Protein AF-A0A534QTQ5-F1 (afdb_monomer)

Foldseek 3Di:
DDDDDDDDDDDDDDDDDDDDDDDDDDDDDDDDDDDDDDDDDDDPDDDDDADDDDDDDDDDDDPPDPDDPVDDWGWDDDPPDQQWIFIDDPPADDRGDIDNPDDDDDDDDCDAQCQDQDVPALGHNHPCACPQQWQHHSVRAGRDQQRHHDPPQPQFDWGGGNRSRDTDGPFGFQDFDPPQFLQFDRWTRPRPRDTDGHHGDPLDPVQPQWDWDQDRNPGIDTHGDFDFDDPQFLQFPRWTTDPRDTDGHHGDDLDPVQQQWDWDADRNPGIDTHGHDWQDFDDPLFLQAPTWTDDPRHIDGHDGNFADAPFQQWHGFDQDRNPRDGDTHGHPWQRFHDLQFLQADTWTDDPSHTDGDDGNFQCAPFPQWDGFDQDRNPRDTDTDGDDWQCFHDLQFLQAPTWTDDRSDTDGHDGHWFQAPDPQWHGFDADRNPRDTDTHGHDWFCFDAPPDDDDQFDGWTDDPSDTGTGHFDQQCPLSATCVRALDSNDRDVVQDDQVPPSHHPVRDQAHAAFFWFKWKKFWDDDPVDIKIKIKTKGKGFDPPPDDPQALQAWKKKWKDFPPDDTDIDIAHSVQWDDDVQKIWGADPVRQWIKIWGFPPDVRTMIIMITMHIRDPDDDDGDDWMKMWMDDDPRHTHIYIFHDWDDPDRGMIMTGHD

Nearest PDB structures (foldseek):
  6u4w-assembly1_A  TM=3.246E-01  e=2.105E+00  Homo sapiens
  3rwt-assembly1_G  TM=2.167E-01  e=1.707E-01  Entacmaea quadricolor

Sequence (656 aa):
MPGLRLRPGAWPPRSEPAGLLPGQLPQRVLLPAGDCLDERPERPDVPHGPFLTFLAGPTPPSPGTIGNPANGQTVTGSACGTNIFKVEGPGLPAGGVLTDQFTLIGRRAEICGNGFVDLNEQCDFGAANGQPGSCCNADCTFAPTNTLCDDGNPCTTNATCDGQGHCPATGFTTLACNDNNACTTADSCNGGGTCVGGPPPNCDDGNVCTTDTCAPATGCVHTNNTAACDDGSACTTADTCAAGSCVGGPPPNCNDGNTCTADGCDPATGCRHTVLADLTACNDGNLCTQSDRCVNGTCIGSNPIVCTAQDQCHVVGTCNPQSGVCSNPAAPDGSSCNDGNACTKTDTCQAVACSGANPVVCAPPDQCHQAGVCDPATGTCSYAPKTDATSCNDGNACTQSDTCQAGVCTGANPVVCAALDQCHEAGVCNRATGVCSTPAKPDGTVCDDGHPLICSLPDTCQGGVCTAGGGGDTDGDLICDHDDNCPTIANAGQADLDGDGVGDICDPVDASIDVGIVAIRRSYSQAGVNGRISLRGSFFTEPLGDPFSSASGIAVRIQDALQLDSTISWDAGDCVSLPGWIRCRSADGNLKGTFRALGTSPPLYSFDLCFNHLAIAPPLQGPVTVDIMHGEGIDRVGVFGACARTNDSRVSCRAQ

Solvent-accessible surface area (backbone atoms only — not comparable to full-atom values): 38283 Å² total; per-residue (Å²): 140,89,83,90,82,84,90,81,89,80,88,86,83,90,83,87,90,84,89,83,88,88,87,82,88,87,85,78,88,80,83,84,86,79,84,86,86,83,84,88,85,91,79,97,83,78,84,86,74,79,77,84,84,84,80,90,69,101,70,86,79,67,97,88,59,93,80,58,90,90,54,86,67,54,61,53,72,63,96,74,93,52,67,51,34,39,43,40,50,96,94,55,62,95,88,39,48,79,47,59,93,65,87,88,88,77,78,90,76,76,56,76,46,73,48,55,68,40,86,93,42,74,28,32,63,13,86,44,31,52,38,94,28,41,23,21,29,67,82,14,37,46,24,54,54,77,42,60,22,53,77,84,53,81,16,40,39,56,45,35,9,72,47,76,44,41,51,52,68,76,47,49,29,67,47,78,45,74,66,79,39,52,37,32,40,84,16,27,15,70,53,77,46,43,58,40,65,33,63,60,68,87,46,79,82,86,51,80,17,37,47,61,40,66,40,47,88,76,15,67,42,74,42,64,37,70,41,78,48,75,62,80,41,53,37,33,39,82,16,28,18,50,94,50,37,56,38,65,29,62,58,65,86,43,75,85,84,52,74,18,39,48,61,40,63,38,50,87,78,15,66,40,73,42,68,43,60,67,70,40,77,37,73,62,75,42,50,30,29,77,44,26,24,15,51,91,44,38,49,43,64,35,67,64,63,79,49,63,42,86,46,72,25,26,35,67,26,58,54,36,43,86,74,42,47,58,46,71,48,65,40,60,71,67,39,71,38,76,62,70,44,50,31,30,75,48,24,25,14,50,91,64,36,53,43,62,35,67,66,61,78,34,69,44,91,51,80,24,34,37,68,27,54,54,38,44,83,73,39,47,63,45,66,51,56,42,62,66,68,40,73,40,76,64,74,44,49,30,31,77,46,27,24,13,50,94,42,40,54,43,65,37,67,70,63,81,36,68,47,83,50,89,27,30,37,63,25,58,54,36,44,84,74,39,50,58,44,76,49,56,44,64,68,67,40,74,42,80,87,83,75,89,80,78,72,47,50,78,24,24,14,50,92,41,38,70,41,85,37,80,55,53,48,75,49,69,49,84,47,42,42,88,77,37,44,46,53,74,51,69,54,75,78,65,51,45,83,76,67,83,67,51,18,57,94,78,53,97,80,65,49,66,37,58,56,48,39,41,38,41,39,56,44,86,49,101,90,48,66,33,14,34,42,36,40,34,31,35,36,62,44,75,67,95,80,66,78,90,59,49,79,67,15,42,36,38,37,39,34,33,77,82,78,51,72,48,75,50,73,37,54,38,87,36,34,50,82,49,97,58,33,39,41,34,44,45,96,88,64,40,39,37,40,36,39,31,57,71,81,49,88,67,45,32,34,39,36,46,35,39,37,45,68,38,85,72,75,78,82,83,53,60,39,36,38,40,36,50,39,48,63,99,67,52,44,26,46,24,77,32,73,52,47,49,74,81,50,92,47,32,42,40,32,36,52,126

Secondary structure (DSSP, 8-state):
------------------------------------------------PPP-PPPPPSSPPPTTSS--TTS--EEEE-SSS---EEEE-TTS-TT-EEE-------PPP--TTSSS--TT-S---GGGTTSTB-SB-TTSSBPPTTSBB--S-TTEEE-B--SSS---EEEE---B---S-TT-SS-EE-SSS-EE--SPP----S-TTEEEEEETTTEEEEEE---B---S-TT--S-EEETTEEE--SPP----S-TTEEEEEETTTEEEEEEPPTT-EE--S-TTEEEEEEETTEEEEEEE-----SSTTBPPPPBPTTT-PBP-PBPPTT-EE--S-TTEEEEEEETTEEEEEEE-----SSTTBPPPEE-TTT-PEE-PBPPTT-EE--S-TTEEEEEEETTEEEEEEEPP---SSTTBPPP-B-TTT-PBP-PBPPTT-B---SPPPSS-PPPEEETTEEE------SSSSSS-TTT-SSTTS--TT---SSSSSS-TTT-S--EE-EEEEEEEEEEEETTEEEEEEEEEEEEE--STT----STT-EEEEEEESSS-EEEEEE-GGGEEEETTEEEEE-TTS-EEEEEEE---SSPEEEEEEEEEEE--PSPP-S-EEEEEEETTTB-EEEEE-EEEEEETTEEEEE--

pLDDT: mean 75.31, std 17.76, range [25.58, 94.56]

Radius of gyration: 106.15 Å; Cα contacts (8 Å, |Δi|>4): 1379; chains: 1; bounding box: 210×83×248 Å

Structure (mmCIF, N/CA/C/O backbone):
data_AF-A0A534QTQ5-F1
#
_entry.id   AF-A0A534QTQ5-F1
#
loop_
_atom_site.group_PDB
_atom_site.id
_atom_site.type_symbol
_atom_site.label_atom_id
_atom_site.label_alt_id
_atom_site.label_comp_id
_atom_site.label_asym_id
_atom_site.label_entity_id
_atom_site.label_seq_id
_atom_site.pdbx_PDB_ins_code
_atom_site.Cartn_x
_atom_site.Cartn_y
_atom_site.Cartn_z
_atom_site.occupancy
_atom_site.B_iso_or_equiv
_atom_site.auth_seq_id
_atom_site.auth_comp_id
_atom_site.auth_asym_id
_atom_site.auth_atom_id
_atom_site.pdbx_PDB_model_num
ATOM 1 N N . MET A 1 1 ? 49.095 28.582 -14.987 1.00 29.77 1 MET A N 1
ATOM 2 C CA . MET A 1 1 ? 50.477 29.003 -14.660 1.00 29.77 1 MET A CA 1
ATOM 3 C C . MET A 1 1 ? 51.438 27.908 -15.113 1.00 29.77 1 MET A C 1
ATOM 5 O O . MET A 1 1 ? 51.070 26.747 -14.982 1.00 29.77 1 MET A O 1
ATOM 9 N N . PRO A 1 2 ? 52.579 28.262 -15.726 1.00 43.81 2 PRO A N 1
ATOM 10 C CA . PRO A 1 2 ? 53.411 27.358 -16.520 1.00 43.81 2 PRO A CA 1
ATOM 11 C C . PRO A 1 2 ? 54.445 26.617 -15.660 1.00 43.81 2 PRO A C 1
ATOM 13 O O . PRO A 1 2 ? 54.802 27.075 -14.579 1.00 43.81 2 PRO A O 1
ATOM 16 N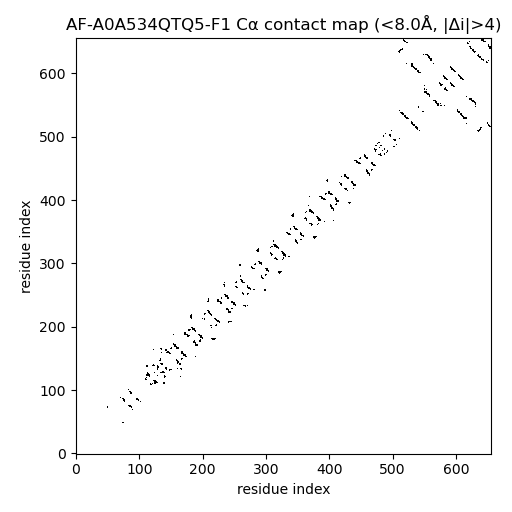 N . GLY A 1 3 ? 54.964 25.496 -16.161 1.00 28.73 3 GLY A N 1
ATOM 17 C CA . GLY A 1 3 ? 55.978 24.713 -15.455 1.00 28.73 3 GLY A CA 1
ATOM 18 C C . GLY A 1 3 ? 56.780 23.810 -16.382 1.00 28.73 3 GLY A C 1
ATOM 19 O O . GLY A 1 3 ? 56.621 22.598 -16.364 1.00 28.73 3 GLY A O 1
ATOM 20 N N . LEU A 1 4 ? 57.646 24.419 -17.190 1.00 31.20 4 LEU A N 1
ATOM 21 C CA . LEU A 1 4 ? 58.706 23.746 -17.936 1.00 31.20 4 LEU A CA 1
ATOM 22 C C . LEU A 1 4 ? 59.789 23.262 -16.950 1.00 31.20 4 LEU A C 1
ATOM 24 O O . LEU A 1 4 ? 60.350 24.095 -16.238 1.00 31.20 4 LEU A O 1
ATOM 28 N N . ARG A 1 5 ? 60.148 21.969 -16.935 1.00 29.14 5 ARG A N 1
ATOM 29 C CA . ARG A 1 5 ? 61.470 21.497 -16.470 1.00 29.14 5 ARG A CA 1
ATOM 30 C C . ARG A 1 5 ? 61.918 20.241 -17.218 1.00 29.14 5 ARG A C 1
ATOM 32 O O . ARG A 1 5 ? 61.151 19.308 -17.416 1.00 29.14 5 ARG A O 1
ATOM 39 N N . LEU A 1 6 ? 63.188 20.260 -17.615 1.00 28.97 6 LEU A N 1
ATOM 40 C CA . LEU A 1 6 ? 63.918 19.201 -18.309 1.00 28.97 6 LEU A CA 1
ATOM 41 C C . LEU A 1 6 ? 64.736 18.324 -17.335 1.00 28.97 6 LEU A C 1
ATOM 43 O O . LEU A 1 6 ? 65.279 18.845 -16.360 1.00 28.97 6 LEU A O 1
ATOM 47 N N . ARG A 1 7 ? 64.976 17.079 -17.798 1.00 28.22 7 ARG A N 1
ATOM 48 C CA . ARG A 1 7 ? 66.068 16.105 -17.502 1.00 28.22 7 ARG A CA 1
ATOM 49 C C . ARG A 1 7 ? 65.885 15.153 -16.294 1.00 28.22 7 ARG A C 1
ATOM 51 O O . ARG A 1 7 ? 65.208 15.523 -15.346 1.00 28.22 7 ARG A O 1
ATOM 58 N N . PRO A 1 8 ? 66.651 14.037 -16.211 1.00 43.16 8 PRO A N 1
ATOM 59 C CA . PRO A 1 8 ? 66.902 12.970 -17.203 1.00 43.16 8 PRO A CA 1
ATOM 60 C C . PRO A 1 8 ? 66.867 11.536 -16.589 1.00 43.16 8 PRO A C 1
ATOM 62 O O . PRO A 1 8 ? 67.053 11.369 -15.393 1.00 43.16 8 PRO A O 1
ATOM 65 N N . GLY A 1 9 ? 66.766 10.505 -17.442 1.00 33.00 9 GLY A N 1
ATOM 66 C CA . GLY A 1 9 ? 67.375 9.172 -17.250 1.00 33.00 9 GLY A CA 1
ATOM 67 C C . GLY A 1 9 ? 66.766 8.190 -16.232 1.00 33.00 9 GLY A C 1
ATOM 68 O O . GLY A 1 9 ? 66.954 8.338 -15.032 1.00 33.00 9 GLY A O 1
ATOM 69 N N . ALA A 1 10 ? 66.196 7.087 -16.731 1.00 28.83 10 ALA A N 1
ATOM 70 C CA . ALA A 1 10 ? 66.160 5.798 -16.031 1.00 28.83 10 ALA A CA 1
ATOM 71 C C . ALA A 1 10 ? 65.984 4.641 -17.038 1.00 28.83 10 ALA A C 1
ATOM 73 O O . ALA A 1 10 ? 65.025 4.617 -17.804 1.00 28.83 10 ALA A O 1
ATOM 74 N N . TRP A 1 11 ? 66.936 3.703 -17.042 1.00 34.94 11 TRP A N 1
ATOM 75 C CA . TRP A 1 11 ? 66.794 2.340 -17.585 1.00 34.94 11 TRP A CA 1
ATOM 76 C C . TRP A 1 11 ? 65.775 1.541 -16.744 1.00 34.94 11 TRP A C 1
ATOM 78 O O . TRP A 1 11 ? 65.608 1.879 -15.569 1.00 34.94 11 TRP A O 1
ATOM 88 N N . PRO A 1 12 ? 65.113 0.487 -17.276 1.00 38.28 12 PRO A N 1
ATOM 89 C CA . PRO A 1 12 ? 65.613 -0.901 -17.135 1.00 38.28 12 PRO A CA 1
ATOM 90 C C . PRO A 1 12 ? 65.149 -1.835 -18.301 1.00 38.28 12 PRO A C 1
ATOM 92 O O . PRO A 1 12 ? 64.719 -1.334 -19.334 1.00 38.28 12 PRO A O 1
ATOM 95 N N . PRO A 1 13 ? 65.221 -3.180 -18.197 1.00 40.28 13 PRO A N 1
ATOM 96 C CA . PRO A 1 13 ? 66.417 -4.009 -18.317 1.00 40.28 13 PRO A CA 1
ATOM 97 C C . PRO A 1 13 ? 66.344 -5.016 -19.492 1.00 40.28 13 PRO A C 1
ATOM 99 O O . PRO A 1 13 ? 65.307 -5.239 -20.112 1.00 40.28 13 PRO A O 1
ATOM 102 N N . ARG A 1 14 ? 67.484 -5.663 -19.763 1.00 35.50 14 ARG A N 1
ATOM 103 C CA . ARG A 1 14 ? 67.624 -6.812 -20.672 1.00 35.50 14 ARG A CA 1
ATOM 104 C C . ARG A 1 14 ? 66.853 -8.037 -20.170 1.00 35.50 14 ARG A C 1
ATOM 106 O O . ARG A 1 14 ? 66.881 -8.329 -18.977 1.00 35.50 14 ARG A O 1
ATOM 113 N N . SER A 1 15 ? 66.318 -8.811 -21.111 1.00 32.62 15 SER A N 1
ATOM 114 C CA . SER A 1 15 ? 66.164 -10.267 -21.006 1.00 32.62 15 SER A CA 1
ATOM 115 C C . SER A 1 15 ? 66.727 -10.930 -22.274 1.00 32.62 15 SER A C 1
ATOM 117 O O . SER A 1 15 ? 66.832 -10.300 -23.324 1.00 32.62 15 SER A O 1
ATOM 119 N N . GLU A 1 16 ? 67.227 -12.145 -22.084 1.00 34.12 16 GLU A N 1
ATOM 120 C CA . GLU A 1 16 ? 68.229 -12.880 -22.869 1.00 34.12 16 GLU A CA 1
ATOM 121 C C . GLU A 1 16 ? 67.659 -13.722 -24.052 1.00 34.12 16 GLU A C 1
ATOM 123 O O . GLU A 1 16 ? 66.456 -13.668 -24.299 1.00 34.12 16 GLU A O 1
ATOM 128 N N . PRO A 1 17 ? 68.501 -14.436 -24.843 1.00 47.69 17 PRO A N 1
ATOM 129 C CA . PRO A 1 17 ? 68.334 -14.619 -26.289 1.00 47.69 17 PRO A CA 1
ATOM 130 C C . PRO A 1 17 ? 67.789 -15.993 -26.725 1.00 47.69 17 PRO A C 1
ATOM 132 O O . PRO A 1 17 ? 67.863 -16.980 -25.998 1.00 47.69 17 PRO A O 1
ATOM 135 N N . ALA A 1 18 ? 67.364 -16.083 -27.991 1.00 30.69 18 ALA A N 1
ATOM 136 C CA . ALA A 1 18 ? 67.275 -17.338 -28.740 1.00 30.69 18 ALA A CA 1
ATOM 137 C C . ALA A 1 18 ? 68.037 -17.180 -30.066 1.00 30.69 18 ALA A C 1
ATOM 139 O O . ALA A 1 18 ? 67.914 -16.167 -30.751 1.00 30.69 18 ALA A O 1
ATOM 140 N N . GLY A 1 19 ? 68.916 -18.141 -30.346 1.00 32.31 19 GLY A N 1
ATOM 141 C CA . GLY A 1 19 ? 70.048 -17.993 -31.255 1.00 32.31 19 GLY A CA 1
ATOM 142 C C . GLY A 1 19 ? 69.803 -18.339 -32.719 1.00 32.31 19 GLY A C 1
ATOM 143 O O . GLY A 1 19 ? 68.836 -19.008 -33.057 1.00 32.31 19 GLY A O 1
ATOM 144 N N . LEU A 1 20 ? 70.775 -17.944 -33.546 1.00 32.25 20 LEU A N 1
ATOM 145 C CA . LEU A 1 20 ? 71.101 -18.516 -34.854 1.00 32.25 20 LEU A CA 1
ATOM 146 C C . LEU A 1 20 ? 72.618 -18.330 -35.107 1.00 32.25 20 LEU A C 1
ATOM 148 O O . LEU A 1 20 ? 73.160 -17.240 -34.928 1.00 32.25 20 LEU A O 1
ATOM 152 N N . LEU A 1 21 ? 73.302 -19.424 -35.464 1.00 32.19 21 LEU A N 1
ATOM 153 C CA . LEU A 1 21 ? 74.699 -19.497 -35.942 1.00 32.19 21 LEU A CA 1
ATOM 154 C C . LEU A 1 21 ? 74.737 -19.320 -37.495 1.00 32.19 21 LEU A C 1
ATOM 156 O O . LEU A 1 21 ? 73.674 -19.237 -38.102 1.00 32.19 21 LEU A O 1
ATOM 160 N N . PRO A 1 22 ? 75.897 -19.370 -38.190 1.00 40.88 22 PRO A N 1
ATOM 161 C CA . PRO A 1 22 ? 76.850 -18.273 -38.404 1.00 40.88 22 PRO A CA 1
ATOM 162 C C . PRO A 1 22 ? 77.167 -18.035 -39.909 1.00 40.88 22 PRO A C 1
ATOM 164 O O . PRO A 1 22 ? 77.046 -18.942 -40.727 1.00 40.88 22 PRO A O 1
ATOM 167 N N . GLY A 1 23 ? 77.686 -16.859 -40.294 1.00 30.30 23 GLY A N 1
ATOM 168 C CA . GLY A 1 23 ? 78.262 -16.709 -41.642 1.00 30.30 23 GLY A CA 1
ATOM 169 C C . GLY A 1 23 ? 78.622 -15.294 -42.102 1.00 30.30 23 GLY A C 1
ATOM 170 O O . GLY A 1 23 ? 77.790 -14.607 -42.668 1.00 30.30 23 GLY A O 1
ATOM 171 N N . GLN A 1 24 ? 79.908 -14.955 -41.949 1.00 32.38 24 GLN A N 1
ATOM 172 C CA . GLN A 1 24 ? 80.709 -14.036 -42.787 1.00 32.38 24 GLN A CA 1
ATOM 173 C C . GLN A 1 24 ? 80.596 -12.501 -42.620 1.00 32.38 24 GLN A C 1
ATOM 175 O O . GLN A 1 24 ? 79.860 -11.817 -43.312 1.00 32.38 24 GLN A O 1
ATOM 180 N N . LEU A 1 25 ? 81.470 -12.014 -41.723 1.00 31.95 25 LEU A N 1
ATOM 181 C CA . LEU A 1 25 ? 82.573 -11.032 -41.874 1.00 31.95 25 LEU A CA 1
ATOM 182 C C . LEU A 1 25 ? 82.373 -9.636 -42.528 1.00 31.95 25 LEU A C 1
ATOM 184 O O . LEU A 1 25 ? 81.590 -9.456 -43.450 1.00 31.95 25 LEU A O 1
ATOM 188 N N . PRO A 1 26 ? 83.136 -8.624 -42.048 1.00 37.09 26 PRO A N 1
ATOM 189 C CA . PRO A 1 26 ? 82.756 -7.216 -42.091 1.00 37.09 26 PRO A CA 1
ATOM 190 C C . PRO A 1 26 ? 83.401 -6.468 -43.262 1.00 37.09 26 PRO A C 1
ATOM 192 O O . PRO A 1 26 ? 84.546 -6.747 -43.620 1.00 37.09 26 PRO A O 1
ATOM 195 N N . GLN A 1 27 ? 82.744 -5.422 -43.769 1.00 32.56 27 GLN A N 1
ATOM 196 C CA . GLN A 1 27 ? 83.453 -4.383 -44.512 1.00 32.56 27 GLN A CA 1
ATOM 197 C C . GLN A 1 27 ? 83.503 -3.065 -43.746 1.00 32.56 27 GLN A C 1
ATOM 199 O O . GLN A 1 27 ? 82.508 -2.490 -43.311 1.00 32.56 27 GLN A O 1
ATOM 204 N N . ARG A 1 28 ? 84.762 -2.675 -43.549 1.00 28.50 28 ARG A N 1
ATOM 205 C CA . ARG A 1 28 ? 85.278 -1.458 -42.950 1.00 28.50 28 ARG A CA 1
ATOM 206 C C . ARG A 1 28 ? 84.916 -0.230 -43.780 1.00 28.50 28 ARG A C 1
ATOM 208 O O . ARG A 1 28 ? 84.987 -0.238 -45.001 1.00 28.50 28 ARG A O 1
ATOM 215 N N . VAL A 1 29 ? 84.689 0.838 -43.030 1.00 33.25 29 VAL A N 1
ATOM 216 C CA . VAL A 1 29 ? 84.909 2.251 -43.350 1.00 33.25 29 VAL A CA 1
ATOM 217 C C . VAL A 1 29 ? 86.131 2.480 -44.254 1.00 33.25 29 VAL A C 1
ATOM 219 O O . VAL A 1 29 ? 87.228 2.054 -43.894 1.00 33.25 29 VAL A O 1
ATOM 222 N N . LEU A 1 30 ? 85.960 3.263 -45.325 1.00 31.11 30 LEU A N 1
ATOM 223 C CA . LEU A 1 30 ? 86.999 4.126 -45.900 1.00 31.11 30 LEU A CA 1
ATOM 224 C C . LEU A 1 30 ? 86.381 5.470 -46.341 1.00 31.11 30 LEU A C 1
ATOM 226 O O . LEU A 1 30 ? 85.321 5.520 -46.956 1.00 31.11 30 LEU A O 1
ATOM 230 N N . LEU A 1 31 ? 87.058 6.538 -45.915 1.00 28.00 31 LEU A N 1
ATOM 231 C CA . LEU A 1 31 ? 86.822 7.975 -46.122 1.00 28.00 31 LEU A CA 1
ATOM 232 C C . LEU A 1 31 ? 87.293 8.427 -47.542 1.00 28.00 31 LEU A C 1
ATOM 234 O O . LEU A 1 31 ? 87.770 7.580 -48.295 1.00 28.00 31 LEU A O 1
ATOM 238 N N . PRO A 1 32 ? 87.126 9.708 -47.951 1.00 36.34 32 PRO A N 1
ATOM 239 C CA . PRO A 1 32 ? 86.806 10.114 -49.323 1.00 36.34 32 PRO A CA 1
ATOM 240 C C . PRO A 1 32 ? 88.019 10.205 -50.261 1.00 36.34 32 PRO A C 1
ATOM 242 O O . PRO A 1 32 ? 89.127 10.526 -49.834 1.00 36.34 32 PRO A O 1
ATOM 245 N N . ALA A 1 33 ? 87.779 10.000 -51.559 1.00 31.80 33 ALA A N 1
ATOM 246 C CA . ALA A 1 33 ? 88.722 10.355 -52.614 1.00 31.80 33 ALA A CA 1
ATOM 247 C C . ALA A 1 33 ? 88.577 11.847 -52.949 1.00 31.80 33 ALA A C 1
ATOM 249 O O . ALA A 1 33 ? 87.521 12.288 -53.402 1.00 31.80 33 ALA A O 1
ATOM 250 N N . GLY A 1 34 ? 89.639 12.606 -52.684 1.00 28.59 34 GLY A N 1
ATOM 251 C CA . GLY A 1 34 ? 89.857 13.922 -53.266 1.00 28.59 34 GLY A CA 1
ATOM 252 C C . GLY A 1 34 ? 90.438 13.814 -54.677 1.00 28.59 34 GLY A C 1
ATOM 253 O O . GLY A 1 34 ? 91.198 12.894 -54.975 1.00 28.59 34 GLY A O 1
ATOM 254 N N . ASP A 1 35 ? 90.053 14.799 -55.482 1.00 28.03 35 ASP A N 1
ATOM 255 C CA . ASP A 1 35 ? 90.748 15.407 -56.616 1.00 28.03 35 ASP A CA 1
ATOM 256 C C . ASP A 1 35 ? 91.163 14.529 -57.811 1.00 28.03 35 ASP A C 1
ATOM 258 O O . ASP A 1 35 ? 92.262 13.987 -57.893 1.00 28.03 35 ASP A O 1
ATOM 262 N N . CYS A 1 36 ? 90.318 14.561 -58.846 1.00 26.66 36 CYS A N 1
ATOM 263 C CA . CYS A 1 36 ? 90.775 14.740 -60.225 1.00 26.66 36 CYS A CA 1
ATOM 264 C C . CYS A 1 36 ? 90.040 15.959 -60.803 1.00 26.66 36 CYS A C 1
ATOM 266 O O . CYS A 1 36 ? 88.850 15.896 -61.105 1.00 26.66 36 CYS A O 1
ATOM 268 N N . LEU A 1 37 ? 90.753 17.084 -60.876 1.00 28.59 37 LEU A N 1
ATOM 269 C CA . LEU A 1 37 ? 90.371 18.277 -61.630 1.00 28.59 37 LEU A CA 1
ATOM 270 C C . LEU A 1 37 ? 90.614 17.996 -63.122 1.00 28.59 37 LEU A C 1
ATOM 272 O O . LEU A 1 37 ? 91.712 17.558 -63.456 1.00 28.59 37 LEU A O 1
ATOM 276 N N . ASP A 1 38 ? 89.634 18.225 -63.998 1.00 25.58 38 ASP A N 1
ATOM 277 C CA . ASP A 1 38 ? 89.637 19.415 -64.866 1.00 25.58 38 ASP A CA 1
ATOM 278 C C . ASP A 1 38 ? 88.305 19.582 -65.637 1.00 25.58 38 ASP A C 1
ATOM 280 O O . ASP A 1 38 ? 87.461 18.689 -65.684 1.00 25.58 38 ASP A O 1
ATOM 284 N N . GLU A 1 39 ? 88.103 20.789 -66.148 1.00 28.33 39 GLU A N 1
ATOM 285 C CA . GLU A 1 39 ? 86.857 21.527 -66.365 1.00 28.33 39 GLU A CA 1
ATOM 286 C C . GLU A 1 39 ? 85.961 21.151 -67.585 1.00 28.33 39 GLU A C 1
ATOM 288 O O . GLU A 1 39 ? 86.448 20.908 -68.679 1.00 28.33 39 GLU A O 1
ATOM 293 N N . ARG A 1 40 ? 84.628 21.169 -67.338 1.00 28.72 40 ARG A N 1
ATOM 294 C CA . ARG A 1 40 ? 83.400 21.524 -68.134 1.00 28.72 40 ARG A CA 1
ATOM 295 C C . ARG A 1 40 ? 83.386 21.543 -69.698 1.00 28.72 40 ARG A C 1
ATOM 297 O O . ARG A 1 40 ? 84.381 21.906 -70.304 1.00 28.72 40 ARG A O 1
ATOM 304 N N . PRO A 1 41 ? 82.187 21.592 -70.345 1.00 41.78 41 PRO A N 1
ATOM 305 C CA . PRO A 1 41 ? 80.924 20.845 -70.174 1.00 41.78 41 PRO A CA 1
ATOM 306 C C . PRO A 1 41 ? 80.366 20.291 -71.529 1.00 41.78 41 PRO A C 1
ATOM 308 O O . PRO A 1 41 ? 80.886 20.603 -72.588 1.00 41.78 41 PRO A O 1
ATOM 311 N N . GLU A 1 42 ? 79.245 19.552 -71.475 1.00 29.73 42 GLU A N 1
ATOM 312 C CA . GLU A 1 42 ? 78.353 19.122 -72.591 1.00 29.73 42 GLU A CA 1
ATOM 313 C C . GLU A 1 42 ? 78.548 17.718 -73.213 1.00 29.73 42 GLU A C 1
ATOM 315 O O . GLU A 1 42 ? 79.204 17.544 -74.233 1.00 29.73 42 GLU A O 1
ATOM 320 N N . ARG A 1 43 ? 77.861 16.731 -72.607 1.00 31.38 43 ARG A N 1
ATOM 321 C CA . ARG A 1 43 ? 76.958 15.703 -73.198 1.00 31.38 43 ARG A CA 1
ATOM 322 C C . ARG A 1 43 ? 77.007 14.410 -72.364 1.00 31.38 43 ARG A C 1
ATOM 324 O O . ARG A 1 43 ? 77.973 13.658 -72.470 1.00 31.38 43 ARG A O 1
ATOM 331 N N . PRO A 1 44 ? 75.985 14.111 -71.544 1.00 35.41 44 PRO A N 1
ATOM 332 C CA . PRO A 1 44 ? 75.802 12.782 -70.989 1.00 35.41 44 PRO A CA 1
ATOM 333 C C . PRO A 1 44 ? 74.995 11.979 -72.010 1.00 35.41 44 PRO A C 1
ATOM 335 O O . PRO A 1 44 ? 73.804 12.213 -72.106 1.00 35.41 44 PRO A O 1
ATOM 338 N N . ASP A 1 45 ? 75.663 11.176 -72.841 1.00 38.09 45 ASP A N 1
ATOM 339 C CA . ASP A 1 45 ? 75.128 9.963 -73.495 1.00 38.09 45 ASP A CA 1
ATOM 340 C C . ASP A 1 45 ? 76.132 9.476 -74.556 1.00 38.09 45 ASP A C 1
ATOM 342 O O . ASP A 1 45 ? 75.940 9.646 -75.758 1.00 38.09 45 ASP A O 1
ATOM 346 N N . VAL A 1 46 ? 77.242 8.873 -74.116 1.00 32.50 46 VAL A N 1
ATOM 347 C CA . VAL A 1 46 ? 78.054 7.995 -74.976 1.00 32.50 46 VAL A CA 1
ATOM 348 C C . VAL A 1 46 ? 78.438 6.757 -74.161 1.00 32.50 46 VAL A C 1
ATOM 350 O O . VAL A 1 46 ? 79.202 6.873 -73.199 1.00 32.50 46 VAL A O 1
ATOM 353 N N . PRO A 1 47 ? 77.923 5.562 -74.494 1.00 34.16 47 PRO A N 1
ATOM 354 C CA . PRO A 1 47 ? 78.388 4.318 -73.900 1.00 34.16 47 PRO A CA 1
ATOM 355 C C . PRO A 1 47 ? 79.794 3.997 -74.425 1.00 34.16 47 PRO A C 1
ATOM 357 O O . PRO A 1 47 ? 80.012 3.930 -75.632 1.00 34.16 47 PRO A O 1
ATOM 360 N N . HIS A 1 48 ? 80.756 3.754 -73.535 1.00 37.50 48 HIS A N 1
ATOM 361 C CA . HIS A 1 48 ? 82.040 3.175 -73.931 1.00 37.50 48 HIS A CA 1
ATOM 362 C C . HIS A 1 48 ? 81.824 1.717 -74.374 1.00 37.50 48 HIS A C 1
ATOM 364 O O . HIS A 1 48 ? 81.418 0.875 -73.571 1.00 37.50 48 HIS A O 1
ATOM 370 N N . GLY A 1 49 ? 82.057 1.437 -75.659 1.00 39.28 49 GLY A N 1
ATOM 371 C CA . GLY A 1 49 ? 81.911 0.108 -76.259 1.00 39.28 49 GLY A CA 1
ATOM 372 C C . GLY A 1 49 ? 83.035 -0.875 -75.885 1.00 39.28 49 GLY A C 1
ATOM 373 O O . GLY A 1 49 ? 84.083 -0.468 -75.375 1.00 39.28 49 GLY A O 1
ATOM 374 N N . PRO A 1 50 ? 82.828 -2.186 -76.119 1.00 36.19 50 PRO A N 1
ATOM 375 C CA . PRO A 1 50 ? 83.742 -3.236 -75.691 1.00 36.19 50 PRO A CA 1
ATOM 376 C C . PRO A 1 50 ? 84.994 -3.260 -76.571 1.00 36.19 50 PRO A C 1
ATOM 378 O O . PRO A 1 50 ? 84.938 -3.541 -77.767 1.00 36.19 50 PRO A O 1
ATOM 381 N N . PHE A 1 51 ? 86.150 -3.015 -75.963 1.00 36.91 51 PHE A N 1
ATOM 382 C CA . PHE A 1 51 ? 87.425 -3.328 -76.590 1.00 36.91 51 PHE A CA 1
ATOM 383 C C . PHE A 1 51 ? 87.622 -4.856 -76.598 1.00 36.91 51 PHE A C 1
ATOM 385 O O . PHE A 1 51 ? 87.381 -5.513 -75.586 1.00 36.91 51 PHE A O 1
ATOM 392 N N . LEU A 1 52 ? 88.207 -5.358 -77.695 1.00 37.56 52 LEU A N 1
ATOM 393 C CA . LEU A 1 52 ? 88.971 -6.613 -77.853 1.00 37.56 52 LEU A CA 1
ATOM 394 C C . LEU A 1 52 ? 88.274 -7.795 -78.556 1.00 37.56 52 LEU A C 1
ATOM 396 O O . LEU A 1 52 ? 87.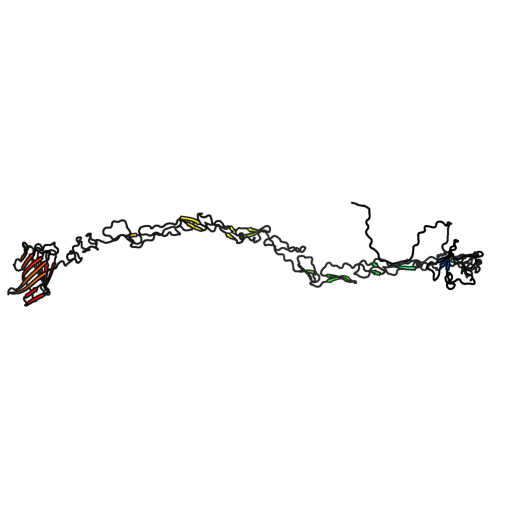361 -8.431 -78.041 1.00 37.56 52 LEU A O 1
ATOM 400 N N . THR A 1 53 ? 88.840 -8.178 -79.704 1.00 31.11 53 THR A N 1
ATOM 401 C CA . THR A 1 53 ? 88.748 -9.521 -80.299 1.00 31.11 53 THR A CA 1
ATOM 402 C C . THR A 1 53 ? 89.997 -10.326 -79.918 1.00 31.11 53 THR A C 1
ATOM 404 O O . THR A 1 53 ? 91.117 -9.825 -80.023 1.00 31.11 53 THR A O 1
ATOM 407 N N . PHE A 1 54 ? 89.835 -11.581 -79.488 1.00 32.31 54 PHE A N 1
ATOM 408 C CA . PHE A 1 54 ? 90.957 -12.477 -79.174 1.00 32.31 54 PHE A CA 1
ATOM 409 C C . PHE A 1 54 ? 91.390 -13.277 -80.411 1.00 32.31 54 PHE A C 1
ATOM 411 O O . PHE A 1 54 ? 90.566 -13.927 -81.052 1.00 32.31 54 PHE A O 1
ATOM 418 N N . LEU A 1 55 ? 92.693 -13.303 -80.710 1.00 34.59 55 LEU A N 1
ATOM 419 C CA . LEU A 1 55 ? 93.284 -14.306 -81.602 1.00 34.59 55 LEU A CA 1
ATOM 420 C C . LEU A 1 55 ? 93.614 -15.567 -80.792 1.00 34.59 55 LEU A C 1
ATOM 422 O O . LEU A 1 55 ? 94.317 -15.500 -79.784 1.00 34.59 55 LEU A O 1
ATOM 426 N N . ALA A 1 56 ? 93.100 -16.717 -81.232 1.00 37.94 56 ALA A N 1
ATOM 427 C CA . ALA A 1 56 ? 93.313 -18.006 -80.582 1.00 37.94 56 ALA A CA 1
ATOM 428 C C . ALA A 1 56 ? 94.801 -18.414 -80.602 1.00 37.94 56 ALA A C 1
ATOM 430 O O . ALA A 1 56 ? 95.388 -18.611 -81.666 1.00 37.94 56 ALA A O 1
ATOM 431 N N . GLY A 1 57 ? 95.407 -18.565 -79.420 1.00 46.75 57 GLY A N 1
ATOM 432 C CA . GLY A 1 57 ? 96.709 -19.215 -79.248 1.00 46.75 57 GLY A CA 1
ATOM 433 C C . GLY A 1 57 ? 96.586 -20.752 -79.202 1.00 46.75 57 GLY A C 1
ATOM 434 O O . GLY A 1 57 ? 95.529 -21.266 -78.841 1.00 46.75 57 GLY A O 1
ATOM 435 N N . PRO A 1 58 ? 97.649 -21.511 -79.537 1.00 42.28 58 PRO A N 1
ATOM 436 C CA . PRO A 1 58 ? 97.577 -22.948 -79.845 1.00 42.28 58 PRO A CA 1
ATOM 437 C C . PRO A 1 58 ? 97.362 -23.918 -78.659 1.00 42.28 58 PRO A C 1
ATOM 439 O O . PRO A 1 58 ? 97.407 -25.128 -78.871 1.00 42.28 58 PRO A O 1
ATOM 442 N N . THR A 1 59 ? 97.093 -23.455 -77.431 1.00 47.75 59 THR A N 1
ATOM 443 C CA . THR A 1 59 ? 96.811 -24.342 -76.277 1.00 47.75 59 THR A CA 1
ATOM 444 C C . THR A 1 59 ? 95.794 -23.730 -75.301 1.00 47.75 59 THR A C 1
ATOM 446 O O . THR A 1 59 ? 96.061 -22.638 -74.795 1.00 47.75 59 THR A O 1
ATOM 449 N N . PRO A 1 60 ? 94.669 -24.409 -74.979 1.00 42.12 60 PRO A N 1
ATOM 450 C CA . PRO A 1 60 ? 93.700 -23.927 -73.988 1.00 42.12 60 PRO A CA 1
ATOM 451 C C . PRO A 1 60 ? 94.251 -24.025 -72.550 1.00 42.12 60 PRO A C 1
ATOM 453 O O . PRO A 1 60 ? 94.902 -25.025 -72.233 1.00 42.12 60 PRO A O 1
ATOM 456 N N . PRO A 1 61 ? 93.980 -23.052 -71.658 1.00 42.19 61 PRO A N 1
ATOM 457 C CA . PRO A 1 61 ? 94.323 -23.163 -70.242 1.00 42.19 61 PRO A CA 1
ATOM 458 C C . PRO A 1 61 ? 93.357 -24.092 -69.477 1.00 42.19 61 PRO A C 1
ATOM 460 O O . PRO A 1 61 ? 92.244 -24.381 -69.919 1.00 42.19 61 PRO A O 1
ATOM 463 N N . SER A 1 62 ? 93.812 -24.601 -68.329 1.00 43.59 62 SER A N 1
ATOM 464 C CA . SER A 1 62 ? 93.136 -25.623 -67.516 1.00 43.59 62 SER A CA 1
ATOM 465 C C . SER A 1 62 ? 91.741 -25.192 -67.015 1.00 43.59 62 SER A C 1
ATOM 467 O O . SER A 1 62 ? 91.556 -24.014 -66.694 1.00 43.59 62 SER A O 1
ATOM 469 N N . PRO A 1 63 ? 90.778 -26.126 -66.842 1.00 34.25 63 PRO A N 1
ATOM 470 C CA . PRO A 1 63 ? 89.440 -25.811 -66.330 1.00 34.25 63 PRO A CA 1
ATOM 471 C C . PRO A 1 63 ? 89.497 -25.059 -64.990 1.00 34.25 63 PRO A C 1
ATOM 473 O O . PRO A 1 63 ? 90.034 -25.577 -64.013 1.00 34.25 63 PRO A O 1
ATOM 476 N N . GLY A 1 64 ? 88.960 -23.832 -64.961 1.00 45.53 64 GLY A N 1
ATOM 477 C CA . GLY A 1 64 ? 88.974 -22.936 -63.794 1.00 45.53 64 GLY A CA 1
ATOM 478 C C . GLY A 1 64 ? 89.638 -21.568 -64.012 1.00 45.53 64 GLY A C 1
ATOM 479 O O . GLY A 1 64 ? 89.625 -20.747 -63.101 1.00 45.53 64 GLY A O 1
ATOM 480 N N . THR A 1 65 ? 90.182 -21.287 -65.200 1.00 44.38 65 THR A N 1
ATOM 481 C CA . THR A 1 65 ? 90.598 -19.930 -65.604 1.00 44.38 65 THR A CA 1
ATOM 482 C C . THR A 1 65 ? 89.476 -19.223 -66.372 1.00 44.38 65 THR A C 1
ATOM 484 O O . THR A 1 65 ? 88.733 -19.855 -67.122 1.00 44.38 65 THR A O 1
ATOM 487 N N . ILE A 1 66 ? 89.316 -17.917 -66.137 1.00 44.62 66 ILE A N 1
ATOM 488 C CA . ILE A 1 66 ? 88.325 -17.050 -66.795 1.00 44.62 66 ILE A CA 1
ATOM 489 C C . ILE A 1 66 ? 88.500 -17.126 -68.325 1.00 44.62 66 ILE A C 1
ATOM 491 O O . ILE A 1 66 ? 89.625 -17.038 -68.811 1.00 44.62 66 ILE A O 1
ATOM 495 N N . GLY A 1 67 ? 87.391 -17.285 -69.064 1.00 50.50 67 GLY A N 1
ATOM 496 C CA . GLY A 1 67 ? 87.371 -17.433 -70.528 1.00 50.50 67 GLY A CA 1
ATOM 497 C C . GLY A 1 67 ? 86.980 -18.832 -71.031 1.00 50.50 67 GLY A C 1
ATOM 498 O O . GLY A 1 67 ? 87.762 -19.481 -71.720 1.00 50.50 67 GLY A O 1
ATOM 499 N N . ASN A 1 68 ? 85.761 -19.302 -70.730 1.00 46.50 68 ASN A N 1
ATOM 500 C CA . ASN A 1 68 ? 85.179 -20.445 -71.448 1.00 46.50 68 ASN A CA 1
ATOM 501 C C . ASN A 1 68 ? 84.618 -19.956 -72.801 1.00 46.50 68 ASN A C 1
ATOM 503 O O . ASN A 1 68 ? 83.640 -19.212 -72.791 1.00 46.50 68 ASN A O 1
ATOM 507 N N . PRO A 1 69 ? 85.158 -20.380 -73.958 1.00 44.81 69 PRO A N 1
ATOM 508 C CA . PRO A 1 69 ? 84.710 -19.901 -75.267 1.00 44.81 69 PRO A CA 1
ATOM 509 C C . PRO A 1 69 ? 83.311 -20.395 -75.679 1.00 44.81 69 PRO A C 1
ATOM 511 O O . PRO A 1 69 ? 82.799 -19.953 -76.703 1.00 44.81 69 PRO A O 1
ATOM 514 N N . ALA A 1 70 ? 82.676 -21.293 -74.915 1.00 47.25 70 ALA A N 1
ATOM 515 C CA . ALA A 1 70 ? 81.329 -21.777 -75.218 1.00 47.25 70 ALA A CA 1
ATOM 516 C C . ALA A 1 70 ? 80.209 -20.796 -74.821 1.00 47.25 70 ALA A C 1
ATOM 518 O O . ALA A 1 70 ? 79.105 -20.922 -75.338 1.00 47.25 70 ALA A O 1
ATOM 519 N N . ASN A 1 71 ? 80.477 -19.824 -73.941 1.00 47.62 71 ASN A N 1
ATOM 520 C CA . ASN A 1 71 ? 79.516 -18.795 -73.535 1.00 47.62 71 ASN A CA 1
ATOM 521 C C . ASN A 1 71 ? 80.220 -17.434 -73.491 1.00 47.62 71 ASN A C 1
ATOM 523 O O . ASN A 1 71 ? 81.206 -17.280 -72.772 1.00 47.62 71 ASN A O 1
ATOM 527 N N . GLY A 1 72 ? 79.714 -16.452 -74.242 1.00 47.06 72 GLY A N 1
ATOM 528 C CA . GLY A 1 72 ? 80.276 -15.100 -74.268 1.00 47.06 72 GLY A CA 1
ATOM 529 C C . GLY A 1 72 ? 80.329 -14.465 -72.874 1.00 47.06 72 GLY A C 1
ATOM 530 O O . GLY A 1 72 ? 79.405 -14.626 -72.076 1.00 47.06 72 GLY A O 1
ATOM 531 N N . GLN A 1 73 ? 81.418 -13.755 -72.582 1.00 50.69 73 GLN A N 1
ATOM 532 C CA . GLN A 1 73 ? 81.607 -12.986 -71.349 1.00 50.69 73 GLN A CA 1
ATOM 533 C C . GLN A 1 73 ? 81.965 -11.548 -71.718 1.00 50.69 73 GLN A C 1
ATOM 535 O O . GLN A 1 73 ? 82.743 -11.327 -72.648 1.00 50.69 73 GLN A O 1
ATOM 540 N N . THR A 1 74 ? 81.408 -10.581 -70.992 1.00 45.78 74 THR A N 1
ATOM 541 C CA . THR A 1 74 ? 81.677 -9.155 -71.218 1.00 45.78 74 THR A CA 1
ATOM 542 C C . THR A 1 74 ? 82.802 -8.704 -70.294 1.00 45.78 74 THR A C 1
ATOM 544 O O . THR A 1 74 ? 82.770 -8.985 -69.092 1.00 45.78 74 THR A O 1
ATOM 547 N N . VAL A 1 75 ? 83.795 -8.012 -70.856 1.00 48.41 75 VAL A N 1
ATOM 548 C CA . VAL A 1 75 ? 84.919 -7.430 -70.113 1.00 48.41 75 VAL A CA 1
ATOM 549 C C . VAL A 1 75 ? 84.867 -5.914 -70.255 1.00 48.41 75 VAL A C 1
ATOM 551 O O . VAL A 1 75 ? 84.884 -5.400 -71.372 1.00 48.41 75 VAL A O 1
ATOM 554 N N . THR A 1 76 ? 84.847 -5.204 -69.128 1.00 49.78 76 THR A N 1
ATOM 555 C CA . THR A 1 76 ? 84.804 -3.733 -69.097 1.00 49.78 76 THR A CA 1
ATOM 556 C C . THR A 1 76 ? 85.983 -3.205 -68.276 1.00 49.78 76 THR A C 1
ATOM 558 O O . THR A 1 76 ? 86.218 -3.665 -67.154 1.00 49.78 76 THR A O 1
ATOM 561 N N . GLY A 1 77 ? 86.754 -2.269 -68.840 1.00 47.41 77 GLY A N 1
ATOM 562 C CA . GLY A 1 77 ? 87.938 -1.662 -68.213 1.00 47.41 77 GLY A CA 1
ATOM 563 C C . GLY A 1 77 ? 87.760 -0.169 -67.908 1.00 47.41 77 GLY A C 1
ATOM 564 O O . GLY A 1 77 ? 86.929 0.499 -68.518 1.00 47.41 77 GLY A O 1
ATOM 565 N N . SER A 1 78 ? 88.546 0.351 -66.961 1.00 43.03 78 SER A N 1
ATOM 566 C CA . SER A 1 78 ? 88.597 1.780 -66.608 1.00 43.03 78 SER A CA 1
ATOM 567 C C . SER A 1 78 ? 89.514 2.562 -67.559 1.00 43.03 78 SER A C 1
ATOM 569 O O . SER A 1 78 ? 90.592 2.084 -67.908 1.00 43.03 78 SER A O 1
ATOM 571 N N . ALA A 1 79 ? 89.131 3.792 -67.925 1.00 43.75 79 ALA A N 1
ATOM 572 C CA . ALA A 1 79 ? 89.931 4.693 -68.767 1.00 43.75 79 ALA A CA 1
ATOM 573 C C . ALA A 1 79 ? 91.232 5.190 -68.094 1.00 43.75 79 ALA A C 1
ATOM 575 O O . ALA A 1 79 ? 92.086 5.786 -68.749 1.00 43.75 79 ALA A O 1
ATOM 576 N N . CYS A 1 80 ? 91.419 4.921 -66.799 1.00 37.66 80 CYS A N 1
ATOM 577 C CA . CYS A 1 80 ? 92.529 5.452 -66.011 1.00 37.66 80 CYS A CA 1
ATOM 578 C C . CYS A 1 80 ? 93.530 4.357 -65.610 1.00 37.66 80 CYS A C 1
ATOM 580 O O . CYS A 1 80 ? 93.602 3.996 -64.437 1.00 37.66 80 CYS A O 1
ATOM 582 N N . GLY A 1 81 ? 94.287 3.828 -66.581 1.00 45.59 81 GLY A N 1
ATOM 583 C CA . GLY A 1 81 ? 95.655 3.281 -66.431 1.00 45.59 81 GLY A CA 1
ATOM 584 C C . GLY A 1 81 ? 95.957 2.221 -65.356 1.00 45.59 81 GLY A C 1
ATOM 585 O O . GLY A 1 81 ? 97.117 1.866 -65.165 1.00 45.59 81 GLY A O 1
ATOM 586 N N . THR A 1 82 ? 94.961 1.702 -64.649 1.00 48.31 82 THR A N 1
ATOM 587 C CA . THR A 1 82 ? 95.089 0.636 -63.657 1.00 48.31 82 THR A CA 1
ATOM 588 C C . THR A 1 82 ? 94.539 -0.623 -64.307 1.00 48.31 82 THR A C 1
ATOM 590 O O . THR A 1 82 ? 93.373 -0.668 -64.687 1.00 48.31 82 THR A O 1
ATOM 593 N N . ASN A 1 83 ? 95.398 -1.622 -64.525 1.00 51.25 83 ASN A N 1
ATOM 594 C CA . ASN A 1 83 ? 95.059 -2.876 -65.207 1.00 51.25 83 ASN A CA 1
ATOM 595 C C . ASN A 1 83 ? 94.137 -3.749 -64.335 1.00 51.25 83 ASN A C 1
ATOM 597 O O . ASN A 1 83 ? 94.540 -4.826 -63.923 1.00 51.25 83 ASN A O 1
ATOM 601 N N . ILE A 1 84 ? 92.938 -3.279 -63.994 1.00 51.88 84 ILE A N 1
ATOM 602 C CA . ILE A 1 84 ? 91.930 -4.028 -63.241 1.00 51.88 84 ILE A CA 1
ATOM 603 C C . ILE A 1 84 ? 90.658 -4.070 -64.092 1.00 51.88 84 ILE A C 1
ATOM 605 O O . ILE A 1 84 ? 90.062 -3.033 -64.387 1.00 51.88 84 ILE A O 1
ATOM 609 N N . PHE A 1 85 ? 90.251 -5.271 -64.501 1.00 54.75 85 PHE A N 1
ATOM 610 C CA . PHE A 1 85 ? 89.109 -5.504 -65.388 1.00 54.75 85 PHE A CA 1
ATOM 611 C C . PHE A 1 85 ? 87.959 -6.157 -64.635 1.00 54.75 85 PHE A C 1
ATOM 613 O O . PHE A 1 85 ? 88.187 -7.041 -63.806 1.00 54.75 85 PHE A O 1
ATOM 620 N N . LYS A 1 86 ? 86.724 -5.760 -64.955 1.00 55.53 86 LYS A N 1
ATOM 621 C CA . LYS A 1 86 ? 85.508 -6.413 -64.464 1.00 55.53 86 LYS A CA 1
ATOM 622 C C . LYS A 1 86 ? 85.041 -7.443 -65.489 1.00 55.53 86 LYS A C 1
ATOM 624 O O . LYS A 1 86 ? 84.841 -7.091 -66.650 1.00 55.53 86 LYS A O 1
ATOM 629 N N . VAL A 1 87 ? 84.862 -8.690 -65.054 1.00 57.06 87 VAL A N 1
ATOM 630 C CA . VAL A 1 87 ? 84.355 -9.783 -65.899 1.00 57.06 87 VAL A CA 1
ATOM 631 C C . VAL A 1 87 ? 82.997 -10.250 -65.389 1.00 57.06 87 VAL A C 1
ATOM 633 O O . VAL A 1 87 ? 82.849 -10.563 -64.203 1.00 57.06 87 VAL A O 1
ATOM 636 N N . GLU A 1 88 ? 82.009 -10.297 -66.283 1.00 51.34 88 GLU A N 1
ATOM 637 C CA . GLU A 1 88 ? 80.621 -10.659 -65.975 1.00 51.34 88 GLU A CA 1
ATOM 638 C C . GLU A 1 88 ? 80.117 -11.788 -66.886 1.00 51.34 88 GLU A C 1
ATOM 640 O O . GLU A 1 88 ? 80.373 -11.797 -68.093 1.00 51.34 88 GLU A O 1
ATOM 645 N N . GLY A 1 89 ? 79.404 -12.763 -66.303 1.00 55.53 89 GLY A N 1
ATOM 646 C CA . GLY A 1 89 ? 78.820 -13.880 -67.048 1.00 55.53 89 GLY A CA 1
ATOM 647 C C . GLY A 1 89 ? 78.278 -15.031 -66.181 1.00 55.53 89 GLY A C 1
ATOM 648 O O . GLY A 1 89 ? 78.444 -15.027 -64.957 1.00 55.53 89 GLY A O 1
ATOM 649 N N . PRO A 1 90 ? 77.627 -16.033 -66.804 1.00 46.16 90 PRO A N 1
ATOM 650 C CA . PRO A 1 90 ? 77.035 -17.178 -66.110 1.00 46.16 90 PRO A CA 1
ATOM 651 C C . PRO A 1 90 ? 78.079 -17.963 -65.303 1.00 46.16 90 PRO A C 1
ATOM 653 O O . PRO A 1 90 ? 79.104 -18.376 -65.844 1.00 46.16 90 PRO A O 1
ATOM 656 N N . GLY A 1 91 ? 77.802 -18.186 -64.014 1.00 54.47 91 GLY A N 1
ATOM 657 C CA . GLY A 1 91 ? 78.716 -18.863 -63.083 1.00 54.47 91 GLY A CA 1
ATOM 658 C C . GLY A 1 91 ? 79.572 -17.931 -62.215 1.00 54.47 91 GLY A C 1
ATOM 659 O O . GLY A 1 91 ? 80.333 -18.427 -61.387 1.00 54.47 91 GLY A O 1
ATOM 660 N N . LEU A 1 92 ? 79.432 -16.607 -62.357 1.00 53.84 92 LEU A N 1
ATOM 661 C CA . LEU A 1 92 ? 80.037 -15.600 -61.474 1.00 53.84 92 LEU A CA 1
ATOM 662 C C . LEU A 1 92 ? 78.978 -14.931 -60.568 1.00 53.84 92 LEU A C 1
ATOM 664 O O . LEU A 1 92 ? 77.789 -14.965 -60.897 1.00 53.84 92 LEU A O 1
ATOM 668 N N . PRO A 1 93 ? 79.373 -14.324 -59.428 1.00 53.41 93 PRO A N 1
ATOM 669 C CA . PRO A 1 93 ? 78.455 -13.584 -58.559 1.00 53.41 93 PRO A CA 1
ATOM 670 C C . PRO A 1 93 ? 77.801 -12.396 -59.278 1.00 53.41 93 PRO A C 1
ATOM 672 O O . PRO A 1 93 ? 78.392 -11.804 -60.185 1.00 53.41 93 PRO A O 1
ATOM 675 N N . ALA A 1 94 ? 76.599 -12.011 -58.840 1.00 48.12 94 ALA A N 1
ATOM 676 C CA . ALA A 1 94 ? 75.924 -10.816 -59.344 1.00 48.12 94 ALA A CA 1
ATOM 677 C C . ALA A 1 94 ? 76.804 -9.573 -59.105 1.00 48.12 94 ALA A C 1
ATOM 679 O O . ALA A 1 94 ? 77.157 -9.275 -57.965 1.00 48.12 94 ALA A O 1
ATOM 680 N N . GLY A 1 95 ? 77.177 -8.880 -60.187 1.00 52.66 95 GLY A N 1
ATOM 681 C CA . GLY A 1 95 ? 78.115 -7.752 -60.163 1.00 52.66 95 GLY A CA 1
ATOM 682 C C . GLY A 1 95 ? 79.550 -8.077 -60.601 1.00 52.66 95 GLY A C 1
ATOM 683 O O . GLY A 1 95 ? 80.385 -7.177 -60.573 1.00 52.66 95 GLY A O 1
ATOM 684 N N . GLY A 1 96 ? 79.847 -9.308 -61.032 1.00 59.59 96 GLY A N 1
ATOM 685 C CA . GLY A 1 96 ? 81.134 -9.680 -61.636 1.00 59.59 96 GLY A CA 1
ATOM 686 C C . GLY A 1 96 ? 82.307 -9.788 -60.659 1.00 59.59 96 GLY A C 1
ATOM 687 O O . GLY A 1 96 ? 82.151 -9.669 -59.446 1.00 59.59 96 GLY A O 1
ATOM 688 N N . VAL A 1 97 ? 83.505 -10.036 -61.196 1.00 56.12 97 VAL A N 1
ATOM 689 C CA . VAL A 1 97 ? 84.762 -10.113 -60.424 1.00 56.12 97 VAL A CA 1
ATOM 690 C C . VAL A 1 97 ? 85.808 -9.182 -61.040 1.00 56.12 97 VAL A C 1
ATOM 692 O O . VAL A 1 97 ? 85.923 -9.111 -62.263 1.00 56.12 97 VAL A O 1
ATOM 695 N N . LEU A 1 98 ? 86.566 -8.477 -60.192 1.00 53.34 98 LEU A N 1
ATOM 696 C CA . LEU A 1 98 ? 87.693 -7.629 -60.592 1.00 53.34 98 LEU A CA 1
ATOM 697 C C . LEU A 1 98 ? 89.003 -8.436 -60.599 1.00 53.34 98 LEU A C 1
ATOM 699 O O . LEU A 1 98 ? 89.297 -9.126 -59.623 1.00 53.34 98 LEU A O 1
ATOM 703 N N . THR A 1 99 ? 89.795 -8.351 -61.671 1.00 54.06 99 THR A N 1
ATOM 704 C CA . THR A 1 99 ? 91.090 -9.053 -61.795 1.00 54.06 99 THR A CA 1
ATOM 705 C C . THR A 1 99 ? 92.148 -8.223 -62.528 1.00 54.06 99 THR A C 1
ATOM 707 O O . THR A 1 99 ? 91.814 -7.458 -63.432 1.00 54.06 99 THR A O 1
ATOM 710 N N . ASP A 1 100 ? 93.420 -8.391 -62.151 1.00 52.56 100 ASP A N 1
ATOM 711 C CA . ASP A 1 100 ? 94.604 -7.735 -62.728 1.00 52.56 100 ASP A CA 1
ATOM 712 C C . ASP A 1 100 ? 95.574 -8.702 -63.434 1.00 52.56 100 ASP A C 1
ATOM 714 O O . ASP A 1 100 ? 96.679 -8.329 -63.829 1.00 52.56 100 ASP A O 1
ATOM 718 N N . GLN A 1 101 ? 95.168 -9.960 -63.626 1.00 51.28 101 GLN A N 1
ATOM 719 C CA . GLN A 1 101 ? 96.067 -11.040 -64.048 1.00 51.28 101 GLN A CA 1
ATOM 720 C C . GLN A 1 101 ? 96.459 -11.042 -65.541 1.00 51.28 101 GLN A C 1
ATOM 722 O O . GLN A 1 101 ? 97.141 -11.968 -65.982 1.00 51.28 101 GLN A O 1
ATOM 727 N N . PHE A 1 102 ? 96.082 -10.028 -66.330 1.00 49.56 102 PHE A N 1
ATOM 728 C CA . PHE A 1 102 ? 96.411 -9.946 -67.760 1.00 49.56 102 PHE A CA 1
ATOM 729 C C . PHE A 1 102 ? 96.980 -8.572 -68.140 1.00 49.56 102 PHE A C 1
ATOM 731 O O . PHE A 1 102 ? 96.475 -7.533 -67.721 1.00 49.56 102 PHE A O 1
ATOM 738 N N . THR A 1 103 ? 98.026 -8.563 -68.973 1.00 42.62 103 THR A N 1
ATOM 739 C CA . THR A 1 103 ? 98.620 -7.346 -69.554 1.00 42.62 103 THR A CA 1
ATOM 740 C C . THR A 1 103 ? 98.200 -7.215 -71.016 1.00 42.62 103 THR A C 1
ATOM 742 O O . THR A 1 103 ? 98.417 -8.132 -71.807 1.00 42.62 103 THR A O 1
ATOM 745 N N . LEU A 1 104 ? 97.618 -6.075 -71.389 1.00 42.97 104 LEU A N 1
ATOM 746 C CA . LEU A 1 104 ? 97.176 -5.792 -72.755 1.00 42.97 104 LEU A CA 1
ATOM 747 C C . LEU A 1 104 ? 98.268 -5.077 -73.557 1.00 42.97 104 LEU A C 1
ATOM 749 O O . LEU A 1 104 ? 98.665 -3.965 -73.224 1.00 42.97 104 LEU A O 1
ATOM 753 N N . ILE A 1 105 ? 98.723 -5.701 -74.646 1.00 40.94 105 ILE A N 1
ATOM 754 C CA . ILE A 1 105 ? 99.537 -5.051 -75.681 1.00 40.94 105 ILE A CA 1
ATOM 755 C C . ILE A 1 105 ? 98.670 -4.982 -76.945 1.00 40.94 105 ILE A C 1
ATOM 757 O O . ILE A 1 105 ? 98.572 -5.963 -77.677 1.00 40.94 105 ILE A O 1
ATOM 761 N N . GLY A 1 106 ? 98.003 -3.851 -77.189 1.00 42.12 106 GLY A N 1
ATOM 762 C CA . GLY A 1 106 ? 97.140 -3.649 -78.361 1.00 42.12 106 GLY A CA 1
ATOM 763 C C . GLY A 1 106 ? 97.566 -2.440 -79.196 1.00 42.12 106 GLY A C 1
ATOM 764 O O . GLY A 1 106 ? 97.797 -1.363 -78.651 1.00 42.12 106 GLY A O 1
ATOM 765 N N . ARG A 1 107 ? 97.669 -2.608 -80.523 1.00 41.31 107 ARG A N 1
ATOM 766 C CA . ARG A 1 107 ? 97.691 -1.495 -81.493 1.00 41.31 107 ARG A CA 1
ATOM 767 C C . ARG A 1 107 ? 96.250 -1.022 -81.732 1.00 41.31 107 ARG A C 1
ATOM 769 O O . ARG A 1 107 ? 95.354 -1.859 -81.750 1.00 41.31 107 ARG A O 1
ATOM 776 N N . ARG A 1 108 ? 96.040 0.288 -81.929 1.00 51.50 108 ARG A N 1
ATOM 777 C CA . ARG A 1 108 ? 94.741 0.850 -82.352 1.00 51.50 108 ARG A CA 1
ATOM 778 C C . ARG A 1 108 ? 94.339 0.214 -83.690 1.00 51.50 108 ARG A C 1
ATOM 780 O O . ARG A 1 108 ? 95.177 0.157 -84.589 1.00 51.50 108 ARG A O 1
ATOM 787 N N . ALA A 1 109 ? 93.118 -0.303 -83.786 1.00 54.81 109 ALA A N 1
ATOM 788 C CA . ALA A 1 109 ? 92.521 -0.734 -85.045 1.00 54.81 109 ALA A CA 1
ATOM 789 C C . ALA A 1 109 ? 91.563 0.376 -85.486 1.00 54.81 109 ALA A C 1
ATOM 791 O O . ALA A 1 109 ? 90.692 0.734 -84.706 1.00 54.81 109 ALA A O 1
ATOM 792 N N . GLU A 1 110 ? 91.778 0.932 -86.675 1.00 67.69 110 GLU A N 1
ATOM 793 C CA . GLU A 1 110 ? 90.877 1.893 -87.327 1.00 67.69 110 GLU A CA 1
ATOM 794 C C . GLU A 1 110 ? 89.718 1.065 -87.917 1.00 67.69 110 GLU A C 1
ATOM 796 O O . GLU A 1 110 ? 89.960 0.258 -88.823 1.00 67.69 110 GLU A O 1
ATOM 801 N N . ILE A 1 111 ? 88.511 1.130 -87.332 1.00 80.06 111 ILE A N 1
ATOM 802 C CA . ILE A 1 111 ? 87.378 0.262 -87.711 1.00 80.06 111 ILE A CA 1
ATOM 803 C C . ILE A 1 111 ? 86.163 1.105 -88.078 1.00 80.06 111 ILE A C 1
ATOM 805 O O . ILE A 1 111 ? 85.361 1.441 -87.212 1.00 80.06 111 ILE A O 1
ATOM 809 N N . CYS A 1 112 ? 85.949 1.257 -89.380 1.00 83.94 112 CYS A N 1
ATOM 810 C CA . CYS A 1 112 ? 84.767 1.923 -89.894 1.00 83.94 112 CYS A CA 1
ATOM 811 C C . CYS A 1 112 ? 83.465 1.182 -89.550 1.00 83.94 112 CYS A C 1
ATOM 813 O O . CYS A 1 112 ? 83.338 -0.023 -89.803 1.00 83.94 112 CYS A O 1
ATOM 815 N N . GLY A 1 113 ? 82.470 1.917 -89.046 1.00 83.44 113 GLY A N 1
ATOM 816 C CA . GLY A 1 113 ? 81.131 1.408 -88.731 1.00 83.44 113 GLY A CA 1
ATOM 817 C C . GLY A 1 113 ? 80.934 1.060 -87.261 1.00 83.44 113 GLY A C 1
ATOM 818 O O . GLY A 1 113 ? 79.962 0.379 -86.919 1.00 83.44 113 GLY A O 1
ATOM 819 N N . ASN A 1 114 ? 81.833 1.505 -86.386 1.00 81.56 114 ASN A N 1
ATOM 820 C CA . ASN A 1 114 ? 81.760 1.287 -84.947 1.00 81.56 114 ASN A CA 1
ATOM 821 C C . ASN A 1 114 ? 81.051 2.442 -84.201 1.00 81.56 114 ASN A C 1
ATOM 823 O O . ASN A 1 114 ? 80.732 2.292 -83.019 1.00 81.56 114 ASN A O 1
ATOM 827 N N . GLY A 1 115 ? 80.750 3.548 -84.895 1.00 83.94 115 GLY A N 1
ATOM 828 C CA . GLY A 1 115 ? 80.089 4.738 -84.348 1.00 83.94 115 GLY A CA 1
ATOM 829 C C . GLY A 1 115 ? 81.036 5.776 -83.736 1.00 83.94 115 GLY A C 1
ATOM 830 O O . GLY A 1 115 ? 80.567 6.703 -83.073 1.00 83.94 115 GLY A O 1
ATOM 831 N N . PHE A 1 116 ? 82.348 5.632 -83.932 1.00 79.56 116 PHE A N 1
ATOM 832 C CA . PHE A 1 116 ? 83.388 6.540 -83.459 1.00 79.56 116 PHE A CA 1
ATOM 833 C C . PHE A 1 116 ? 84.324 6.891 -84.608 1.00 79.56 116 PHE A C 1
ATOM 835 O O . PHE A 1 116 ? 84.879 6.009 -85.241 1.00 79.56 116 PHE A O 1
ATOM 842 N N . VAL A 1 117 ? 84.547 8.186 -84.834 1.00 81.31 117 VAL A N 1
ATOM 843 C CA . VAL A 1 117 ? 85.465 8.642 -85.886 1.00 81.31 117 VAL A CA 1
ATOM 844 C C . VAL A 1 117 ? 86.910 8.347 -85.471 1.00 81.31 117 VAL A C 1
ATOM 846 O O . VAL A 1 117 ? 87.466 9.036 -84.606 1.00 81.31 117 VAL A O 1
ATOM 849 N N . ASP A 1 118 ? 87.514 7.329 -86.079 1.00 81.06 118 ASP A N 1
ATOM 850 C CA . ASP A 1 118 ? 88.905 6.933 -85.861 1.00 81.06 118 ASP A CA 1
ATOM 851 C C . ASP A 1 118 ? 89.902 7.777 -86.688 1.00 81.06 118 ASP A C 1
ATOM 853 O O . ASP A 1 118 ? 89.554 8.599 -87.542 1.00 81.06 118 ASP A O 1
ATOM 857 N N . LEU A 1 119 ? 91.203 7.593 -86.426 1.00 73.12 119 LEU A N 1
ATOM 858 C CA . LEU A 1 119 ? 92.260 8.214 -87.227 1.00 73.12 119 LEU A CA 1
ATOM 859 C C . LEU A 1 119 ? 92.129 7.725 -88.685 1.00 73.12 119 LEU A C 1
ATOM 861 O O . LEU A 1 119 ? 92.150 6.526 -88.917 1.00 73.12 119 LEU A O 1
ATOM 865 N N . ASN A 1 120 ? 92.032 8.653 -89.645 1.00 79.19 120 ASN A N 1
ATOM 866 C CA . ASN A 1 120 ? 91.768 8.432 -91.085 1.00 79.19 120 ASN A CA 1
ATOM 867 C C . ASN A 1 120 ? 90.295 8.283 -91.504 1.00 79.19 120 ASN A C 1
ATOM 869 O O . ASN A 1 120 ? 90.030 8.152 -92.700 1.00 79.19 120 ASN A O 1
ATOM 873 N N . GLU A 1 121 ? 89.348 8.405 -90.580 1.00 88.50 121 GLU A N 1
ATOM 874 C CA . GLU A 1 121 ? 87.923 8.496 -90.900 1.00 88.50 121 GLU A CA 1
ATOM 875 C C . GLU A 1 121 ? 87.469 9.957 -90.947 1.00 88.50 121 GLU A C 1
ATOM 877 O O . GLU A 1 121 ? 88.011 10.829 -90.264 1.00 88.50 121 GLU A O 1
ATOM 882 N N . GLN A 1 122 ? 86.481 10.245 -91.791 1.00 87.81 122 GLN A N 1
ATOM 883 C CA . GLN A 1 122 ? 85.841 11.563 -91.842 1.00 87.81 122 GLN A CA 1
ATOM 884 C C . GLN A 1 122 ? 84.531 11.558 -91.046 1.00 87.81 122 GLN A C 1
ATOM 886 O O . GLN A 1 122 ? 84.180 12.558 -90.427 1.00 87.81 122 GLN A O 1
ATOM 891 N N . CYS A 1 123 ? 83.836 10.421 -91.017 1.00 86.38 123 CYS A N 1
ATOM 892 C CA . CYS A 1 123 ? 82.605 10.189 -90.272 1.00 86.38 123 CYS A CA 1
ATOM 893 C C . CYS A 1 123 ? 82.520 8.724 -89.843 1.00 86.38 123 CYS A C 1
ATOM 895 O O . CYS A 1 123 ? 83.092 7.866 -90.504 1.00 86.38 123 CYS A O 1
ATOM 897 N N . ASP A 1 124 ? 81.744 8.438 -88.800 1.00 85.44 124 ASP A N 1
ATOM 898 C CA . ASP A 1 124 ? 81.325 7.079 -88.471 1.00 85.44 124 ASP A CA 1
ATOM 899 C C . ASP A 1 124 ? 79.981 7.127 -87.723 1.00 85.44 124 ASP A C 1
ATOM 901 O O . ASP A 1 124 ? 79.909 7.462 -86.542 1.00 85.44 124 ASP A O 1
ATOM 905 N N . PHE A 1 125 ? 78.893 6.824 -88.430 1.00 86.69 125 PHE A N 1
ATOM 906 C CA . PHE A 1 125 ? 77.529 6.718 -87.898 1.00 86.69 125 PHE A CA 1
ATOM 907 C C . PHE A 1 125 ? 77.144 5.267 -87.567 1.00 86.69 125 PHE A C 1
ATOM 909 O O . PHE A 1 125 ? 75.963 4.910 -87.500 1.00 86.69 125 PHE A O 1
ATOM 916 N N . GLY A 1 126 ? 78.137 4.403 -87.356 1.00 86.44 126 GLY A N 1
ATOM 917 C CA . GLY A 1 126 ? 77.941 3.007 -87.011 1.00 86.44 126 GLY A CA 1
ATOM 918 C C . GLY A 1 126 ? 77.311 2.222 -88.160 1.00 86.44 126 GLY A C 1
ATOM 919 O O . GLY A 1 126 ? 77.688 2.346 -89.325 1.00 86.44 126 GLY A O 1
ATOM 920 N N . ALA A 1 127 ? 76.277 1.440 -87.847 1.00 84.25 127 ALA A N 1
ATOM 921 C CA . ALA A 1 127 ? 75.535 0.660 -88.840 1.00 84.25 127 ALA A CA 1
ATOM 922 C C . ALA A 1 127 ? 74.838 1.515 -89.923 1.00 84.25 127 ALA A C 1
ATOM 924 O O . ALA A 1 127 ? 74.428 0.972 -90.951 1.00 84.25 127 ALA A O 1
ATOM 925 N N . ALA A 1 128 ? 74.697 2.830 -89.710 1.00 83.31 128 ALA A N 1
ATOM 926 C CA . ALA A 1 128 ? 74.115 3.747 -90.686 1.00 83.31 128 ALA A CA 1
ATOM 927 C C . ALA A 1 128 ? 75.086 4.127 -91.822 1.00 83.31 128 ALA A C 1
ATOM 929 O O . ALA A 1 128 ? 74.664 4.743 -92.802 1.00 83.31 128 ALA A O 1
ATOM 930 N N . ASN A 1 129 ? 76.368 3.756 -91.744 1.00 85.44 129 ASN A N 1
ATOM 931 C CA . ASN A 1 129 ? 77.337 4.031 -92.806 1.00 85.44 129 ASN A CA 1
ATOM 932 C C . ASN A 1 129 ? 76.921 3.338 -94.113 1.00 85.44 129 ASN A C 1
ATOM 934 O O . ASN A 1 129 ? 76.658 2.137 -94.155 1.00 85.44 129 ASN A O 1
ATOM 938 N N . GLY A 1 130 ? 76.833 4.110 -95.195 1.00 83.38 130 GLY A N 1
ATOM 939 C CA . GLY A 1 130 ? 76.433 3.649 -96.525 1.00 83.38 130 GLY A CA 1
ATOM 940 C C . GLY A 1 130 ? 74.954 3.288 -96.679 1.00 83.38 130 GLY A C 1
ATOM 941 O O . GLY A 1 130 ? 74.562 2.842 -97.758 1.00 83.38 130 GLY A O 1
ATOM 942 N N . GLN A 1 131 ? 74.128 3.468 -95.643 1.00 86.62 131 GLN A N 1
ATOM 943 C CA . GLN A 1 131 ? 72.683 3.273 -95.756 1.00 86.62 131 GLN A CA 1
ATOM 944 C C . GLN A 1 131 ? 72.038 4.423 -96.553 1.00 86.62 131 GLN A C 1
ATOM 946 O O . GLN A 1 131 ? 72.506 5.563 -96.469 1.00 86.62 131 GLN A O 1
ATOM 951 N N . PRO A 1 132 ? 70.954 4.170 -97.314 1.00 81.62 132 PRO A N 1
ATOM 952 C CA . PRO A 1 132 ? 70.196 5.231 -97.974 1.00 81.62 132 PRO A CA 1
ATOM 953 C C . PRO A 1 132 ? 69.751 6.298 -96.964 1.00 81.62 132 PRO A C 1
ATOM 955 O O . PRO A 1 132 ? 69.167 5.957 -95.940 1.00 81.62 132 PRO A O 1
ATOM 958 N N . GLY A 1 133 ? 70.027 7.573 -97.247 1.00 77.62 133 GLY A N 1
ATOM 959 C CA . GLY A 1 133 ? 69.738 8.683 -96.331 1.00 77.62 133 GLY A CA 1
ATOM 960 C C . GLY A 1 133 ? 70.909 9.090 -95.421 1.00 77.62 133 GLY A C 1
ATOM 961 O O . GLY A 1 133 ? 70.852 10.147 -94.800 1.00 77.62 133 GLY A O 1
ATOM 962 N N . SER A 1 134 ? 71.992 8.311 -95.365 1.00 85.81 134 SER A N 1
ATOM 963 C CA . SER A 1 134 ? 73.164 8.622 -94.539 1.00 85.81 134 SER A CA 1
ATOM 964 C C . SER A 1 134 ? 74.155 9.541 -95.251 1.00 85.81 134 SER A C 1
ATOM 966 O O . SER A 1 134 ? 74.496 9.324 -96.415 1.00 85.81 134 SER A O 1
ATOM 968 N N . CYS A 1 135 ? 74.686 10.529 -94.524 1.00 90.88 135 CYS A N 1
ATOM 969 C CA . CYS A 1 135 ? 75.785 11.374 -95.002 1.00 90.88 135 CYS A CA 1
ATOM 970 C C . 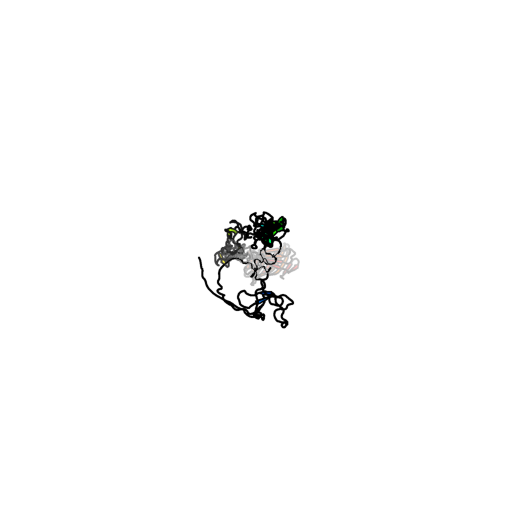CYS A 1 135 ? 77.181 10.811 -94.724 1.00 90.88 135 CYS A C 1
ATOM 972 O O . CYS A 1 135 ? 78.180 11.490 -94.977 1.00 90.88 135 CYS A O 1
ATOM 974 N N . CYS A 1 136 ? 77.250 9.565 -94.257 1.00 91.38 136 CYS A N 1
ATOM 975 C CA . CYS A 1 136 ? 78.487 8.817 -94.131 1.00 91.38 136 CYS A CA 1
ATOM 976 C C . CYS A 1 136 ? 78.471 7.610 -95.066 1.00 91.38 136 CYS A C 1
ATOM 978 O O . CYS A 1 136 ? 77.549 6.793 -95.019 1.00 91.38 136 CYS A O 1
ATOM 980 N N . ASN A 1 137 ? 79.477 7.495 -95.929 1.00 89.69 137 ASN A N 1
ATOM 981 C CA . ASN A 1 137 ? 79.630 6.356 -96.829 1.00 89.69 137 ASN A CA 1
ATOM 982 C C . ASN A 1 137 ? 80.037 5.096 -96.048 1.00 89.69 137 ASN A C 1
ATOM 984 O O . ASN A 1 137 ? 80.532 5.171 -94.927 1.00 89.69 137 ASN A O 1
ATOM 988 N N . ALA A 1 138 ? 79.877 3.920 -96.664 1.00 89.75 138 ALA A N 1
ATOM 989 C CA . ALA A 1 138 ? 80.253 2.637 -96.056 1.00 89.75 138 ALA A CA 1
ATOM 990 C C . ALA A 1 138 ? 81.757 2.513 -95.732 1.00 89.75 138 ALA A C 1
ATOM 992 O O . ALA A 1 138 ? 82.146 1.617 -94.991 1.00 89.75 138 ALA A O 1
ATOM 993 N N . ASP A 1 139 ? 82.594 3.379 -96.305 1.00 90.31 139 ASP A N 1
ATOM 994 C CA . ASP A 1 139 ? 84.036 3.467 -96.072 1.00 90.31 139 ASP A CA 1
ATOM 995 C C . ASP A 1 139 ? 84.428 4.604 -95.106 1.00 90.31 139 ASP A C 1
ATOM 997 O O . ASP A 1 139 ? 85.598 4.976 -95.049 1.00 90.31 139 ASP A O 1
ATOM 1001 N N . CYS A 1 140 ? 83.468 5.160 -94.354 1.00 90.06 140 CYS A N 1
ATOM 1002 C CA . CYS A 1 140 ? 83.682 6.207 -93.344 1.00 90.06 140 CYS A CA 1
ATOM 1003 C C . CYS A 1 140 ? 84.232 7.526 -93.901 1.00 90.06 140 CYS A C 1
ATOM 1005 O O . CYS A 1 140 ? 84.879 8.324 -93.213 1.00 90.06 140 CYS A O 1
ATOM 1007 N N . THR A 1 141 ? 83.933 7.784 -95.173 1.00 91.69 141 THR A N 1
ATOM 1008 C CA . THR A 1 141 ? 84.136 9.078 -95.821 1.00 91.69 141 THR A CA 1
ATOM 1009 C C . THR A 1 141 ? 82.825 9.853 -95.912 1.00 91.69 141 THR A C 1
ATOM 1011 O O . THR A 1 141 ? 81.742 9.265 -95.960 1.00 91.69 141 THR A O 1
ATOM 1014 N N . PHE A 1 142 ? 82.897 11.185 -95.956 1.00 92.19 142 PHE A N 1
ATOM 1015 C CA . PHE A 1 142 ? 81.694 11.990 -96.145 1.00 92.19 142 PHE A CA 1
ATOM 1016 C C . PHE A 1 142 ? 81.037 11.696 -97.495 1.00 92.19 142 PHE A C 1
ATOM 1018 O O . PHE A 1 142 ? 81.692 11.652 -98.541 1.00 92.19 142 PHE A O 1
ATOM 1025 N N . ALA A 1 143 ? 79.716 11.537 -97.479 1.00 88.44 143 ALA A N 1
ATOM 1026 C CA . ALA A 1 143 ? 78.938 11.441 -98.701 1.00 88.44 143 ALA A CA 1
ATOM 1027 C C . ALA A 1 143 ? 78.998 12.772 -99.482 1.00 88.44 143 ALA A C 1
ATOM 1029 O O . ALA A 1 143 ? 79.013 13.850 -98.878 1.00 88.44 143 ALA A O 1
ATOM 1030 N N . PRO A 1 144 ? 79.024 12.737 -100.827 1.00 87.88 144 PRO A N 1
ATOM 1031 C CA . PRO A 1 144 ? 79.090 13.946 -101.643 1.00 87.88 144 PRO A CA 1
ATOM 1032 C C . PRO A 1 144 ? 77.847 14.831 -101.480 1.00 87.88 144 PRO A C 1
ATOM 1034 O O . PRO A 1 144 ? 76.769 14.357 -101.112 1.00 87.88 144 PRO A O 1
ATOM 1037 N N . THR A 1 145 ? 77.990 16.115 -101.831 1.00 84.06 145 THR A N 1
ATOM 1038 C CA . THR A 1 145 ? 77.014 17.196 -101.579 1.00 84.06 145 THR A CA 1
ATOM 1039 C C . THR A 1 145 ? 75.630 17.028 -102.226 1.00 84.06 145 THR A C 1
ATOM 1041 O O . THR A 1 145 ? 74.720 17.818 -101.994 1.00 84.06 145 THR A O 1
ATOM 1044 N N . ASN A 1 146 ? 75.456 16.022 -103.081 1.00 81.88 146 ASN A N 1
ATOM 1045 C CA . ASN A 1 146 ? 74.221 15.712 -103.802 1.00 81.88 146 ASN A CA 1
ATOM 1046 C C . ASN A 1 146 ? 73.574 14.388 -103.359 1.00 81.88 146 ASN A C 1
ATOM 1048 O O . ASN A 1 146 ? 72.596 13.953 -103.966 1.00 81.88 146 ASN A O 1
ATOM 1052 N N . THR A 1 147 ? 74.116 13.741 -102.329 1.00 87.56 147 THR A N 1
ATOM 1053 C CA . THR A 1 147 ? 73.554 12.508 -101.773 1.00 87.56 147 THR A CA 1
ATOM 1054 C C . THR A 1 147 ? 72.294 12.851 -100.999 1.00 87.56 147 THR A C 1
ATOM 1056 O O . THR A 1 147 ? 72.376 13.649 -100.070 1.00 87.56 147 THR A O 1
ATOM 1059 N N . LEU A 1 148 ? 71.143 12.282 -101.379 1.00 86.06 148 LEU A N 1
ATOM 1060 C CA . LEU A 1 148 ? 69.901 12.457 -100.621 1.00 86.06 148 LEU A CA 1
ATOM 1061 C C . LEU A 1 148 ? 70.098 11.941 -99.197 1.00 86.06 148 LEU A C 1
ATOM 1063 O O . LEU A 1 148 ? 70.575 10.817 -99.015 1.00 86.06 148 LEU A O 1
ATOM 1067 N N . CYS A 1 149 ? 69.706 12.748 -98.222 1.00 85.81 149 CYS A N 1
ATOM 1068 C CA . CYS A 1 149 ? 69.904 12.434 -96.821 1.00 85.81 149 CYS A CA 1
ATOM 1069 C C . CYS A 1 149 ? 68.621 12.587 -96.009 1.00 85.81 149 CYS A C 1
ATOM 1071 O O . CYS A 1 149 ? 67.694 13.286 -96.418 1.00 85.81 149 CYS A O 1
ATOM 1073 N N . ASP A 1 150 ? 68.584 11.918 -94.863 1.00 83.38 150 ASP A N 1
ATOM 1074 C CA . ASP A 1 150 ? 67.525 12.028 -93.873 1.00 83.38 150 ASP A CA 1
ATOM 1075 C C . ASP A 1 150 ? 68.161 12.127 -92.478 1.00 83.38 150 ASP A C 1
ATOM 1077 O O . ASP A 1 150 ? 68.945 11.265 -92.084 1.00 83.38 150 ASP A O 1
ATOM 1081 N N . ASP A 1 151 ? 67.863 13.201 -91.748 1.00 80.19 151 ASP A N 1
ATOM 1082 C CA . ASP A 1 151 ? 68.339 13.444 -90.382 1.00 80.19 151 ASP A CA 1
ATOM 1083 C C . ASP A 1 151 ? 67.554 12.639 -89.325 1.00 80.19 151 ASP A C 1
ATOM 1085 O O . ASP A 1 151 ? 67.889 12.682 -88.140 1.00 80.19 151 ASP A O 1
ATOM 1089 N N . GLY A 1 152 ? 66.522 11.895 -89.745 1.00 80.81 152 GLY A N 1
ATOM 1090 C CA . GLY A 1 152 ? 65.685 11.076 -88.873 1.00 80.81 152 GLY A CA 1
ATOM 1091 C C . GLY A 1 152 ? 64.649 11.869 -88.071 1.00 80.81 152 GLY A C 1
ATOM 1092 O O . GLY A 1 152 ? 63.953 11.277 -87.243 1.00 80.81 152 GLY A O 1
ATOM 1093 N N . ASN A 1 153 ? 64.512 13.180 -88.301 1.00 84.44 153 ASN A N 1
ATOM 1094 C CA . ASN A 1 153 ? 63.483 14.012 -87.690 1.00 84.44 153 ASN A CA 1
ATOM 1095 C C . ASN A 1 153 ? 62.279 14.167 -88.647 1.00 84.44 153 ASN A C 1
ATOM 1097 O O . ASN A 1 153 ? 62.371 14.842 -89.668 1.00 84.44 153 ASN A O 1
ATOM 1101 N N . PRO A 1 154 ? 61.090 13.629 -88.311 1.00 84.06 154 PRO A N 1
ATOM 1102 C CA . PRO A 1 154 ? 59.907 13.732 -89.174 1.00 84.06 154 PRO A CA 1
ATOM 1103 C C . PRO A 1 154 ? 59.374 15.171 -89.342 1.00 84.06 154 PRO A C 1
ATOM 1105 O O . PRO A 1 154 ? 58.539 15.432 -90.215 1.00 84.06 154 PRO A O 1
ATOM 1108 N N . CYS A 1 155 ? 59.827 16.113 -88.508 1.00 88.88 155 CYS A N 1
ATOM 1109 C CA . CYS A 1 155 ? 59.414 17.514 -88.547 1.00 88.88 155 CYS A CA 1
ATOM 1110 C C . CYS A 1 155 ? 60.283 18.410 -89.428 1.00 88.88 155 CYS A C 1
ATOM 1112 O O . CYS A 1 155 ? 59.933 19.579 -89.631 1.00 88.88 155 CYS A O 1
ATOM 1114 N N . THR A 1 156 ? 61.375 17.888 -89.976 1.00 86.94 156 THR A N 1
ATOM 1115 C CA . THR A 1 156 ? 62.220 18.572 -90.953 1.00 86.94 156 THR A CA 1
ATOM 1116 C C . THR A 1 156 ? 62.007 17.971 -92.340 1.00 86.94 156 THR A C 1
ATOM 1118 O O . THR A 1 156 ? 61.604 16.822 -92.509 1.00 86.94 156 THR A O 1
ATOM 1121 N N . THR A 1 157 ? 62.211 18.785 -93.374 1.00 84.62 157 THR A N 1
ATOM 1122 C CA . THR A 1 157 ? 62.404 18.275 -94.732 1.00 84.62 157 THR A CA 1
ATOM 1123 C C . THR A 1 157 ? 63.877 18.334 -95.066 1.00 84.62 157 THR A C 1
ATOM 1125 O O . THR A 1 157 ? 64.485 19.410 -95.062 1.00 84.62 157 THR A O 1
ATOM 1128 N N . ASN A 1 158 ? 64.433 17.181 -95.389 1.00 80.50 158 ASN A N 1
ATOM 1129 C CA . ASN A 1 158 ? 65.856 17.016 -95.618 1.00 80.50 158 ASN A CA 1
ATOM 1130 C C . ASN A 1 158 ? 66.170 17.124 -97.108 1.00 80.50 158 ASN A C 1
ATOM 1132 O O . ASN A 1 158 ? 65.318 16.852 -97.957 1.00 80.50 158 ASN A O 1
ATOM 1136 N N . ALA A 1 159 ? 67.371 17.598 -97.429 1.00 80.50 159 ALA A N 1
ATOM 1137 C CA . ALA A 1 159 ? 67.823 17.702 -98.809 1.00 80.50 159 ALA A CA 1
ATOM 1138 C C . ALA A 1 159 ? 68.978 16.740 -99.065 1.00 80.50 159 ALA A C 1
ATOM 1140 O O . ALA A 1 159 ? 68.818 15.523 -98.993 1.00 80.50 159 ALA A O 1
ATOM 1141 N N . THR A 1 160 ? 70.132 17.284 -99.421 1.00 88.00 160 THR A N 1
ATOM 1142 C CA . THR A 1 160 ? 71.328 16.518 -99.713 1.00 88.00 160 THR A CA 1
ATOM 1143 C C . THR A 1 160 ? 72.410 16.841 -98.699 1.00 88.00 160 THR A C 1
ATOM 1145 O O . THR A 1 160 ? 72.403 17.919 -98.105 1.00 88.00 160 THR A O 1
ATOM 1148 N N . CYS A 1 161 ? 73.340 15.910 -98.506 1.00 88.62 161 CYS A N 1
ATOM 1149 C CA . CYS A 1 161 ? 74.481 16.102 -97.618 1.00 88.62 161 CYS A CA 1
ATOM 1150 C C . CYS A 1 161 ? 75.254 17.383 -97.953 1.00 88.62 161 CYS A C 1
ATOM 1152 O O . CYS A 1 161 ? 75.289 17.814 -99.101 1.00 88.62 161 CYS A O 1
ATOM 1154 N N . ASP A 1 162 ? 75.927 17.984 -96.976 1.00 86.81 162 ASP A N 1
ATOM 1155 C CA . ASP A 1 162 ? 76.740 19.193 -97.178 1.00 86.81 162 ASP A CA 1
ATOM 1156 C C . ASP A 1 162 ? 78.203 18.901 -97.576 1.00 86.81 162 ASP A C 1
ATOM 1158 O O . ASP A 1 162 ? 79.008 19.821 -97.737 1.00 86.81 162 ASP A O 1
ATOM 1162 N N . GLY A 1 163 ? 78.551 17.621 -97.762 1.00 83.50 163 GLY A N 1
ATOM 1163 C CA . GLY A 1 163 ? 79.917 17.165 -98.037 1.00 83.50 163 GLY A CA 1
ATOM 1164 C C . GLY A 1 163 ? 80.834 17.140 -96.809 1.00 83.50 163 GLY A C 1
ATOM 1165 O O . GLY A 1 163 ? 82.016 16.843 -96.949 1.00 83.50 163 GLY A O 1
ATOM 1166 N N . GLN A 1 164 ? 80.303 17.444 -95.622 1.00 85.38 164 GLN A N 1
ATOM 1167 C CA . GLN A 1 164 ? 80.992 17.422 -94.328 1.00 85.38 164 GLN A CA 1
ATOM 1168 C C . GLN A 1 164 ? 80.314 1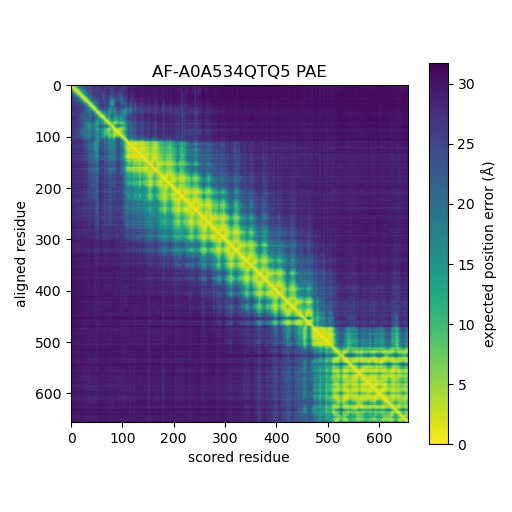6.459 -93.339 1.00 85.38 164 GLN A C 1
ATOM 1170 O O . GLN A 1 164 ? 80.498 16.569 -92.130 1.00 85.38 164 GLN A O 1
ATOM 1175 N N . GLY A 1 165 ? 79.509 15.524 -93.853 1.00 81.38 165 GLY A N 1
ATOM 1176 C CA . GLY A 1 165 ? 78.827 14.506 -93.055 1.00 81.38 165 GLY A CA 1
ATOM 1177 C C . GLY A 1 165 ? 77.516 14.962 -92.423 1.00 81.38 165 GLY A C 1
ATOM 1178 O O . GLY A 1 165 ? 76.876 14.156 -91.754 1.00 81.38 165 GLY A O 1
ATOM 1179 N N . HIS A 1 166 ? 77.066 16.198 -92.653 1.00 83.88 166 HIS A N 1
ATOM 1180 C CA . HIS A 1 166 ? 75.795 16.676 -92.116 1.00 83.88 166 HIS A CA 1
ATOM 1181 C C . HIS A 1 166 ? 74.677 16.560 -93.147 1.00 83.88 166 HIS A C 1
ATOM 1183 O O . HIS A 1 166 ? 74.876 16.809 -94.340 1.00 83.88 166 HIS A O 1
ATOM 1189 N N . CYS A 1 167 ? 73.481 16.243 -92.654 1.00 86.25 167 CYS A N 1
ATOM 1190 C CA . CYS A 1 167 ? 72.244 16.367 -93.407 1.00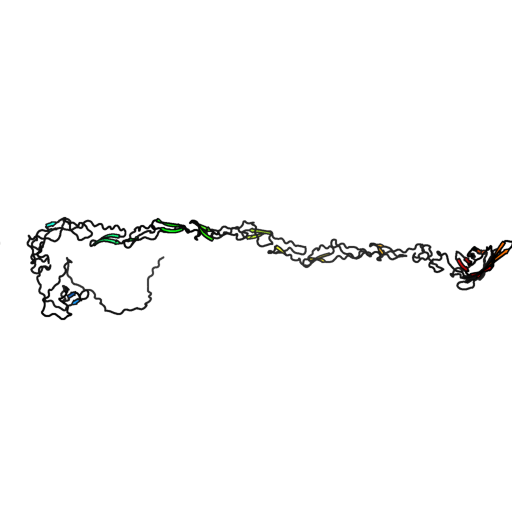 86.25 167 CYS A CA 1
ATOM 1191 C C . CYS A 1 167 ? 71.519 17.657 -92.986 1.00 86.25 167 CYS A C 1
ATOM 1193 O O . CYS A 1 167 ? 70.869 17.671 -91.940 1.00 86.25 167 CYS A O 1
ATOM 1195 N N . PRO A 1 168 ? 71.667 18.774 -93.720 1.00 84.44 168 PRO A N 1
ATOM 1196 C CA . PRO A 1 168 ? 71.009 20.020 -93.358 1.00 84.44 168 PRO A CA 1
ATOM 1197 C C . PRO A 1 168 ? 69.499 19.954 -93.625 1.00 84.44 168 PRO A C 1
ATOM 1199 O O . PRO A 1 168 ? 69.056 19.630 -94.732 1.00 84.44 168 PRO A O 1
ATOM 1202 N N . ALA A 1 169 ? 68.708 20.353 -92.628 1.00 85.06 169 ALA A N 1
ATOM 1203 C CA . ALA A 1 169 ? 67.283 20.600 -92.806 1.00 85.06 169 ALA A CA 1
ATOM 1204 C C . ALA A 1 169 ? 67.068 21.791 -93.758 1.00 85.06 169 ALA A C 1
ATOM 1206 O O . ALA A 1 169 ? 67.668 22.856 -93.602 1.00 85.06 169 ALA A O 1
ATOM 1207 N N . THR A 1 170 ? 66.188 21.623 -94.744 1.00 84.50 170 THR A N 1
ATOM 1208 C CA . THR A 1 170 ? 65.870 22.643 -95.766 1.00 84.50 170 THR A CA 1
ATOM 1209 C C . THR A 1 170 ? 64.480 23.249 -95.627 1.00 84.50 170 THR A C 1
ATOM 1211 O O . THR A 1 170 ? 64.140 24.200 -96.329 1.00 84.50 170 THR A O 1
ATOM 1214 N N . GLY A 1 171 ? 63.688 22.734 -94.690 1.00 85.56 171 GLY A N 1
ATOM 1215 C CA . GLY A 1 171 ? 62.350 23.209 -94.378 1.00 85.56 171 GLY A CA 1
ATOM 1216 C C . GLY A 1 171 ? 61.762 22.460 -93.188 1.00 85.56 171 GLY A C 1
ATOM 1217 O O . GLY A 1 171 ? 62.396 21.565 -92.626 1.00 85.56 171 GLY A O 1
ATOM 1218 N N . PHE A 1 172 ? 60.545 22.839 -92.809 1.00 89.12 172 PHE A N 1
ATOM 1219 C CA . PHE A 1 172 ? 59.822 22.277 -91.670 1.00 89.12 172 PHE A CA 1
ATOM 1220 C C . PHE A 1 172 ? 58.415 21.860 -92.094 1.00 89.12 172 PHE A C 1
ATOM 1222 O O . PHE A 1 172 ? 57.806 22.504 -92.953 1.00 89.12 172 PHE A O 1
ATOM 1229 N N . THR A 1 173 ? 57.891 20.795 -91.492 1.00 85.56 173 THR A N 1
ATOM 1230 C CA . THR A 1 173 ? 56.558 20.264 -91.805 1.00 85.56 173 THR A CA 1
ATOM 1231 C C . THR A 1 173 ? 55.560 20.539 -90.677 1.00 85.56 173 THR A C 1
ATOM 1233 O O . THR A 1 173 ? 55.926 20.968 -89.582 1.00 85.56 173 THR A O 1
ATOM 1236 N N . THR A 1 174 ? 54.279 20.292 -90.954 1.00 86.50 174 THR A N 1
ATOM 1237 C CA . THR A 1 174 ? 53.196 20.205 -89.956 1.00 86.50 174 THR A CA 1
ATOM 1238 C C . THR A 1 174 ? 52.582 18.804 -89.921 1.00 86.50 174 THR A C 1
ATOM 1240 O O . THR A 1 174 ? 51.412 18.629 -89.582 1.00 86.50 174 THR A O 1
ATOM 1243 N N . LEU A 1 175 ? 53.350 17.801 -90.356 1.00 86.69 175 LEU A N 1
ATOM 1244 C CA . LEU A 1 175 ? 52.900 16.416 -90.398 1.00 86.69 175 LEU A CA 1
ATOM 1245 C C . LEU A 1 175 ? 52.734 15.853 -88.983 1.00 86.69 175 LEU A C 1
ATOM 1247 O O . LEU A 1 175 ? 53.231 16.417 -88.005 1.00 86.69 175 LEU A O 1
ATOM 1251 N N . ALA A 1 176 ? 52.012 14.738 -88.892 1.00 87.50 176 ALA A N 1
ATOM 1252 C CA . ALA A 1 176 ? 51.912 13.985 -87.653 1.00 87.50 176 ALA A CA 1
ATOM 1253 C C . ALA A 1 176 ? 53.301 13.487 -87.237 1.00 87.50 176 ALA A C 1
ATOM 1255 O O . ALA A 1 176 ? 54.078 13.006 -88.066 1.00 87.50 176 ALA A O 1
ATOM 1256 N N . CYS A 1 177 ? 53.586 13.592 -85.951 1.00 88.81 177 CYS A N 1
ATOM 1257 C CA . CYS A 1 177 ? 54.804 13.095 -85.331 1.00 88.81 177 CYS A CA 1
ATOM 1258 C C . CYS A 1 177 ? 54.437 12.418 -84.003 1.00 88.81 177 CYS A C 1
ATOM 1260 O O . CYS A 1 177 ? 53.257 12.232 -83.714 1.00 88.81 177 CYS A O 1
ATOM 1262 N N . ASN A 1 178 ? 55.431 11.985 -83.233 1.00 87.38 178 ASN A N 1
ATOM 1263 C CA . ASN A 1 178 ? 55.236 11.459 -81.886 1.00 87.38 178 ASN A CA 1
ATOM 1264 C C . ASN A 1 178 ? 56.314 12.083 -80.997 1.00 87.38 178 ASN A C 1
ATOM 1266 O O . ASN A 1 178 ? 57.499 11.989 -81.325 1.00 87.38 178 ASN A O 1
ATOM 1270 N N . ASP A 1 179 ? 55.914 12.762 -79.927 1.00 86.06 179 ASP A N 1
ATOM 1271 C CA . ASP A 1 179 ? 56.837 13.384 -78.968 1.00 86.06 179 ASP A CA 1
ATOM 1272 C C . ASP A 1 179 ? 57.246 12.420 -77.832 1.00 86.06 179 ASP A C 1
ATOM 1274 O O . ASP A 1 179 ? 57.915 12.809 -76.873 1.00 86.06 179 ASP A O 1
ATOM 1278 N N . ASN A 1 180 ? 56.867 11.145 -77.967 1.00 86.38 180 ASN A N 1
ATOM 1279 C CA . ASN A 1 180 ? 56.998 10.043 -77.019 1.00 86.38 180 ASN A CA 1
ATOM 1280 C C . ASN A 1 180 ? 56.316 10.299 -75.666 1.00 86.38 180 ASN A C 1
ATOM 1282 O O . ASN A 1 180 ? 56.622 9.615 -74.684 1.00 86.38 180 ASN A O 1
ATOM 1286 N N . ASN A 1 181 ? 55.376 11.243 -75.606 1.00 88.81 181 ASN A N 1
ATOM 1287 C CA . ASN A 1 181 ? 54.560 11.511 -74.437 1.00 88.81 181 ASN A CA 1
ATOM 1288 C C . ASN A 1 181 ? 53.187 10.844 -74.596 1.00 88.81 181 ASN A C 1
ATOM 1290 O O . ASN A 1 181 ? 52.332 11.269 -75.362 1.00 88.81 181 ASN A O 1
ATOM 1294 N N . ALA A 1 182 ? 52.925 9.806 -73.804 1.00 87.56 182 ALA A N 1
ATOM 1295 C CA . ALA A 1 182 ? 51.645 9.095 -73.822 1.00 87.56 182 ALA A CA 1
ATOM 1296 C C . ALA A 1 182 ? 50.449 9.953 -73.346 1.00 87.56 182 ALA A C 1
ATOM 1298 O O . ALA A 1 182 ? 49.303 9.506 -73.414 1.00 87.56 182 ALA A O 1
ATOM 1299 N N . CYS A 1 183 ? 50.708 11.165 -72.845 1.00 89.69 183 CYS A N 1
ATOM 1300 C CA . CYS A 1 183 ? 49.703 12.134 -72.413 1.00 89.69 183 CYS A CA 1
ATOM 1301 C C . CYS A 1 183 ? 49.388 13.209 -73.428 1.00 89.69 183 CYS A C 1
ATOM 1303 O O . CYS A 1 183 ? 48.723 14.185 -73.086 1.00 89.69 183 CYS A O 1
ATOM 1305 N N . THR A 1 184 ? 49.833 13.032 -74.657 1.00 89.62 184 THR A N 1
ATOM 1306 C CA . THR A 1 184 ? 49.446 13.864 -75.779 1.00 89.62 184 THR A CA 1
ATOM 1307 C C . THR A 1 184 ? 48.957 12.951 -76.890 1.00 89.62 184 THR A C 1
ATOM 1309 O O . THR A 1 184 ? 49.379 11.805 -77.043 1.00 89.62 184 THR A O 1
ATOM 1312 N N . THR A 1 185 ? 47.917 13.403 -77.579 1.00 86.56 185 THR A N 1
ATOM 1313 C CA . THR A 1 185 ? 47.326 12.669 -78.694 1.00 86.56 185 THR A CA 1
ATOM 1314 C C . THR A 1 185 ? 47.343 13.553 -79.920 1.00 86.56 185 THR A C 1
ATOM 1316 O O . THR A 1 185 ? 47.171 14.763 -79.810 1.00 86.56 185 THR A O 1
ATOM 1319 N N . ALA A 1 186 ? 47.510 12.943 -81.094 1.00 86.69 186 ALA A N 1
ATOM 1320 C CA . ALA A 1 186 ? 47.603 13.669 -82.358 1.00 86.69 186 ALA A CA 1
ATOM 1321 C C . ALA A 1 186 ? 48.725 14.728 -82.360 1.00 86.69 186 ALA A C 1
ATOM 1323 O O . ALA A 1 186 ? 48.506 15.877 -82.755 1.00 86.69 186 ALA A O 1
ATOM 1324 N N . ASP A 1 187 ? 49.924 14.331 -81.922 1.00 91.25 187 ASP A N 1
ATOM 1325 C CA . ASP A 1 187 ? 51.104 15.195 -81.939 1.00 91.25 187 ASP A CA 1
ATOM 1326 C C . ASP A 1 187 ? 51.435 15.606 -83.374 1.00 91.25 187 ASP A C 1
ATOM 1328 O O . ASP A 1 187 ? 51.280 14.848 -84.341 1.00 91.25 187 ASP A O 1
ATOM 1332 N N . SER A 1 188 ? 51.869 16.850 -83.522 1.00 91.88 188 SER A N 1
ATOM 1333 C CA . SER A 1 188 ? 52.110 17.438 -84.833 1.00 91.88 188 SER A CA 1
ATOM 1334 C C . SER A 1 188 ? 53.344 18.314 -84.813 1.00 91.88 188 SER A C 1
ATOM 1336 O O . SER A 1 188 ? 53.727 18.886 -83.794 1.00 91.88 188 SER A O 1
ATOM 1338 N N . CYS A 1 189 ? 53.998 18.410 -85.959 1.00 91.00 189 CYS A N 1
ATOM 1339 C CA . CYS A 1 189 ? 55.141 19.288 -86.106 1.00 91.00 189 CYS A CA 1
ATOM 1340 C C . CYS A 1 189 ? 54.681 20.753 -86.063 1.00 91.00 189 CYS A C 1
ATOM 1342 O O . CYS A 1 189 ? 53.739 21.149 -86.750 1.00 91.00 189 CYS A O 1
ATOM 1344 N N . ASN A 1 190 ? 55.359 21.589 -85.276 1.00 88.69 190 ASN A N 1
ATOM 1345 C CA . ASN A 1 190 ? 54.971 22.992 -85.076 1.00 88.69 190 ASN A CA 1
ATOM 1346 C C . ASN A 1 190 ? 55.330 23.932 -86.249 1.00 88.69 190 ASN A C 1
ATOM 1348 O O . ASN A 1 190 ? 55.252 25.151 -86.098 1.00 88.69 190 ASN A O 1
ATOM 1352 N N . GLY A 1 191 ? 55.787 23.402 -87.390 1.00 82.75 191 GLY A N 1
ATOM 1353 C CA . GLY A 1 191 ? 56.311 24.196 -88.508 1.00 82.75 191 GLY A CA 1
ATOM 1354 C C . GLY A 1 191 ? 57.669 24.866 -88.242 1.00 82.75 191 GLY A C 1
ATOM 1355 O O . GLY A 1 191 ? 58.149 25.610 -89.092 1.00 82.75 191 GLY A O 1
ATOM 1356 N N . GLY A 1 192 ? 58.297 24.603 -87.091 1.00 86.06 192 GLY A N 1
ATOM 1357 C CA . GLY A 1 192 ? 59.638 25.058 -86.704 1.00 86.06 192 GLY A CA 1
ATOM 1358 C C . GLY A 1 192 ? 60.634 23.914 -86.473 1.00 86.06 192 GLY A C 1
ATOM 1359 O O . GLY A 1 192 ? 61.688 24.139 -85.887 1.00 86.06 192 GLY A O 1
ATOM 1360 N N . GLY A 1 193 ? 60.296 22.691 -86.904 1.00 84.94 193 GLY A N 1
ATOM 1361 C CA . GLY A 1 193 ? 61.173 21.515 -86.836 1.00 84.94 193 GLY A CA 1
ATOM 1362 C C . GLY A 1 193 ? 61.086 20.703 -85.544 1.00 84.94 193 GLY A C 1
ATOM 1363 O O . GLY A 1 193 ? 61.858 19.763 -85.370 1.00 84.94 193 GLY A O 1
ATOM 1364 N N . THR A 1 194 ? 60.153 21.032 -84.645 1.00 89.06 194 THR A N 1
ATOM 1365 C CA . THR A 1 194 ? 59.947 20.317 -83.377 1.00 89.06 194 THR A CA 1
ATOM 1366 C C . THR A 1 194 ? 58.591 19.624 -83.367 1.00 89.06 194 THR A C 1
ATOM 1368 O O . THR A 1 194 ? 57.580 20.226 -83.742 1.00 89.06 194 THR A O 1
ATOM 1371 N N . CYS A 1 195 ? 58.567 18.373 -82.909 1.00 89.94 195 CYS A N 1
ATOM 1372 C CA . CYS A 1 195 ? 57.321 17.678 -82.621 1.00 89.94 195 CYS A CA 1
ATOM 1373 C C . CYS A 1 195 ? 56.711 18.247 -81.340 1.00 89.94 195 CYS A C 1
ATOM 1375 O O . CYS A 1 195 ? 57.393 18.308 -80.316 1.00 89.94 195 CYS A O 1
ATOM 1377 N N . VAL A 1 196 ? 55.460 18.701 -81.399 1.00 89.50 196 VAL A N 1
ATOM 1378 C CA . VAL A 1 196 ? 54.740 19.197 -80.225 1.00 89.50 196 VAL A CA 1
ATOM 1379 C C . VAL A 1 196 ? 53.526 18.325 -79.953 1.00 89.50 196 VAL A C 1
ATOM 1381 O O . VAL A 1 196 ? 52.761 18.000 -80.866 1.00 89.50 196 VAL A O 1
ATOM 1384 N N . GLY A 1 197 ? 53.363 17.966 -78.684 1.00 87.19 197 GLY A N 1
ATOM 1385 C CA . GLY A 1 197 ? 52.253 17.152 -78.236 1.00 87.19 197 GLY A CA 1
ATOM 1386 C C . GLY A 1 197 ? 50.898 17.833 -78.437 1.00 87.19 197 GLY A C 1
ATOM 1387 O O . GLY A 1 197 ? 50.750 19.039 -78.206 1.00 87.19 197 GLY A O 1
ATOM 1388 N N . GLY A 1 198 ? 49.909 17.067 -78.895 1.00 85.38 198 GLY A N 1
ATOM 1389 C CA . GLY A 1 198 ? 48.527 17.531 -79.029 1.00 85.38 198 GLY A CA 1
ATOM 1390 C C . GLY A 1 198 ? 47.744 17.499 -77.703 1.00 85.38 198 GLY A C 1
ATOM 1391 O O . GLY A 1 198 ? 48.337 17.433 -76.624 1.00 85.38 198 GLY A O 1
ATOM 1392 N N . PRO A 1 199 ? 46.399 17.591 -77.726 1.00 85.56 199 PRO A N 1
ATOM 1393 C CA . PRO A 1 199 ? 45.599 17.602 -76.503 1.00 85.56 199 PRO A CA 1
ATOM 1394 C C . PRO A 1 199 ? 45.746 16.293 -75.705 1.00 85.56 199 PRO A C 1
ATOM 1396 O O . PRO A 1 199 ? 45.920 15.222 -76.303 1.00 85.56 199 PRO A O 1
ATOM 1399 N N . PRO A 1 200 ? 45.640 16.353 -74.364 1.00 83.50 200 PRO A N 1
ATOM 1400 C CA . PRO A 1 200 ? 45.736 15.164 -73.535 1.00 83.50 200 PRO A CA 1
ATOM 1401 C C . PRO A 1 200 ? 44.548 14.214 -73.741 1.00 83.50 200 PRO A C 1
ATOM 1403 O O . PRO A 1 200 ? 43.438 14.676 -74.026 1.00 83.50 200 PRO A O 1
ATOM 1406 N N . PRO A 1 201 ? 44.754 12.892 -73.586 1.00 85.44 201 PRO A N 1
ATOM 1407 C CA . PRO A 1 201 ? 43.667 11.923 -73.627 1.00 85.44 201 PRO A CA 1
ATOM 1408 C C . PRO A 1 201 ? 42.706 12.136 -72.448 1.00 85.44 201 PRO A C 1
ATOM 1410 O O . PRO A 1 201 ? 43.111 12.565 -71.367 1.00 85.44 201 PRO A O 1
ATOM 1413 N N . ASN A 1 202 ? 41.425 11.813 -72.645 1.00 88.81 202 ASN A N 1
ATOM 1414 C CA . ASN A 1 202 ? 40.477 11.766 -71.535 1.00 88.81 202 ASN A CA 1
ATOM 1415 C C . ASN A 1 202 ? 40.767 10.524 -70.681 1.00 88.81 202 ASN A C 1
ATOM 1417 O O . ASN A 1 202 ? 40.551 9.407 -71.148 1.00 88.81 202 ASN A O 1
ATOM 1421 N N . CYS A 1 203 ? 41.255 10.738 -69.460 1.00 88.81 203 CYS A N 1
ATOM 1422 C CA . CYS A 1 203 ? 41.569 9.671 -68.513 1.00 88.81 203 CYS A CA 1
ATOM 1423 C C . CYS A 1 203 ? 40.456 9.399 -67.495 1.00 88.81 203 CYS A C 1
ATOM 1425 O O . CYS A 1 203 ? 40.681 8.597 -66.604 1.00 88.81 203 CYS A O 1
ATOM 1427 N N . ASP A 1 204 ? 39.294 10.045 -67.598 1.00 89.62 204 ASP A N 1
ATOM 1428 C CA . ASP A 1 204 ? 38.163 9.794 -66.698 1.00 89.62 204 ASP A CA 1
ATOM 1429 C C . ASP A 1 204 ? 37.591 8.382 -66.922 1.00 89.62 204 ASP A C 1
ATOM 1431 O O . ASP A 1 204 ? 37.138 8.059 -68.027 1.00 89.62 204 ASP A O 1
ATOM 1435 N N . ASP A 1 205 ? 37.634 7.534 -65.892 1.00 90.50 205 ASP A N 1
ATOM 1436 C CA . ASP A 1 205 ? 37.086 6.170 -65.916 1.00 90.50 205 ASP A CA 1
ATOM 1437 C C . ASP A 1 205 ? 35.655 6.075 -65.356 1.00 90.50 205 ASP A C 1
ATOM 1439 O O . ASP A 1 205 ? 35.060 4.992 -65.337 1.00 90.50 205 ASP A O 1
ATOM 1443 N N . GLY A 1 206 ? 35.073 7.203 -64.940 1.00 89.94 206 GLY A N 1
ATOM 1444 C CA . GLY A 1 206 ? 33.744 7.284 -64.347 1.00 89.94 206 GLY A CA 1
ATOM 1445 C C . GLY A 1 206 ? 33.666 6.774 -62.906 1.00 89.94 206 GLY A C 1
ATOM 1446 O O . GLY A 1 206 ? 32.556 6.655 -62.378 1.00 89.94 206 GLY A O 1
ATOM 1447 N N . ASN A 1 207 ? 34.794 6.469 -62.257 1.00 89.81 207 ASN A N 1
ATOM 1448 C CA . ASN A 1 207 ? 34.842 6.045 -60.864 1.00 89.81 207 ASN A CA 1
ATOM 1449 C C . ASN A 1 207 ? 35.287 7.201 -59.952 1.00 89.81 207 ASN A C 1
ATOM 1451 O O . ASN A 1 207 ? 36.436 7.616 -59.922 1.00 89.81 207 ASN A O 1
ATOM 1455 N N . VAL A 1 208 ? 34.376 7.688 -59.105 1.00 90.50 208 VAL A N 1
ATOM 1456 C CA . VAL A 1 208 ? 34.672 8.766 -58.138 1.00 90.50 208 VAL A CA 1
ATOM 1457 C C . VAL A 1 208 ? 35.784 8.401 -57.136 1.00 90.50 208 VAL A C 1
ATOM 1459 O O . VAL A 1 208 ? 36.422 9.281 -56.551 1.00 90.50 208 VAL A O 1
ATOM 1462 N N . CYS A 1 209 ? 36.035 7.103 -56.941 1.00 94.12 209 CYS A N 1
ATOM 1463 C CA . CYS A 1 209 ? 37.046 6.585 -56.024 1.00 94.12 209 CYS A CA 1
ATOM 1464 C C . CYS A 1 209 ? 38.444 6.448 -56.616 1.00 94.12 209 CYS A C 1
ATOM 1466 O O . CYS A 1 209 ? 39.364 5.986 -55.927 1.00 94.12 209 CYS A O 1
ATOM 1468 N N . THR A 1 210 ? 38.629 6.893 -57.850 1.00 93.00 210 THR A N 1
ATOM 1469 C CA . THR A 1 210 ? 39.923 7.048 -58.499 1.00 93.00 210 THR A CA 1
ATOM 1470 C C . THR A 1 210 ? 40.175 8.520 -58.796 1.00 93.00 210 THR A C 1
ATOM 1472 O O . THR A 1 210 ? 39.276 9.326 -59.013 1.00 93.00 210 THR A O 1
ATOM 1475 N N . THR A 1 211 ? 41.438 8.916 -58.687 1.00 91.12 211 THR A N 1
ATOM 1476 C CA . THR A 1 211 ? 41.916 10.189 -59.210 1.00 91.12 211 THR A CA 1
ATOM 1477 C C . THR A 1 211 ? 42.593 9.902 -60.533 1.00 91.12 211 THR A C 1
ATOM 1479 O O . THR A 1 211 ? 43.645 9.250 -60.571 1.00 91.12 211 THR A O 1
ATOM 1482 N N . ASP A 1 212 ? 41.990 10.416 -61.595 1.00 91.88 212 ASP A N 1
ATOM 1483 C CA . ASP A 1 212 ? 42.456 10.221 -62.956 1.00 91.88 212 ASP A CA 1
ATOM 1484 C C . ASP A 1 212 ? 43.532 11.236 -63.300 1.00 91.88 212 ASP A C 1
ATOM 1486 O O . ASP A 1 212 ? 43.342 12.454 -63.254 1.00 91.88 212 ASP A O 1
ATOM 1490 N N . THR A 1 213 ? 44.704 10.720 -63.633 1.00 89.94 213 THR A N 1
ATOM 1491 C CA . THR A 1 213 ? 45.846 11.529 -64.044 1.00 89.94 213 THR A CA 1
ATOM 1492 C C . THR A 1 213 ? 46.466 10.918 -65.281 1.00 89.94 213 THR A C 1
ATOM 1494 O O . THR A 1 213 ? 46.318 9.728 -65.541 1.00 89.94 213 THR A O 1
ATOM 1497 N N . CYS A 1 214 ? 47.182 11.728 -66.050 1.00 90.38 214 CYS A N 1
ATOM 1498 C CA . CYS A 1 214 ? 47.978 11.211 -67.145 1.00 90.38 214 CYS A CA 1
ATOM 1499 C C . CYS A 1 214 ? 49.465 11.323 -66.799 1.00 90.38 214 CYS A C 1
ATOM 1501 O O . CYS A 1 214 ? 49.962 12.412 -66.505 1.00 90.38 214 CYS A O 1
ATOM 1503 N N . ALA A 1 215 ? 50.172 10.193 -66.837 1.00 89.75 215 ALA A N 1
ATOM 1504 C CA . ALA A 1 215 ? 51.611 10.106 -66.635 1.00 89.75 215 ALA A CA 1
ATOM 1505 C C . ALA A 1 215 ? 52.341 10.009 -67.993 1.00 89.75 215 ALA A C 1
ATOM 1507 O O . ALA A 1 215 ? 52.111 9.044 -68.725 1.00 89.75 215 ALA A O 1
ATOM 1508 N N . PRO A 1 216 ? 53.263 10.935 -68.333 1.00 86.56 216 PRO A N 1
ATOM 1509 C CA . PRO A 1 216 ? 53.859 11.028 -69.673 1.00 86.56 216 PRO A CA 1
ATOM 1510 C C . PRO A 1 216 ? 54.499 9.751 -70.233 1.00 86.56 216 PRO A C 1
ATOM 1512 O O . PRO A 1 216 ? 54.531 9.557 -71.442 1.00 86.56 216 PRO A O 1
ATOM 1515 N N . ALA A 1 217 ? 54.993 8.862 -69.367 1.00 85.69 217 ALA A N 1
ATOM 1516 C CA . ALA A 1 217 ? 55.627 7.608 -69.777 1.00 85.69 217 ALA A CA 1
ATOM 1517 C C . ALA A 1 217 ? 54.642 6.441 -69.985 1.00 85.69 217 ALA A C 1
ATOM 1519 O O . ALA A 1 217 ? 54.974 5.484 -70.680 1.00 85.69 217 ALA A O 1
ATOM 1520 N N . THR A 1 218 ? 53.465 6.474 -69.352 1.00 86.94 218 THR A N 1
ATOM 1521 C CA . THR A 1 218 ? 52.557 5.313 -69.264 1.00 86.94 218 THR A CA 1
ATOM 1522 C C . THR A 1 218 ? 51.114 5.609 -69.675 1.00 86.94 218 THR A C 1
ATOM 1524 O O . THR A 1 218 ? 50.327 4.675 -69.785 1.00 86.94 218 THR A O 1
ATOM 1527 N N . GLY A 1 219 ? 50.757 6.871 -69.923 1.00 88.38 219 GLY A N 1
ATOM 1528 C CA . GLY A 1 219 ? 49.405 7.292 -70.293 1.00 88.38 219 GLY A CA 1
ATOM 1529 C C . GLY A 1 219 ? 48.496 7.460 -69.075 1.00 88.38 219 GLY A C 1
ATOM 1530 O O . GLY A 1 219 ? 48.949 7.897 -68.016 1.00 88.38 219 GLY A O 1
ATOM 1531 N N . CYS A 1 220 ? 47.210 7.141 -69.221 1.00 91.25 220 CYS A N 1
ATOM 1532 C CA . CYS A 1 220 ? 46.228 7.288 -68.147 1.00 91.25 220 CYS A CA 1
ATOM 1533 C C . CYS A 1 220 ? 46.529 6.377 -66.949 1.00 91.25 220 CYS A C 1
ATOM 1535 O O . CYS A 1 220 ? 46.802 5.186 -67.096 1.00 91.25 220 CYS A O 1
ATOM 1537 N N . VAL A 1 221 ? 46.468 6.959 -65.753 1.00 91.88 221 VAL A N 1
ATOM 1538 C CA . VAL A 1 221 ? 46.685 6.304 -64.465 1.00 91.88 221 VAL A CA 1
ATOM 1539 C C . VAL A 1 221 ? 45.535 6.676 -63.533 1.00 91.88 221 VAL A C 1
ATOM 1541 O O . VAL A 1 221 ? 45.312 7.855 -63.253 1.00 91.88 221 VAL A O 1
ATOM 1544 N N . HIS A 1 222 ? 44.866 5.653 -63.006 1.00 92.19 222 HIS A N 1
ATOM 1545 C CA . HIS A 1 222 ? 43.742 5.774 -62.078 1.00 92.19 222 HIS A CA 1
ATOM 1546 C C . HIS A 1 222 ? 44.225 5.389 -60.680 1.00 92.19 222 HIS A C 1
ATOM 1548 O O . HIS A 1 222 ? 44.510 4.220 -60.406 1.00 92.19 222 HIS A O 1
ATOM 1554 N N . THR A 1 223 ? 44.402 6.373 -59.797 1.00 92.25 223 THR A N 1
ATOM 1555 C CA . THR A 1 223 ? 44.932 6.121 -58.446 1.00 92.25 223 THR A CA 1
ATOM 1556 C C . THR A 1 223 ? 43.809 6.152 -57.424 1.00 92.25 223 THR A C 1
ATOM 1558 O O . THR A 1 223 ? 43.115 7.157 -57.322 1.00 92.25 223 THR A O 1
ATOM 1561 N N . ASN A 1 224 ? 43.661 5.087 -56.632 1.00 93.12 224 ASN A N 1
ATOM 1562 C CA . ASN A 1 224 ? 42.665 5.024 -55.561 1.00 93.12 224 ASN A CA 1
ATOM 1563 C C . ASN A 1 224 ? 42.777 6.236 -54.625 1.00 93.12 224 ASN A C 1
ATOM 1565 O O . ASN A 1 224 ? 43.852 6.511 -54.086 1.00 93.12 224 ASN A O 1
ATOM 1569 N N . ASN A 1 225 ? 41.662 6.925 -54.405 1.00 90.75 225 ASN A N 1
ATOM 1570 C CA . ASN A 1 225 ? 41.578 8.083 -53.524 1.00 90.75 225 ASN A CA 1
ATOM 1571 C C . ASN A 1 225 ? 40.729 7.773 -52.277 1.00 90.75 225 ASN A C 1
ATOM 1573 O O . ASN A 1 225 ? 40.267 6.649 -52.078 1.00 90.75 225 ASN A O 1
ATOM 1577 N N . THR A 1 226 ? 40.564 8.779 -51.417 1.00 92.75 226 THR A N 1
ATOM 1578 C CA . THR A 1 226 ? 39.745 8.712 -50.195 1.00 92.75 226 THR A CA 1
ATOM 1579 C C . THR A 1 226 ? 38.655 9.784 -50.192 1.00 92.75 226 THR A C 1
ATOM 1581 O O . THR A 1 226 ? 38.338 10.350 -49.144 1.00 92.75 226 THR A O 1
ATOM 1584 N N . ALA A 1 227 ? 38.157 10.157 -51.373 1.00 91.00 227 ALA A N 1
ATOM 1585 C CA . ALA A 1 227 ? 37.099 11.148 -51.511 1.00 91.00 227 ALA A CA 1
ATOM 1586 C C . ALA A 1 227 ? 35.776 10.635 -50.915 1.00 91.00 227 ALA A C 1
ATOM 1588 O O . ALA A 1 227 ? 35.617 9.444 -50.640 1.00 91.00 227 ALA A O 1
ATOM 1589 N N . ALA A 1 228 ? 34.832 11.552 -50.704 1.00 91.50 228 ALA A N 1
ATOM 1590 C CA . ALA A 1 228 ? 33.465 11.181 -50.364 1.00 91.50 228 ALA A CA 1
ATOM 1591 C C . ALA A 1 228 ? 32.774 10.556 -51.582 1.00 91.50 228 ALA A C 1
ATOM 1593 O O . ALA A 1 228 ? 32.965 11.014 -52.711 1.00 91.50 228 ALA A O 1
ATOM 1594 N N . CYS A 1 229 ? 31.960 9.541 -51.336 1.00 93.25 229 CYS A N 1
ATOM 1595 C CA . CYS A 1 229 ? 31.168 8.849 -52.346 1.00 93.25 229 CYS A CA 1
ATOM 1596 C C . CYS A 1 229 ? 29.811 8.446 -51.742 1.00 93.25 229 CYS A C 1
ATOM 1598 O O . CYS A 1 229 ? 29.496 8.862 -50.630 1.00 93.25 229 CYS A O 1
ATOM 1600 N N . ASP A 1 230 ? 29.002 7.701 -52.493 1.00 90.56 230 ASP A N 1
ATOM 1601 C CA . ASP A 1 230 ? 27.727 7.133 -52.042 1.00 90.56 230 ASP A CA 1
ATOM 1602 C C . ASP A 1 230 ? 27.709 5.656 -52.458 1.00 90.56 230 ASP A C 1
ATOM 1604 O O . ASP A 1 230 ? 27.909 5.346 -53.639 1.00 90.56 230 ASP A O 1
ATOM 1608 N N . ASP A 1 231 ? 27.558 4.746 -51.495 1.00 89.69 231 ASP A N 1
ATOM 1609 C CA . ASP A 1 231 ? 27.521 3.301 -51.750 1.00 89.69 231 ASP A CA 1
ATOM 1610 C C . ASP A 1 231 ? 26.113 2.788 -52.116 1.00 89.69 231 ASP A C 1
ATOM 1612 O O . ASP A 1 231 ? 25.926 1.601 -52.402 1.00 89.69 231 ASP A O 1
ATOM 1616 N N . GLY A 1 232 ? 25.128 3.691 -52.159 1.00 88.38 232 GLY A N 1
ATOM 1617 C CA . GLY A 1 232 ? 23.735 3.434 -52.498 1.00 88.38 232 GLY A CA 1
ATOM 1618 C C . GLY A 1 232 ? 22.907 2.852 -51.353 1.00 88.38 232 GLY A C 1
ATOM 1619 O O . GLY A 1 232 ? 21.726 2.560 -51.565 1.00 88.38 232 GLY A O 1
ATOM 1620 N N . SER A 1 233 ? 23.481 2.662 -50.161 1.00 90.94 233 SER A N 1
ATOM 1621 C CA . SER A 1 233 ? 22.763 2.176 -48.985 1.00 90.94 233 SER A CA 1
ATOM 1622 C C . SER A 1 233 ? 22.246 3.343 -48.139 1.00 90.94 233 SER A C 1
ATOM 1624 O O . SER A 1 233 ? 22.984 4.198 -47.667 1.00 90.94 233 SER A O 1
ATOM 1626 N N . ALA A 1 234 ? 20.949 3.333 -47.829 1.00 88.94 234 ALA A N 1
ATOM 1627 C CA . ALA A 1 234 ? 20.358 4.294 -46.893 1.00 88.94 234 ALA A CA 1
ATOM 1628 C C . ALA A 1 234 ? 20.780 4.054 -45.424 1.00 88.94 234 ALA A C 1
ATOM 1630 O O . ALA A 1 234 ? 20.383 4.805 -44.530 1.00 88.94 234 ALA A O 1
ATOM 1631 N N . CYS A 1 235 ? 21.546 2.988 -45.167 1.00 91.56 235 CYS A N 1
ATOM 1632 C CA . CYS A 1 235 ? 22.025 2.571 -43.850 1.00 91.56 235 CYS A CA 1
ATOM 1633 C C . CYS A 1 235 ? 23.490 2.873 -43.599 1.00 91.56 235 CYS A C 1
ATOM 1635 O O . CYS A 1 235 ? 24.065 2.345 -42.650 1.00 91.56 235 CYS A O 1
ATOM 1637 N N . THR A 1 236 ? 24.077 3.715 -44.424 1.00 91.25 236 THR A N 1
ATOM 1638 C CA . THR A 1 236 ? 25.468 4.134 -44.372 1.00 91.25 236 THR A CA 1
ATOM 1639 C C . THR A 1 236 ? 25.463 5.649 -44.549 1.00 91.25 236 THR A C 1
ATOM 1641 O O . THR A 1 236 ? 24.599 6.227 -45.210 1.00 91.25 236 THR A O 1
ATOM 1644 N N . THR A 1 237 ? 26.308 6.336 -43.787 1.00 89.19 237 THR A N 1
ATOM 1645 C CA . THR A 1 237 ? 26.411 7.796 -43.839 1.00 89.19 237 THR A CA 1
ATOM 1646 C C . THR A 1 237 ? 27.867 8.187 -43.936 1.00 89.19 237 THR A C 1
ATOM 1648 O O . THR A 1 237 ? 28.711 7.566 -43.296 1.00 89.19 237 THR A O 1
ATOM 1651 N N . ALA A 1 238 ? 28.148 9.260 -44.677 1.00 89.12 238 ALA A N 1
ATOM 1652 C CA . ALA A 1 238 ? 29.512 9.727 -44.914 1.00 89.12 238 ALA A CA 1
ATOM 1653 C C . ALA A 1 238 ? 30.408 8.634 -45.526 1.00 89.12 238 ALA A C 1
ATOM 1655 O O . ALA A 1 238 ? 31.497 8.357 -45.019 1.00 89.12 238 ALA A O 1
ATOM 1656 N N . ASP A 1 239 ? 29.932 8.020 -46.611 1.00 94.25 239 ASP A N 1
ATOM 1657 C CA . ASP A 1 239 ? 30.670 6.983 -47.325 1.00 94.25 239 ASP A CA 1
ATOM 1658 C C . ASP A 1 239 ? 31.938 7.562 -47.943 1.00 94.25 239 ASP A C 1
ATOM 1660 O O . ASP A 1 239 ? 32.014 8.729 -48.353 1.00 94.25 239 ASP A O 1
ATOM 1664 N N . THR A 1 240 ? 32.976 6.737 -47.969 1.00 93.94 240 THR A N 1
ATOM 1665 C CA . THR A 1 240 ? 34.300 7.158 -48.419 1.00 93.94 240 THR A CA 1
ATOM 1666 C C . THR A 1 240 ? 34.895 6.132 -49.348 1.00 93.94 240 THR A C 1
ATOM 1668 O O . THR A 1 240 ? 34.596 4.943 -49.290 1.00 93.94 240 THR A O 1
ATOM 1671 N N . CYS A 1 241 ? 35.765 6.597 -50.224 1.00 94.56 241 CYS A N 1
ATOM 1672 C CA . CYS A 1 241 ? 36.501 5.722 -51.103 1.00 94.56 241 CYS A CA 1
ATOM 1673 C C . CYS A 1 241 ? 37.590 4.978 -50.327 1.00 94.56 241 CYS A C 1
ATOM 1675 O O . CYS A 1 241 ? 38.403 5.574 -49.616 1.00 94.56 241 CYS A O 1
ATOM 1677 N N . ALA A 1 242 ? 37.620 3.657 -50.483 1.00 93.31 242 ALA A N 1
ATOM 1678 C CA . ALA A 1 242 ? 38.682 2.808 -49.971 1.00 93.31 242 ALA A CA 1
ATOM 1679 C C . ALA A 1 242 ? 39.027 1.739 -51.009 1.00 93.31 242 ALA A C 1
ATOM 1681 O O . ALA A 1 242 ? 38.158 1.048 -51.534 1.00 93.31 242 ALA A O 1
ATOM 1682 N N . ALA A 1 243 ? 40.319 1.609 -51.313 1.00 89.81 243 ALA A N 1
ATOM 1683 C CA . ALA A 1 243 ? 40.831 0.637 -52.282 1.00 89.81 243 ALA A CA 1
ATOM 1684 C C . ALA A 1 243 ? 40.141 0.679 -53.670 1.00 89.81 243 ALA A C 1
ATOM 1686 O O . ALA A 1 243 ? 40.063 -0.344 -54.345 1.00 89.81 243 ALA A O 1
ATOM 1687 N N . GLY A 1 244 ? 39.678 1.859 -54.107 1.00 89.31 244 GLY A N 1
ATOM 1688 C CA . GLY A 1 244 ? 39.069 2.062 -55.430 1.00 89.31 244 GLY A CA 1
ATOM 1689 C C . GLY A 1 244 ? 37.576 1.735 -55.504 1.00 89.31 244 GLY A C 1
ATOM 1690 O O . GLY A 1 244 ? 37.004 1.737 -56.590 1.00 89.31 244 GLY A O 1
ATOM 1691 N N . SER A 1 245 ? 36.931 1.453 -54.370 1.00 92.44 245 SER A N 1
ATOM 1692 C CA . SER A 1 245 ? 35.482 1.255 -54.262 1.00 92.44 245 SER A CA 1
ATOM 1693 C C . SER A 1 245 ? 34.896 2.168 -53.193 1.00 92.44 245 SER A C 1
ATOM 1695 O O . SER A 1 245 ? 35.576 2.511 -52.222 1.00 92.44 245 SER A O 1
ATOM 1697 N N . CYS A 1 246 ? 33.633 2.551 -53.367 1.00 92.44 246 CYS A N 1
ATOM 1698 C CA . CYS A 1 246 ? 32.917 3.271 -52.327 1.00 92.44 246 CYS A CA 1
ATOM 1699 C C . CYS A 1 246 ? 32.586 2.314 -51.183 1.00 92.44 246 CYS A C 1
ATOM 1701 O O . CYS A 1 246 ? 32.020 1.245 -51.420 1.00 92.44 246 CYS A O 1
ATOM 1703 N N . VAL A 1 247 ? 32.978 2.669 -49.962 1.00 92.00 247 VAL A N 1
ATOM 1704 C CA . VAL A 1 247 ? 32.664 1.897 -48.762 1.00 92.00 247 VAL A CA 1
ATOM 1705 C C . VAL A 1 247 ? 31.757 2.703 -47.847 1.00 92.00 247 VAL A C 1
ATOM 1707 O O . VAL A 1 247 ? 32.057 3.849 -47.502 1.00 92.00 247 VAL A O 1
ATOM 1710 N N . GLY A 1 248 ? 30.663 2.061 -47.443 1.00 90.12 248 GLY A N 1
ATOM 1711 C CA . GLY A 1 248 ? 29.687 2.612 -46.523 1.00 90.12 248 GLY A CA 1
ATOM 1712 C C . GLY A 1 248 ? 30.301 3.062 -45.206 1.00 90.12 248 GLY A C 1
ATOM 1713 O O . GLY A 1 248 ? 31.062 2.323 -44.570 1.00 90.12 248 GLY A O 1
ATOM 1714 N N . GLY A 1 249 ? 29.975 4.281 -44.794 1.00 87.19 249 GLY A N 1
ATOM 1715 C CA . GLY A 1 249 ? 30.368 4.812 -43.498 1.00 87.19 249 GLY A CA 1
ATOM 1716 C C . GLY A 1 249 ? 29.508 4.259 -42.350 1.00 87.19 249 GLY A C 1
ATOM 1717 O O . GLY A 1 249 ? 28.782 3.274 -42.509 1.00 87.19 249 GLY A O 1
ATOM 1718 N N . PRO A 1 250 ? 29.593 4.842 -41.141 1.00 88.12 250 PRO A N 1
ATOM 1719 C CA . PRO A 1 250 ? 28.811 4.372 -40.004 1.00 88.12 250 PRO A CA 1
ATOM 1720 C C . PRO A 1 250 ? 27.300 4.449 -40.280 1.00 88.12 250 PRO A C 1
ATOM 1722 O O . PRO A 1 250 ? 26.841 5.379 -40.956 1.00 88.12 250 PRO A O 1
ATOM 1725 N N . PRO A 1 251 ? 26.511 3.510 -39.725 1.00 86.31 251 PRO A N 1
ATOM 1726 C CA . PRO A 1 251 ? 25.075 3.524 -39.917 1.00 86.31 251 PRO A CA 1
ATOM 1727 C C . PRO A 1 251 ? 24.423 4.749 -39.272 1.00 86.31 251 PRO A C 1
ATOM 1729 O O . PRO A 1 251 ? 24.899 5.224 -38.232 1.00 86.31 251 PRO A O 1
ATOM 1732 N N . PRO A 1 252 ? 23.322 5.261 -39.854 1.00 86.69 252 PRO A N 1
ATOM 1733 C CA . PRO A 1 252 ? 22.563 6.341 -39.250 1.00 86.69 252 PRO A CA 1
ATOM 1734 C C . PRO A 1 252 ? 22.015 5.893 -37.894 1.00 86.69 252 PRO A C 1
ATOM 1736 O O . PRO A 1 252 ? 21.662 4.731 -37.681 1.00 86.69 252 PRO A O 1
ATOM 1739 N N . ASN A 1 253 ? 21.927 6.835 -36.957 1.00 89.56 253 ASN A N 1
ATOM 1740 C CA . ASN A 1 253 ? 21.282 6.568 -35.681 1.00 89.56 253 ASN A CA 1
ATOM 1741 C C . ASN A 1 253 ? 19.765 6.463 -35.890 1.00 89.56 253 ASN A C 1
ATOM 1743 O O . ASN A 1 253 ? 19.086 7.481 -36.005 1.00 89.56 253 ASN A O 1
ATOM 1747 N N . CYS A 1 254 ? 19.258 5.233 -35.929 1.00 90.00 254 CYS A N 1
ATOM 1748 C CA . CYS A 1 254 ? 17.838 4.937 -36.100 1.00 90.00 254 CYS A CA 1
ATOM 1749 C C . CYS A 1 254 ? 17.058 4.854 -34.786 1.00 90.00 254 CYS A C 1
ATOM 1751 O O . CYS A 1 254 ? 15.969 4.307 -34.792 1.00 90.00 254 CYS A O 1
ATOM 1753 N N . ASN A 1 255 ? 17.587 5.345 -33.667 1.00 89.25 255 ASN A N 1
ATOM 1754 C CA . ASN A 1 255 ? 16.870 5.319 -32.396 1.00 89.25 255 ASN A CA 1
ATOM 1755 C C . ASN A 1 255 ? 15.770 6.395 -32.359 1.00 89.25 255 ASN A C 1
ATOM 1757 O O . ASN A 1 255 ? 16.081 7.586 -32.422 1.00 89.25 255 ASN A O 1
ATOM 1761 N N . ASP A 1 256 ? 14.500 5.992 -32.248 1.00 89.19 256 ASP A N 1
ATOM 1762 C CA . ASP A 1 256 ? 13.347 6.907 -32.137 1.00 89.19 256 ASP A CA 1
ATOM 1763 C C . ASP A 1 256 ? 13.034 7.351 -30.695 1.00 89.19 256 ASP A C 1
ATOM 1765 O O . ASP A 1 256 ? 12.126 8.156 -30.467 1.00 89.19 256 ASP A O 1
ATOM 1769 N N . GLY A 1 257 ? 13.787 6.858 -29.712 1.00 88.50 257 GLY A N 1
ATOM 1770 C CA . GLY A 1 257 ? 13.583 7.123 -28.292 1.00 88.50 257 GLY A CA 1
ATOM 1771 C C . GLY A 1 257 ? 12.432 6.333 -27.665 1.00 88.50 257 GLY A C 1
ATOM 1772 O O . GLY A 1 257 ? 12.132 6.556 -26.490 1.00 88.50 257 GLY A O 1
ATOM 1773 N N . ASN A 1 258 ? 11.790 5.418 -28.395 1.00 89.06 258 ASN A N 1
ATOM 1774 C CA . ASN A 1 258 ? 10.712 4.578 -27.892 1.00 89.06 258 ASN A CA 1
ATOM 1775 C C . ASN A 1 258 ? 11.239 3.184 -27.515 1.00 89.06 258 ASN A C 1
ATOM 1777 O O . ASN A 1 258 ? 11.631 2.372 -28.340 1.00 89.06 258 ASN A O 1
ATOM 1781 N N . THR A 1 259 ? 11.187 2.853 -26.226 1.00 90.31 259 THR A N 1
ATOM 1782 C CA . THR A 1 259 ? 11.638 1.548 -25.710 1.00 90.31 259 THR A CA 1
ATOM 1783 C C . THR A 1 259 ? 10.766 0.366 -26.148 1.00 90.31 259 THR A C 1
ATOM 1785 O O . THR A 1 259 ? 11.150 -0.784 -25.934 1.00 90.31 259 THR A O 1
ATOM 1788 N N . CYS A 1 260 ? 9.602 0.627 -26.749 1.00 93.12 260 CYS A N 1
ATOM 1789 C CA . CYS A 1 260 ? 8.683 -0.378 -27.281 1.00 93.12 260 CYS A CA 1
ATOM 1790 C C . CYS A 1 260 ? 8.773 -0.577 -28.797 1.00 93.12 260 CYS A C 1
ATOM 1792 O O . CYS A 1 260 ? 7.958 -1.306 -29.374 1.00 93.12 260 CYS A O 1
ATOM 1794 N N . THR A 1 261 ? 9.771 0.016 -29.441 1.00 91.25 261 THR A N 1
ATOM 1795 C CA . THR A 1 261 ? 10.149 -0.267 -30.822 1.00 91.25 261 THR A CA 1
ATOM 1796 C C . THR A 1 261 ? 11.555 -0.865 -30.859 1.00 91.25 261 THR A C 1
ATOM 1798 O O . THR A 1 261 ? 12.412 -0.597 -30.022 1.00 91.25 261 THR A O 1
ATOM 1801 N N . ALA A 1 262 ? 11.777 -1.773 -31.804 1.00 89.44 262 ALA A N 1
ATOM 1802 C CA . ALA A 1 262 ? 13.099 -2.237 -32.177 1.00 89.44 262 ALA A CA 1
ATOM 1803 C C . ALA A 1 262 ? 13.572 -1.412 -33.370 1.00 89.44 262 ALA A C 1
ATOM 1805 O O . ALA A 1 262 ? 12.978 -1.486 -34.456 1.00 89.44 262 ALA A O 1
ATOM 1806 N N . ASP A 1 263 ? 14.641 -0.657 -33.152 1.00 90.62 263 ASP A N 1
ATOM 1807 C CA . ASP A 1 263 ? 15.279 0.165 -34.166 1.00 90.62 263 ASP A CA 1
ATOM 1808 C C . ASP A 1 263 ? 16.175 -0.689 -35.055 1.00 90.62 263 ASP A C 1
ATOM 1810 O O . ASP A 1 263 ? 17.071 -1.402 -34.597 1.00 90.62 263 ASP A O 1
ATOM 1814 N N . GLY A 1 264 ? 15.928 -0.615 -36.352 1.00 89.81 264 GLY A N 1
ATOM 1815 C CA . GLY A 1 264 ? 16.757 -1.227 -37.371 1.00 89.81 264 GLY A CA 1
ATOM 1816 C C . GLY A 1 264 ? 16.943 -0.279 -38.539 1.00 89.81 264 GLY A C 1
ATOM 1817 O O . GLY A 1 264 ? 16.317 0.778 -38.624 1.00 89.81 264 GLY A O 1
ATOM 1818 N N . CYS A 1 265 ? 17.799 -0.679 -39.466 1.00 91.06 265 CYS A N 1
ATOM 1819 C CA . CYS A 1 265 ? 17.975 0.035 -40.712 1.00 91.06 265 CYS A CA 1
ATOM 1820 C C . CYS A 1 265 ? 17.815 -0.939 -41.880 1.00 91.06 265 CYS A C 1
ATOM 1822 O O . CYS A 1 265 ? 18.410 -2.018 -41.884 1.00 91.06 265 CYS A O 1
ATOM 1824 N N . ASP A 1 266 ? 16.968 -0.569 -42.834 1.00 89.88 266 ASP A N 1
ATOM 1825 C CA . ASP A 1 266 ? 16.775 -1.270 -44.097 1.00 89.88 266 ASP A CA 1
ATOM 1826 C C . ASP A 1 266 ? 17.642 -0.598 -45.178 1.00 89.88 266 ASP A C 1
ATOM 1828 O O . ASP A 1 266 ? 17.441 0.591 -45.439 1.00 89.88 266 ASP A O 1
ATOM 1832 N N . PRO A 1 267 ? 18.588 -1.309 -45.823 1.00 88.19 267 PRO A N 1
ATOM 1833 C CA . PRO A 1 267 ? 19.495 -0.713 -46.807 1.00 88.19 267 PRO A CA 1
ATOM 1834 C C . PRO A 1 267 ? 18.803 0.022 -47.964 1.00 88.19 267 PRO A C 1
ATOM 1836 O O . PRO A 1 267 ? 19.417 0.901 -48.563 1.00 88.19 267 PRO A O 1
ATOM 1839 N N . ALA A 1 268 ? 17.542 -0.303 -48.275 1.00 88.00 268 ALA A N 1
ATOM 1840 C CA . ALA A 1 268 ? 16.774 0.342 -49.335 1.00 88.00 268 ALA A CA 1
ATOM 1841 C C . ALA A 1 268 ? 15.943 1.542 -48.852 1.00 88.00 268 ALA A C 1
ATOM 1843 O O . ALA A 1 268 ? 15.737 2.483 -49.616 1.00 88.00 268 ALA A O 1
ATOM 1844 N N . THR A 1 269 ? 15.423 1.513 -47.619 1.00 88.06 269 THR A N 1
ATOM 1845 C CA . THR A 1 269 ? 14.472 2.535 -47.129 1.00 88.06 269 THR A CA 1
ATOM 1846 C C . THR A 1 269 ? 14.967 3.363 -45.943 1.00 88.06 269 THR A C 1
ATOM 1848 O O . THR A 1 269 ? 14.292 4.310 -45.547 1.00 88.06 269 THR A O 1
ATOM 1851 N N . GLY A 1 270 ? 16.126 3.033 -45.374 1.00 88.62 270 GLY A N 1
ATOM 1852 C CA . GLY A 1 270 ? 16.707 3.702 -44.213 1.00 88.62 270 GLY A CA 1
ATOM 1853 C C . GLY A 1 270 ? 16.124 3.203 -42.890 1.00 88.62 270 GLY A C 1
ATOM 1854 O O . GLY A 1 270 ? 15.764 2.033 -42.746 1.00 88.62 270 GLY A O 1
ATOM 1855 N N . CYS A 1 271 ? 16.054 4.085 -41.894 1.00 91.00 271 CYS A N 1
ATOM 1856 C CA . CYS A 1 271 ? 15.619 3.723 -40.548 1.00 91.00 271 CYS A CA 1
ATOM 1857 C C . CYS A 1 271 ? 14.197 3.150 -40.509 1.00 91.00 271 CYS A C 1
ATOM 1859 O O . CYS A 1 271 ? 13.258 3.698 -41.088 1.00 91.00 271 CYS A O 1
ATOM 1861 N N . ARG A 1 272 ? 14.039 2.043 -39.781 1.00 92.00 272 ARG A N 1
ATOM 1862 C CA . ARG A 1 272 ? 12.771 1.347 -39.576 1.00 92.00 272 ARG A CA 1
ATOM 1863 C C . ARG A 1 272 ? 12.598 1.006 -38.100 1.00 92.00 272 ARG A C 1
ATOM 1865 O O . ARG A 1 272 ? 13.457 0.362 -37.507 1.00 92.00 272 ARG A O 1
ATOM 1872 N N . HIS A 1 273 ? 11.427 1.330 -37.561 1.00 91.12 273 HIS A N 1
ATOM 1873 C CA . HIS A 1 273 ? 11.059 1.056 -36.171 1.00 91.12 273 HIS A CA 1
ATOM 1874 C C . HIS A 1 273 ? 9.987 -0.035 -36.140 1.00 91.12 273 HIS A C 1
ATOM 1876 O O . HIS A 1 273 ? 8.900 0.121 -36.701 1.00 91.12 273 HIS A O 1
ATOM 1882 N N . THR A 1 274 ? 10.299 -1.183 -35.540 1.00 90.62 274 THR A N 1
ATOM 1883 C CA . THR A 1 274 ? 9.368 -2.321 -35.466 1.00 90.62 274 THR A CA 1
ATOM 1884 C C . THR A 1 274 ? 8.729 -2.376 -34.095 1.00 90.62 274 THR A C 1
ATOM 1886 O O . THR A 1 274 ? 9.445 -2.493 -33.111 1.00 90.62 274 THR A O 1
ATOM 1889 N N . VAL A 1 275 ? 7.400 -2.356 -34.015 1.00 91.31 275 VAL A N 1
ATOM 1890 C CA . VAL A 1 275 ? 6.692 -2.503 -32.735 1.00 91.31 275 VAL A CA 1
ATOM 1891 C C . VAL A 1 275 ? 7.055 -3.839 -32.076 1.00 91.31 275 VAL A C 1
ATOM 1893 O O . VAL A 1 275 ? 6.914 -4.899 -32.693 1.00 91.31 275 VAL A O 1
ATOM 1896 N N . LEU A 1 276 ? 7.538 -3.779 -30.833 1.00 89.12 276 LEU A N 1
ATOM 1897 C CA . LEU A 1 276 ? 7.795 -4.953 -30.001 1.00 89.12 276 LEU A CA 1
ATOM 1898 C C . LEU A 1 276 ? 6.476 -5.593 -29.555 1.00 89.12 276 LEU A C 1
ATOM 1900 O O . LEU A 1 276 ? 5.448 -4.927 -29.445 1.00 89.12 276 LEU A O 1
ATOM 1904 N N . ALA A 1 277 ? 6.511 -6.902 -29.296 1.00 90.81 277 ALA A N 1
ATOM 1905 C CA . ALA A 1 277 ? 5.335 -7.646 -28.862 1.00 90.81 277 ALA A CA 1
ATOM 1906 C C . ALA A 1 277 ? 4.769 -7.091 -27.545 1.00 90.81 277 ALA A C 1
ATOM 1908 O O . ALA A 1 277 ? 5.524 -6.661 -26.664 1.00 90.81 277 ALA A O 1
ATOM 1909 N N . ASP A 1 278 ? 3.448 -7.172 -27.388 1.00 88.62 278 ASP A N 1
ATOM 1910 C CA . ASP A 1 278 ? 2.801 -6.811 -26.132 1.00 88.62 278 ASP A CA 1
ATOM 1911 C C . ASP A 1 278 ? 3.393 -7.625 -24.973 1.00 88.62 278 ASP A C 1
ATOM 1913 O O . ASP A 1 278 ? 3.797 -8.779 -25.138 1.00 88.62 278 ASP A O 1
ATOM 1917 N N . LEU A 1 279 ? 3.442 -7.016 -23.787 1.00 86.12 279 LEU A N 1
ATOM 1918 C CA . LEU A 1 279 ? 4.066 -7.568 -22.576 1.00 86.12 279 LEU A CA 1
ATOM 1919 C C . LEU A 1 279 ? 5.602 -7.659 -22.608 1.00 86.12 279 LEU A C 1
ATOM 1921 O O . LEU A 1 279 ? 6.193 -8.138 -21.635 1.00 86.12 279 LEU A O 1
ATOM 1925 N N . THR A 1 280 ? 6.268 -7.158 -23.650 1.00 91.00 280 THR A N 1
ATOM 1926 C CA . THR A 1 280 ? 7.717 -6.919 -23.586 1.00 91.00 280 THR A CA 1
ATOM 1927 C C . THR A 1 280 ? 8.009 -5.920 -22.467 1.00 91.00 280 THR A C 1
ATOM 1929 O O . THR A 1 280 ? 7.286 -4.936 -22.301 1.00 91.00 280 THR A O 1
ATOM 1932 N N . ALA A 1 281 ? 9.029 -6.198 -21.654 1.00 89.44 281 ALA A N 1
ATOM 1933 C CA . ALA A 1 281 ? 9.434 -5.301 -20.580 1.00 89.44 281 ALA A CA 1
ATOM 1934 C C . ALA A 1 281 ? 9.971 -3.990 -21.167 1.00 89.44 281 ALA A C 1
ATOM 1936 O O . ALA A 1 281 ? 10.816 -4.012 -22.059 1.00 89.44 281 ALA A O 1
ATOM 1937 N N . CYS A 1 282 ? 9.493 -2.870 -20.643 1.00 91.19 282 CYS A N 1
ATOM 1938 C CA . CYS A 1 282 ? 9.962 -1.535 -20.993 1.00 91.19 282 CYS A CA 1
ATOM 1939 C C . CYS A 1 282 ? 10.066 -0.689 -19.717 1.00 91.19 282 CYS A C 1
ATOM 1941 O O . CYS A 1 282 ? 9.879 -1.211 -18.616 1.00 91.19 282 CYS A O 1
ATOM 1943 N N . ASN A 1 283 ? 10.412 0.588 -19.865 1.00 88.31 283 ASN A N 1
ATOM 1944 C CA . ASN A 1 283 ? 10.382 1.566 -18.784 1.00 88.31 283 ASN A CA 1
ATOM 1945 C C . ASN A 1 283 ? 9.756 2.857 -19.321 1.00 88.31 283 ASN A C 1
ATOM 1947 O O . ASN A 1 283 ? 10.221 3.372 -20.341 1.00 88.31 283 ASN A O 1
ATOM 1951 N N . ASP A 1 284 ? 8.697 3.344 -18.677 1.00 86.50 284 ASP A N 1
ATOM 1952 C CA . ASP A 1 284 ? 7.965 4.551 -19.093 1.00 86.50 284 ASP A CA 1
ATOM 1953 C C . ASP A 1 284 ? 8.481 5.830 -18.399 1.00 86.50 284 ASP A C 1
ATOM 1955 O O . ASP A 1 284 ? 7.943 6.921 -18.591 1.00 86.50 284 ASP A O 1
ATOM 1959 N N . GLY A 1 285 ? 9.544 5.705 -17.599 1.00 86.75 285 GLY A N 1
ATOM 1960 C CA . GLY A 1 285 ? 10.138 6.774 -16.804 1.00 86.75 285 GLY A CA 1
ATOM 1961 C C . GLY A 1 285 ? 9.350 7.122 -15.539 1.00 86.75 285 GLY A C 1
ATOM 1962 O O . GLY A 1 285 ? 9.756 8.039 -14.823 1.00 86.75 285 GLY A O 1
ATOM 1963 N N . ASN A 1 286 ? 8.252 6.421 -15.245 1.00 89.00 286 ASN A N 1
ATOM 1964 C CA . ASN A 1 286 ? 7.422 6.647 -14.073 1.00 89.00 286 ASN A CA 1
ATOM 1965 C C . ASN A 1 286 ? 7.789 5.671 -12.948 1.00 89.00 286 ASN A C 1
ATOM 1967 O O . ASN A 1 286 ? 7.341 4.533 -12.893 1.00 89.00 286 ASN A O 1
ATOM 1971 N N . LEU A 1 287 ? 8.542 6.143 -11.957 1.00 88.88 287 LEU A N 1
ATOM 1972 C CA . LEU A 1 287 ? 8.906 5.333 -10.789 1.00 88.88 287 LEU A CA 1
ATOM 1973 C C . LEU A 1 287 ? 7.713 4.985 -9.880 1.00 88.88 287 LEU A C 1
ATOM 1975 O O . LEU A 1 287 ? 7.883 4.229 -8.926 1.00 88.88 287 LEU A O 1
ATOM 1979 N N . CYS A 1 288 ? 6.516 5.521 -10.144 1.00 90.69 288 CYS A N 1
ATOM 1980 C CA . CYS A 1 288 ? 5.287 5.127 -9.458 1.00 90.69 288 CYS A CA 1
ATOM 1981 C C . CYS A 1 288 ? 4.618 3.893 -10.058 1.00 90.69 288 CYS A C 1
ATOM 1983 O O . CYS A 1 288 ? 3.594 3.472 -9.526 1.00 90.69 288 CYS A O 1
ATOM 1985 N N . THR A 1 289 ? 5.144 3.304 -11.127 1.00 89.50 289 THR A N 1
ATOM 1986 C CA . THR A 1 289 ? 4.695 2.012 -11.649 1.00 89.50 289 THR A CA 1
ATOM 1987 C C . THR A 1 289 ? 5.786 0.975 -11.427 1.00 89.50 289 THR A C 1
ATOM 1989 O O . THR A 1 289 ? 6.970 1.210 -11.636 1.00 89.50 289 THR A O 1
ATOM 1992 N N . GLN A 1 290 ? 5.399 -0.180 -10.886 1.00 85.12 290 GLN A N 1
ATOM 1993 C CA . GLN A 1 290 ? 6.357 -1.221 -10.497 1.00 85.12 290 GLN A CA 1
ATOM 1994 C C . GLN A 1 290 ? 6.672 -2.175 -11.651 1.00 85.12 290 GLN A C 1
ATOM 1996 O O . GLN A 1 290 ? 7.493 -3.085 -11.519 1.00 85.12 290 GLN A O 1
ATOM 2001 N N . SER A 1 291 ? 5.948 -2.071 -12.760 1.00 88.31 291 SER A N 1
ATOM 2002 C CA . SER A 1 291 ? 6.081 -2.970 -13.895 1.00 88.31 291 SER A CA 1
ATOM 2003 C C . SER A 1 291 ? 5.585 -2.288 -15.154 1.00 88.31 291 SER A C 1
ATOM 2005 O O . SER A 1 291 ? 4.377 -2.148 -15.327 1.00 88.31 291 SER A O 1
ATOM 2007 N N . ASP A 1 292 ? 6.488 -1.967 -16.071 1.00 92.44 292 ASP A N 1
ATOM 2008 C CA . ASP A 1 292 ? 6.098 -1.323 -17.324 1.00 92.44 292 ASP A CA 1
ATOM 2009 C C . ASP A 1 292 ? 6.188 -2.326 -18.472 1.00 92.44 292 ASP A C 1
ATOM 2011 O O . ASP A 1 292 ? 7.055 -3.217 -18.505 1.00 92.44 292 ASP A O 1
ATOM 2015 N N . ARG A 1 293 ? 5.202 -2.265 -19.363 1.00 93.00 293 ARG A N 1
ATOM 2016 C CA . ARG A 1 293 ? 5.018 -3.231 -20.443 1.00 93.00 293 ARG A CA 1
ATOM 2017 C C . ARG A 1 293 ? 4.603 -2.531 -21.722 1.00 93.00 293 ARG A C 1
ATOM 2019 O O . ARG A 1 293 ? 3.794 -1.606 -21.700 1.00 93.00 293 ARG A O 1
ATOM 2026 N N . CYS A 1 294 ? 5.123 -3.020 -22.837 1.00 93.50 294 CYS A N 1
ATOM 2027 C CA . CYS A 1 294 ? 4.681 -2.569 -24.143 1.00 93.50 294 CYS A CA 1
ATOM 2028 C C . CYS A 1 294 ? 3.245 -3.022 -24.397 1.00 93.50 294 CYS A C 1
ATOM 2030 O O . CYS A 1 294 ? 2.909 -4.188 -24.176 1.00 93.50 294 CYS A O 1
ATOM 2032 N N . VAL A 1 295 ? 2.417 -2.090 -24.858 1.00 93.00 295 VAL A N 1
ATOM 2033 C CA . VAL A 1 295 ? 1.061 -2.340 -25.345 1.00 93.00 295 VAL A CA 1
ATOM 2034 C C . VAL A 1 295 ? 0.876 -1.523 -26.615 1.00 93.00 295 VAL A C 1
ATOM 2036 O O . VAL A 1 295 ? 0.910 -0.292 -26.579 1.00 93.00 295 VAL A O 1
ATOM 2039 N N . ASN A 1 296 ? 0.704 -2.204 -27.746 1.00 90.12 296 ASN A N 1
ATOM 2040 C CA . ASN A 1 296 ? 0.524 -1.597 -29.065 1.00 90.12 296 ASN A CA 1
ATOM 2041 C C . ASN A 1 296 ? 1.609 -0.550 -29.413 1.00 90.12 296 ASN A C 1
ATOM 2043 O O . ASN A 1 296 ? 1.306 0.525 -29.929 1.00 90.12 296 ASN A O 1
ATOM 2047 N N . GLY A 1 297 ? 2.873 -0.848 -29.088 1.00 87.81 297 GLY A N 1
ATOM 2048 C CA . GLY A 1 297 ? 4.023 0.018 -29.387 1.00 87.81 297 GLY A CA 1
ATOM 2049 C C . GLY A 1 297 ? 4.258 1.182 -28.422 1.00 87.81 297 GLY A C 1
ATOM 2050 O O . GLY A 1 297 ? 5.190 1.951 -28.639 1.00 87.81 297 GLY A O 1
ATOM 2051 N N . THR A 1 298 ? 3.478 1.291 -27.345 1.00 91.69 298 THR A N 1
ATOM 2052 C CA . THR A 1 298 ? 3.676 2.291 -26.286 1.00 91.69 298 THR A CA 1
ATOM 2053 C C . THR A 1 298 ? 4.053 1.601 -24.982 1.00 91.69 298 THR A C 1
ATOM 2055 O O . THR A 1 298 ? 3.448 0.590 -24.622 1.00 91.69 298 THR A O 1
ATOM 2058 N N . CYS A 1 299 ? 5.027 2.147 -24.253 1.00 91.44 299 CYS A N 1
ATOM 2059 C CA . CYS A 1 299 ? 5.338 1.668 -22.911 1.00 91.44 299 CYS A CA 1
ATOM 2060 C C . CYS A 1 299 ? 4.290 2.178 -21.919 1.00 91.44 299 CYS A C 1
ATOM 2062 O O . CYS A 1 299 ? 4.095 3.386 -21.793 1.00 91.44 299 CYS A O 1
ATOM 2064 N N . ILE A 1 300 ? 3.597 1.263 -21.242 1.00 89.50 300 ILE A N 1
ATOM 2065 C CA . ILE A 1 300 ? 2.571 1.591 -20.254 1.00 89.50 300 ILE A CA 1
ATOM 2066 C C . ILE A 1 300 ? 2.982 1.005 -18.907 1.00 89.50 300 ILE A C 1
ATOM 2068 O O . ILE A 1 300 ? 3.155 -0.212 -18.774 1.00 89.50 300 ILE A O 1
ATOM 2072 N N . GLY A 1 301 ? 3.098 1.865 -17.900 1.00 88.06 301 GLY A N 1
ATOM 2073 C CA . GLY A 1 301 ? 3.285 1.457 -16.521 1.00 88.06 301 GLY A CA 1
ATOM 2074 C C . GLY A 1 301 ? 2.048 0.785 -15.927 1.00 88.06 301 GLY A C 1
ATOM 2075 O O . GLY A 1 301 ? 0.907 1.224 -16.088 1.00 88.06 301 GLY A O 1
ATOM 2076 N N . SER A 1 302 ? 2.273 -0.312 -15.213 1.00 81.88 302 SER A N 1
ATOM 2077 C CA . SER A 1 302 ? 1.259 -1.088 -14.500 1.00 81.88 302 SER A CA 1
ATOM 2078 C C . SER A 1 302 ? 1.711 -1.363 -13.063 1.00 81.88 302 SER A C 1
ATOM 2080 O O . SER A 1 302 ? 2.863 -1.118 -12.701 1.00 81.88 302 SER A O 1
ATOM 2082 N N . ASN A 1 303 ? 0.795 -1.856 -12.223 1.00 85.62 303 ASN A N 1
ATOM 2083 C CA . ASN A 1 303 ? 1.037 -2.069 -10.791 1.00 85.62 303 ASN A CA 1
ATOM 2084 C C . ASN A 1 303 ? 1.507 -0.779 -10.072 1.00 85.62 303 ASN A C 1
ATOM 2086 O O . ASN A 1 303 ? 2.672 -0.671 -9.673 1.00 85.62 303 ASN A O 1
ATOM 2090 N N . PRO A 1 304 ? 0.625 0.233 -9.952 1.00 86.25 304 PRO A N 1
ATOM 2091 C CA . PRO A 1 304 ? 0.988 1.517 -9.367 1.00 86.25 304 PRO A CA 1
ATOM 2092 C C . PRO A 1 304 ? 1.374 1.383 -7.887 1.00 86.25 304 PRO A C 1
ATOM 2094 O O . PRO A 1 304 ? 0.781 0.598 -7.144 1.00 86.25 304 PRO A O 1
ATOM 2097 N N . ILE A 1 305 ? 2.356 2.169 -7.445 1.00 84.94 305 ILE A N 1
ATOM 2098 C CA . ILE A 1 305 ? 2.704 2.345 -6.034 1.00 84.94 305 ILE A CA 1
ATOM 2099 C C . ILE A 1 305 ? 1.493 2.953 -5.329 1.00 84.94 305 ILE A C 1
ATOM 2101 O O . ILE A 1 305 ? 1.102 4.095 -5.579 1.00 84.94 305 ILE A O 1
ATOM 2105 N N . VAL A 1 306 ? 0.891 2.165 -4.442 1.00 86.19 306 VAL A N 1
ATOM 2106 C CA . VAL A 1 306 ? -0.215 2.608 -3.598 1.00 86.19 306 VAL A CA 1
ATOM 2107 C C . VAL A 1 306 ? 0.374 3.306 -2.382 1.00 86.19 306 VAL A C 1
ATOM 2109 O O . VAL A 1 306 ? 0.973 2.667 -1.519 1.00 86.19 306 VAL A O 1
ATOM 2112 N N . CYS A 1 307 ? 0.200 4.621 -2.311 1.00 87.00 307 CYS A N 1
ATOM 2113 C CA . CYS A 1 307 ? 0.573 5.381 -1.130 1.00 87.00 307 CYS A CA 1
ATOM 2114 C C . CYS A 1 307 ? -0.472 5.185 -0.034 1.00 87.00 307 CYS A C 1
ATOM 2116 O O . CYS A 1 307 ? -1.673 5.316 -0.265 1.00 87.00 307 CYS A O 1
ATOM 2118 N N . THR A 1 308 ? -0.007 4.890 1.172 1.00 85.12 308 THR A N 1
ATOM 2119 C CA . THR A 1 308 ? -0.830 4.852 2.380 1.00 85.12 308 THR A CA 1
ATOM 2120 C C . THR A 1 308 ? -0.460 6.032 3.261 1.00 85.12 308 THR A C 1
ATOM 2122 O O . THR A 1 308 ? 0.692 6.460 3.263 1.00 85.12 308 THR A O 1
ATOM 2125 N N . ALA A 1 309 ? -1.421 6.548 4.026 1.00 82.12 309 ALA A N 1
ATOM 2126 C CA . ALA A 1 309 ? -1.108 7.499 5.085 1.00 82.12 309 ALA A CA 1
ATOM 2127 C C . ALA A 1 309 ? -0.080 6.883 6.051 1.00 82.12 309 ALA A C 1
ATOM 2129 O O . ALA A 1 309 ? -0.201 5.711 6.415 1.00 82.12 309 ALA A O 1
ATOM 2130 N N . GLN A 1 310 ? 0.933 7.660 6.436 1.00 83.81 310 GLN A N 1
ATOM 2131 C CA . GLN A 1 310 ? 1.981 7.215 7.360 1.00 83.81 310 GLN A CA 1
ATOM 2132 C C . GLN A 1 310 ? 1.431 6.873 8.748 1.00 83.81 310 GLN A C 1
ATOM 2134 O O . GLN A 1 310 ? 1.850 5.895 9.362 1.00 83.81 310 GLN A O 1
ATOM 2139 N N . ASP A 1 311 ? 0.493 7.682 9.226 1.00 86.06 311 ASP A N 1
ATOM 2140 C CA . ASP A 1 311 ? -0.201 7.526 10.496 1.00 86.06 311 ASP A CA 1
ATOM 2141 C C . ASP A 1 311 ? -1.553 8.259 10.430 1.00 86.06 311 ASP A C 1
ATOM 2143 O O . ASP A 1 311 ? -1.947 8.782 9.387 1.00 86.06 311 ASP A O 1
ATOM 2147 N N . GLN A 1 312 ? -2.280 8.286 11.546 1.00 87.12 312 GLN A N 1
ATOM 2148 C CA . GLN A 1 312 ? -3.616 8.885 11.638 1.00 87.12 312 GLN A CA 1
ATOM 2149 C C . GLN A 1 312 ? -3.625 10.419 11.495 1.00 87.12 312 GLN A C 1
ATOM 2151 O O . GLN A 1 312 ? -4.691 10.998 11.296 1.00 87.12 312 GLN A O 1
ATOM 2156 N N . CYS A 1 313 ? -2.462 11.073 11.571 1.00 88.56 313 CYS A N 1
ATOM 2157 C CA . CYS A 1 313 ? -2.283 12.514 11.392 1.00 88.56 313 CYS A CA 1
ATOM 2158 C C . CYS A 1 313 ? -1.631 12.895 10.067 1.00 88.56 313 CYS A C 1
ATOM 2160 O O . CYS A 1 313 ? -1.249 14.051 9.865 1.00 88.56 313 CYS A O 1
ATOM 2162 N N . HIS A 1 314 ? -1.598 11.954 9.129 1.00 88.12 314 HIS A N 1
ATOM 2163 C CA . HIS A 1 314 ? -1.262 12.187 7.738 1.00 88.12 314 HIS A CA 1
ATOM 2164 C C . HIS A 1 314 ? -2.404 11.695 6.853 1.00 88.12 314 HIS A C 1
ATOM 2166 O O . HIS A 1 314 ? -3.145 10.775 7.196 1.00 88.12 314 HIS A O 1
ATOM 2172 N N . VAL A 1 315 ? -2.571 12.321 5.696 1.00 86.81 315 VAL A N 1
ATOM 2173 C CA . VAL A 1 315 ? -3.525 11.854 4.684 1.00 86.81 315 VAL A CA 1
ATOM 2174 C C . VAL A 1 315 ? -2.814 10.995 3.648 1.00 86.81 315 VAL A C 1
ATOM 2176 O O . VAL A 1 315 ? -1.588 11.004 3.542 1.00 86.81 315 VAL A O 1
ATOM 2179 N N . VAL A 1 316 ? -3.593 10.240 2.869 1.00 86.75 316 VAL A N 1
ATOM 2180 C CA . VAL A 1 316 ? -3.065 9.476 1.734 1.00 86.75 316 VAL A CA 1
ATOM 2181 C C . VAL A 1 316 ? -2.343 10.430 0.786 1.00 86.75 316 VAL A C 1
ATOM 2183 O O . VAL A 1 316 ? -2.946 11.353 0.235 1.00 86.75 316 VAL A O 1
ATOM 2186 N N . GLY A 1 317 ? -1.043 10.212 0.622 1.00 84.50 317 GLY A N 1
ATOM 2187 C CA . GLY A 1 317 ? -0.231 10.989 -0.296 1.00 84.50 317 GLY A CA 1
ATOM 2188 C C . GLY A 1 317 ? -0.360 10.547 -1.744 1.00 84.50 317 GLY A C 1
ATOM 2189 O O . GLY A 1 317 ? -0.932 9.511 -2.076 1.00 84.50 317 GLY A O 1
ATOM 2190 N N . THR A 1 318 ? 0.235 11.341 -2.621 1.00 89.44 318 THR A N 1
ATOM 2191 C CA . THR A 1 318 ? 0.467 10.988 -4.021 1.00 89.44 318 THR A CA 1
ATOM 2192 C C . THR A 1 318 ? 1.911 10.541 -4.213 1.00 89.44 318 THR A C 1
ATOM 2194 O O . THR A 1 318 ? 2.828 11.064 -3.569 1.00 89.44 318 THR A O 1
ATOM 2197 N N . CYS A 1 319 ? 2.116 9.566 -5.096 1.00 90.62 319 CYS A N 1
ATOM 2198 C CA . CYS A 1 319 ? 3.449 9.136 -5.494 1.00 90.62 319 CYS A CA 1
ATOM 2199 C C . CYS A 1 319 ? 4.049 10.143 -6.486 1.00 90.62 319 CYS A C 1
ATOM 2201 O O . CYS A 1 319 ? 3.374 10.575 -7.423 1.00 90.62 319 CYS A O 1
ATOM 2203 N N . ASN A 1 320 ? 5.309 10.530 -6.277 1.00 88.62 320 ASN A N 1
ATOM 2204 C CA . ASN A 1 320 ? 6.047 11.366 -7.218 1.00 88.62 320 ASN A CA 1
ATOM 2205 C C . ASN A 1 320 ? 6.627 10.501 -8.360 1.00 88.62 320 ASN A C 1
ATOM 2207 O O . ASN A 1 320 ? 7.497 9.670 -8.089 1.00 88.62 320 ASN A O 1
ATOM 2211 N N . PRO A 1 321 ? 6.232 10.726 -9.630 1.00 87.12 321 PRO A N 1
ATOM 2212 C CA . PRO A 1 321 ? 6.633 9.884 -10.762 1.00 87.12 321 PRO A CA 1
ATOM 2213 C C . PRO A 1 321 ? 8.141 9.882 -11.051 1.00 87.12 321 PRO A C 1
ATOM 2215 O O . PRO A 1 321 ? 8.636 8.958 -11.681 1.00 87.12 321 PRO A O 1
ATOM 2218 N N . GLN A 1 322 ? 8.895 10.876 -10.576 1.00 87.75 322 GLN A N 1
ATOM 2219 C CA . GLN A 1 322 ? 10.340 10.988 -10.815 1.00 87.75 322 GLN A CA 1
ATOM 2220 C C . GLN A 1 322 ? 11.193 10.345 -9.722 1.00 87.75 322 GLN A C 1
ATOM 2222 O O . GLN A 1 322 ? 12.360 10.054 -9.964 1.00 87.75 322 GLN A O 1
ATOM 2227 N N . SER A 1 323 ? 10.653 10.173 -8.512 1.00 87.38 323 SER A N 1
ATOM 2228 C CA . SER A 1 323 ? 11.392 9.606 -7.376 1.00 87.38 323 SER A CA 1
ATOM 2229 C C . SER A 1 323 ? 10.806 8.295 -6.854 1.00 87.38 323 SER A C 1
ATOM 2231 O O . SER A 1 323 ? 11.481 7.604 -6.096 1.00 87.38 323 SER A O 1
ATOM 2233 N N . GLY A 1 324 ? 9.567 7.949 -7.218 1.00 85.44 324 GLY A N 1
ATOM 2234 C CA . GLY A 1 324 ? 8.840 6.798 -6.670 1.00 85.44 324 GLY A CA 1
ATOM 2235 C C . GLY A 1 324 ? 8.469 6.969 -5.192 1.00 85.44 324 GLY A C 1
ATOM 2236 O O . GLY A 1 324 ? 7.990 6.035 -4.555 1.00 85.44 324 GLY A O 1
ATOM 2237 N N . VAL A 1 325 ? 8.704 8.158 -4.624 1.00 87.94 325 VAL A N 1
ATOM 2238 C CA . VAL A 1 325 ? 8.469 8.451 -3.209 1.00 87.94 325 VAL A CA 1
ATOM 2239 C C . VAL A 1 325 ? 7.046 8.964 -3.027 1.00 87.94 325 VAL A C 1
ATOM 2241 O O . VAL A 1 325 ? 6.622 9.913 -3.692 1.00 87.94 325 VAL A O 1
ATOM 2244 N N . CYS A 1 326 ? 6.318 8.356 -2.095 1.00 88.69 326 CYS A N 1
ATOM 2245 C CA . CYS A 1 326 ? 5.030 8.861 -1.640 1.00 88.69 326 CYS A CA 1
ATOM 2246 C C . CYS A 1 326 ? 5.217 10.136 -0.816 1.00 88.69 326 CYS A C 1
ATOM 2248 O O . CYS A 1 326 ? 6.027 10.184 0.109 1.00 88.69 326 CYS A O 1
ATOM 2250 N N . SER A 1 327 ? 4.447 11.170 -1.140 1.00 88.12 327 SER A N 1
ATOM 2251 C CA . SER A 1 327 ? 4.276 12.305 -0.235 1.00 88.12 327 SER A CA 1
ATOM 2252 C C . SER A 1 327 ? 3.546 11.863 1.040 1.00 88.12 327 SER A C 1
ATOM 2254 O O . SER A 1 327 ? 2.791 10.899 1.016 1.00 88.12 327 SER A O 1
ATOM 2256 N N . ASN A 1 328 ? 3.753 12.578 2.146 1.00 85.38 328 ASN A N 1
ATOM 2257 C CA . ASN A 1 328 ? 2.974 12.412 3.378 1.00 85.38 328 ASN A CA 1
ATOM 2258 C C . ASN A 1 328 ? 2.464 13.779 3.827 1.00 85.38 328 ASN A C 1
ATOM 2260 O O . ASN A 1 328 ? 3.100 14.443 4.645 1.00 85.38 328 ASN A O 1
ATOM 2264 N N . PRO A 1 329 ? 1.357 14.262 3.242 1.00 87.94 329 PRO A N 1
ATOM 2265 C CA . PRO A 1 329 ? 0.764 15.518 3.659 1.00 87.94 329 PRO A CA 1
ATOM 2266 C C . PRO A 1 329 ? 0.176 15.380 5.068 1.00 87.94 329 PRO A C 1
ATOM 2268 O O . PRO A 1 329 ? -0.448 14.368 5.393 1.00 87.94 329 PRO A O 1
ATOM 2271 N N . ALA A 1 330 ? 0.351 16.417 5.886 1.00 85.75 330 ALA A N 1
ATOM 2272 C CA . ALA A 1 330 ? -0.277 16.518 7.198 1.00 85.75 330 ALA A CA 1
ATOM 2273 C C . ALA A 1 330 ? -1.808 16.475 7.073 1.00 85.75 330 ALA A C 1
ATOM 2275 O O . ALA A 1 330 ? -2.382 17.135 6.200 1.00 85.75 330 ALA A O 1
ATOM 2276 N N . ALA A 1 331 ? -2.474 15.736 7.958 1.00 84.06 331 ALA A N 1
ATOM 2277 C CA . ALA A 1 331 ? -3.913 15.867 8.136 1.00 84.06 331 ALA A CA 1
ATOM 2278 C C . ALA A 1 331 ? -4.244 17.261 8.707 1.00 84.06 331 ALA A C 1
ATOM 2280 O O . ALA A 1 331 ? -3.433 17.820 9.450 1.00 84.06 331 ALA A O 1
ATOM 2281 N N . PRO A 1 332 ? -5.414 17.844 8.379 1.00 87.44 332 PRO A N 1
ATOM 2282 C CA . PRO A 1 332 ? -5.836 19.117 8.954 1.00 87.44 332 PRO A CA 1
ATOM 2283 C C . PRO A 1 332 ? -5.834 19.078 10.485 1.00 87.44 332 PRO A C 1
ATOM 2285 O O . PRO A 1 332 ? -6.277 18.087 11.076 1.00 87.44 332 PRO A O 1
ATOM 2288 N N . ASP A 1 333 ? -5.395 20.168 11.117 1.00 85.31 333 ASP A N 1
ATOM 2289 C CA . ASP A 1 333 ? -5.476 20.304 12.572 1.00 85.31 333 ASP A CA 1
ATOM 2290 C C . ASP A 1 333 ? -6.931 20.107 13.040 1.00 85.31 333 ASP A C 1
ATOM 2292 O O . ASP A 1 333 ? -7.872 20.648 12.449 1.00 85.31 333 ASP A O 1
ATOM 2296 N N . GLY A 1 334 ? -7.122 19.301 14.086 1.00 81.62 334 GLY A N 1
ATOM 2297 C CA . GLY A 1 334 ? -8.442 18.889 14.577 1.00 81.62 334 GLY A CA 1
ATOM 2298 C C . GLY A 1 334 ? -8.983 17.582 13.980 1.00 81.62 334 GLY A C 1
ATOM 2299 O O . GLY A 1 334 ? -10.048 17.131 14.399 1.00 81.62 334 GLY A O 1
ATOM 2300 N N . SER A 1 335 ? -8.271 16.948 13.040 1.00 87.38 335 SER A N 1
ATOM 2301 C CA . SER A 1 335 ? -8.615 15.596 12.566 1.00 87.38 335 SER A CA 1
ATOM 2302 C C . SER A 1 335 ? -8.557 14.591 13.717 1.00 87.38 335 SER A C 1
ATOM 2304 O O . SER A 1 335 ? -7.653 14.664 14.546 1.00 87.38 335 SER A O 1
ATOM 2306 N N . SER A 1 336 ? -9.507 13.656 13.772 1.00 86.00 336 SER A N 1
ATOM 2307 C CA . SER A 1 336 ? -9.545 12.625 14.812 1.00 86.00 336 SER A CA 1
ATOM 2308 C C . SER A 1 336 ? -8.369 11.663 14.678 1.00 86.00 336 SER A C 1
ATOM 2310 O O . SER A 1 336 ? -8.144 11.122 13.594 1.00 86.00 336 SER A O 1
ATOM 2312 N N . CYS A 1 337 ? -7.692 11.386 15.781 1.00 88.31 337 CYS A N 1
ATOM 2313 C CA . CYS A 1 337 ? -6.654 10.367 15.873 1.00 88.31 337 CYS A CA 1
ATOM 2314 C C . CYS A 1 337 ? -6.774 9.632 17.218 1.00 88.31 337 CYS A C 1
ATOM 2316 O O . CYS A 1 337 ? -7.766 9.804 17.925 1.00 88.31 337 CYS A O 1
ATOM 2318 N N . ASN A 1 338 ? -5.810 8.774 17.538 1.00 86.31 338 ASN A N 1
ATOM 2319 C CA . ASN A 1 338 ? -5.661 8.104 18.822 1.00 86.31 338 ASN A CA 1
ATOM 2320 C C . ASN A 1 338 ? -4.175 8.131 19.196 1.00 86.31 338 ASN A C 1
ATOM 2322 O O . ASN A 1 338 ? -3.340 7.617 18.447 1.00 86.31 338 ASN A O 1
ATOM 2326 N N . ASP A 1 339 ? -3.838 8.755 20.322 1.00 83.62 339 ASP A N 1
ATOM 2327 C CA . ASP A 1 339 ? -2.454 8.920 20.788 1.00 83.62 339 ASP A CA 1
ATOM 2328 C C . ASP A 1 339 ? -1.964 7.731 21.640 1.00 83.62 339 ASP A C 1
ATOM 2330 O O . ASP A 1 339 ? -0.840 7.728 22.144 1.00 83.62 339 ASP A O 1
ATOM 2334 N N . GLY A 1 340 ? -2.800 6.699 21.781 1.00 84.25 340 GLY A N 1
ATOM 2335 C CA . GLY A 1 340 ? -2.561 5.523 22.607 1.00 84.25 340 GLY A CA 1
ATOM 2336 C C . GLY A 1 340 ? -2.807 5.754 24.097 1.00 84.25 340 GLY A C 1
ATOM 2337 O O . GLY A 1 340 ? -2.591 4.829 24.879 1.00 84.25 340 GLY A O 1
ATOM 2338 N N . ASN A 1 341 ? -3.251 6.948 24.503 1.00 85.94 341 ASN A N 1
ATOM 2339 C CA . ASN A 1 341 ? -3.539 7.292 25.884 1.00 85.94 341 ASN A CA 1
ATOM 2340 C C . ASN A 1 341 ? -5.044 7.199 26.160 1.00 85.94 341 ASN A C 1
ATOM 2342 O O . ASN A 1 341 ? -5.825 8.103 25.890 1.00 85.94 341 ASN A O 1
ATOM 2346 N N . ALA A 1 342 ? -5.470 6.122 26.810 1.00 84.06 342 ALA A N 1
ATOM 2347 C CA . ALA A 1 342 ? -6.870 5.934 27.185 1.00 84.06 342 ALA A CA 1
ATOM 2348 C C . ALA A 1 342 ? -7.371 6.937 28.255 1.00 84.06 342 ALA A C 1
ATOM 2350 O O . ALA A 1 342 ? -8.556 6.943 28.595 1.00 84.06 342 ALA A O 1
ATOM 2351 N N . CYS A 1 343 ? -6.492 7.795 28.789 1.00 86.31 343 CYS A N 1
ATOM 2352 C CA . CYS A 1 343 ? -6.838 8.881 29.704 1.00 86.31 343 CYS A CA 1
ATOM 2353 C C . CYS A 1 343 ? -7.160 10.205 29.007 1.00 86.31 343 CYS A C 1
ATOM 2355 O O . CYS A 1 343 ? -7.379 11.199 29.702 1.00 86.31 343 CYS A O 1
ATOM 2357 N N . THR A 1 344 ? -7.218 10.259 27.681 1.00 86.75 344 THR A N 1
ATOM 2358 C CA . THR A 1 344 ? -7.723 11.410 26.923 1.00 86.75 344 THR A CA 1
ATOM 2359 C C . THR A 1 344 ? -9.005 11.019 26.198 1.00 86.75 344 THR A C 1
ATOM 2361 O O . THR A 1 344 ? -9.185 9.891 25.750 1.00 86.75 344 THR A O 1
ATOM 2364 N N . LYS A 1 345 ? -9.998 11.917 26.212 1.00 80.25 345 LYS A N 1
ATOM 2365 C CA . LYS A 1 345 ? -11.349 11.611 25.700 1.00 80.25 345 LYS A CA 1
ATOM 2366 C C . LYS A 1 345 ? -11.522 11.969 24.233 1.00 80.25 345 LYS A C 1
ATOM 2368 O O . LYS A 1 345 ? -12.472 11.517 23.599 1.00 80.25 345 LYS A O 1
ATOM 2373 N N . THR A 1 346 ? -10.669 12.846 23.728 1.00 84.75 346 THR A N 1
ATOM 2374 C CA . THR A 1 346 ? -10.697 13.326 22.353 1.00 84.75 346 THR A CA 1
ATOM 2375 C C . THR A 1 346 ? -9.265 13.551 21.925 1.00 84.75 346 THR A C 1
ATOM 2377 O O . THR A 1 346 ? -8.634 14.471 22.447 1.00 84.75 346 THR A O 1
ATOM 2380 N N . ASP A 1 347 ? -8.781 12.767 20.973 1.00 89.94 347 ASP A N 1
ATOM 2381 C CA . ASP A 1 347 ? -7.437 12.952 20.445 1.00 89.94 347 ASP A CA 1
ATOM 2382 C C . ASP A 1 347 ? -7.539 13.562 19.053 1.00 89.94 347 ASP A C 1
ATOM 2384 O O . ASP A 1 347 ? -8.339 13.144 18.205 1.00 89.94 347 ASP A O 1
ATOM 2388 N N . THR A 1 348 ? -6.766 14.621 18.849 1.00 90.25 348 THR A N 1
ATOM 2389 C CA . THR A 1 348 ? -6.789 15.401 17.618 1.00 90.25 348 THR A CA 1
ATOM 2390 C C . THR A 1 348 ? -5.388 15.619 17.097 1.00 90.25 348 THR A C 1
ATOM 2392 O O . THR A 1 348 ? -4.448 15.827 17.861 1.00 90.25 348 THR A O 1
ATOM 2395 N N . CYS A 1 349 ? -5.253 15.618 15.780 1.00 90.12 349 CYS A N 1
ATOM 2396 C CA . CYS A 1 349 ? -4.004 15.975 15.138 1.00 90.12 349 CYS A CA 1
ATOM 2397 C C . CYS A 1 349 ? -3.728 17.462 15.331 1.00 90.12 349 CYS A C 1
ATOM 2399 O O . CYS A 1 349 ? -4.591 18.298 15.053 1.00 90.12 349 CYS A O 1
ATOM 2401 N N . GLN A 1 350 ? -2.524 17.782 15.789 1.00 89.38 350 GLN A N 1
ATOM 2402 C CA . GLN A 1 350 ? -2.041 19.144 15.923 1.00 89.38 350 GLN A CA 1
ATOM 2403 C C . GLN A 1 350 ? -0.580 19.191 15.490 1.00 89.38 350 GLN A C 1
ATOM 2405 O O . GLN A 1 350 ? 0.275 18.554 16.107 1.00 89.38 350 GLN A O 1
ATOM 2410 N N . ALA A 1 351 ? -0.293 19.926 14.413 1.00 83.12 351 ALA A N 1
ATOM 2411 C CA . ALA A 1 351 ? 1.048 20.022 13.835 1.00 83.12 351 ALA A CA 1
ATOM 2412 C C . ALA A 1 351 ? 1.709 18.638 13.645 1.00 83.12 351 ALA A C 1
ATOM 2414 O O . ALA A 1 351 ? 2.778 18.381 14.190 1.00 83.12 351 ALA A O 1
ATOM 2415 N N . VAL A 1 352 ? 1.043 17.755 12.885 1.00 82.25 352 VAL A N 1
ATOM 2416 C CA . VAL A 1 352 ? 1.452 16.373 12.521 1.00 82.25 352 VAL A CA 1
ATOM 2417 C C . VAL A 1 352 ? 1.593 15.354 13.658 1.00 82.25 352 VAL A C 1
ATOM 2419 O O . VAL A 1 352 ? 1.879 14.191 13.387 1.00 82.25 352 VAL A O 1
ATOM 2422 N N . ALA A 1 353 ? 1.342 15.733 14.910 1.00 86.19 353 ALA A N 1
ATOM 2423 C CA . ALA A 1 353 ? 1.306 14.808 16.038 1.00 86.19 353 ALA A CA 1
ATOM 2424 C C . ALA A 1 353 ? -0.131 14.598 16.523 1.00 86.19 353 ALA A C 1
ATOM 2426 O O . ALA A 1 353 ? -0.924 15.538 16.554 1.00 86.19 353 ALA A O 1
ATOM 2427 N N . CYS A 1 354 ? -0.458 13.373 16.933 1.00 87.12 354 CYS A N 1
ATOM 2428 C CA . CYS A 1 354 ? -1.704 13.124 17.645 1.00 87.12 354 CYS A CA 1
ATOM 2429 C C . CYS A 1 354 ? -1.548 13.585 19.096 1.00 87.12 354 CYS A C 1
ATOM 2431 O O . CYS A 1 354 ? -0.665 13.091 19.799 1.00 87.12 354 CYS A O 1
ATOM 2433 N N . SER A 1 355 ? -2.365 14.544 19.528 1.00 84.69 355 SER A N 1
ATOM 2434 C CA . SER A 1 355 ? -2.394 15.016 20.908 1.00 84.69 355 SER A CA 1
ATOM 2435 C C . SER A 1 355 ? -3.753 14.731 21.537 1.00 84.69 355 SER A C 1
ATOM 2437 O O . SER A 1 355 ? -4.804 15.125 21.021 1.00 84.69 355 SER A O 1
ATOM 2439 N N . GLY A 1 356 ? -3.735 14.043 22.675 1.00 83.69 356 GLY A N 1
ATOM 2440 C CA . GLY A 1 356 ? -4.918 13.837 23.485 1.00 83.69 356 GLY A CA 1
ATOM 2441 C C . GLY A 1 356 ? -5.329 15.098 24.246 1.00 83.69 356 GLY A C 1
ATOM 2442 O O . GLY A 1 356 ? -4.529 15.759 24.913 1.00 83.69 356 GLY A O 1
ATOM 2443 N N . ALA A 1 357 ? -6.613 15.430 24.164 1.00 77.75 357 ALA A N 1
ATOM 2444 C CA . ALA A 1 357 ? -7.263 16.514 24.888 1.00 77.75 357 ALA A CA 1
ATOM 2445 C C . ALA A 1 357 ? -8.418 15.972 25.748 1.00 77.75 357 ALA A C 1
ATOM 2447 O O . ALA A 1 357 ? -8.824 14.813 25.645 1.00 77.75 357 ALA A O 1
ATOM 2448 N N . ASN A 1 358 ? -8.968 16.827 26.617 1.00 80.38 358 ASN A N 1
ATOM 2449 C CA . ASN A 1 358 ? -10.038 16.470 27.557 1.00 80.38 358 ASN A CA 1
ATOM 2450 C C . ASN A 1 358 ? -9.669 15.270 28.456 1.00 80.38 358 ASN A C 1
ATOM 2452 O O . ASN A 1 358 ? -10.243 14.187 28.308 1.00 80.38 358 ASN A O 1
ATOM 2456 N N . PRO A 1 359 ? -8.720 15.449 29.393 1.00 81.06 359 PRO A N 1
ATOM 2457 C CA . PRO A 1 359 ? -8.233 14.364 30.233 1.00 81.06 359 PRO A CA 1
ATOM 2458 C C . PRO A 1 359 ? -9.347 13.734 31.084 1.00 81.06 359 PRO A C 1
ATOM 2460 O O . PRO A 1 359 ? -10.270 14.405 31.559 1.00 81.06 359 PRO A O 1
ATOM 2463 N N . VAL A 1 360 ? -9.252 12.423 31.294 1.00 82.44 360 VAL A N 1
ATOM 2464 C CA . VAL A 1 360 ? -10.103 11.649 32.196 1.00 82.44 360 VAL A CA 1
ATOM 2465 C C . VAL A 1 360 ? -9.871 12.144 33.618 1.00 82.44 360 VAL A C 1
ATOM 2467 O O . VAL A 1 360 ? -8.798 11.998 34.198 1.00 82.44 360 VAL A O 1
ATOM 2470 N N . VAL A 1 361 ? -10.911 12.752 34.184 1.00 82.69 361 VAL A N 1
ATOM 2471 C CA . VAL A 1 361 ? -10.911 13.223 35.567 1.00 82.69 361 VAL A CA 1
ATOM 2472 C C . VAL A 1 361 ? -11.353 12.076 36.470 1.00 82.69 361 VAL A C 1
ATOM 2474 O O . VAL A 1 361 ? -12.533 11.727 36.509 1.00 82.69 361 VAL A O 1
ATOM 2477 N N . CYS A 1 362 ? -10.410 11.503 37.214 1.00 84.88 362 CYS A N 1
ATOM 2478 C CA . CYS A 1 362 ? -10.679 10.472 38.213 1.00 84.88 362 CYS A C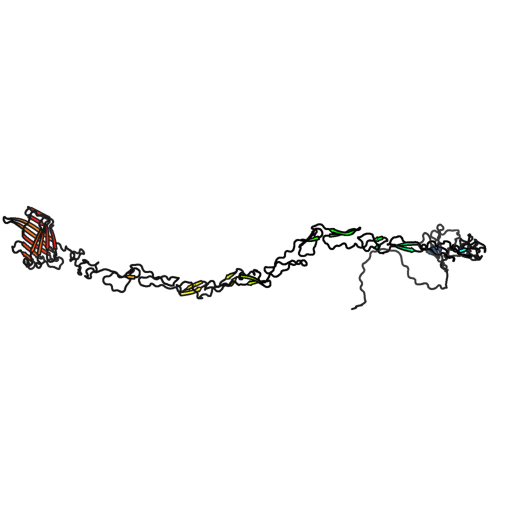A 1
ATOM 2479 C C . CYS A 1 362 ? -11.102 11.113 39.540 1.00 84.88 362 CYS A C 1
ATOM 2481 O O . CYS A 1 362 ? -10.297 11.277 40.461 1.00 84.88 362 CYS A O 1
ATOM 2483 N N . ALA A 1 363 ? -12.377 11.490 39.641 1.00 83.31 363 ALA A N 1
ATOM 2484 C CA . ALA A 1 363 ? -12.939 11.958 40.904 1.00 83.31 363 ALA A CA 1
ATOM 2485 C C . ALA A 1 363 ? -12.830 10.858 41.987 1.00 83.31 363 ALA A C 1
ATOM 2487 O O . ALA A 1 363 ? -12.953 9.678 41.645 1.00 83.31 363 ALA A O 1
ATOM 2488 N N . PRO A 1 364 ? -12.594 11.216 43.265 1.00 83.62 364 PRO A N 1
ATOM 2489 C CA . PRO A 1 364 ? -12.532 10.242 44.349 1.00 83.62 364 PRO A CA 1
ATOM 2490 C C . PRO A 1 364 ? -13.834 9.424 44.429 1.00 83.62 364 PRO A C 1
ATOM 2492 O O . PRO A 1 364 ? -14.908 10.029 44.384 1.00 83.62 364 PRO A O 1
ATOM 2495 N N . PRO A 1 365 ? -13.768 8.087 44.557 1.00 83.19 365 PRO A N 1
ATOM 2496 C CA . PRO A 1 365 ? -14.954 7.232 44.580 1.00 83.19 365 PRO A CA 1
ATOM 2497 C C . PRO A 1 365 ? -15.755 7.374 45.880 1.00 83.19 365 PRO A C 1
ATOM 2499 O O . PRO A 1 365 ? -16.966 7.170 45.882 1.00 83.19 365 PRO A O 1
ATOM 2502 N N . ASP A 1 366 ? -15.096 7.746 46.978 1.00 83.31 366 ASP A N 1
ATOM 2503 C CA . ASP A 1 366 ? -15.704 7.912 48.293 1.00 83.31 366 ASP A CA 1
ATOM 2504 C C . ASP A 1 366 ? -14.898 8.894 49.168 1.00 83.31 366 ASP A C 1
ATOM 2506 O O . ASP A 1 366 ? -13.932 9.529 48.735 1.00 83.31 366 ASP A O 1
ATOM 2510 N N . GLN A 1 367 ? -15.316 9.041 50.427 1.00 86.06 367 GLN A N 1
ATOM 2511 C CA . GLN A 1 367 ? -14.696 9.954 51.388 1.00 86.06 367 GLN A CA 1
ATOM 2512 C C . GLN A 1 367 ? -13.319 9.483 51.889 1.00 86.06 367 GLN A C 1
ATOM 2514 O O . GLN A 1 367 ? -12.570 10.314 52.409 1.00 86.06 367 GLN A O 1
ATOM 2519 N N . CYS A 1 368 ? -12.964 8.210 51.703 1.00 87.44 368 CYS A N 1
ATOM 2520 C CA . CYS A 1 368 ? -11.737 7.572 52.179 1.00 87.44 368 CYS A CA 1
ATOM 2521 C C . CYS A 1 368 ? -10.679 7.341 51.104 1.00 87.44 368 CYS A C 1
ATOM 2523 O O . CYS A 1 368 ? -9.584 6.895 51.434 1.00 87.44 368 CYS A O 1
ATOM 2525 N N . HIS A 1 369 ? -10.940 7.720 49.857 1.00 85.06 369 HIS A N 1
ATOM 2526 C CA . HIS A 1 369 ? -9.972 7.663 48.768 1.00 85.06 369 HIS A CA 1
ATOM 2527 C C . HIS A 1 369 ? -9.627 9.058 48.245 1.00 85.06 369 HIS A C 1
ATOM 2529 O O . HIS A 1 369 ? -10.414 10.003 48.330 1.00 85.06 369 HIS A O 1
ATOM 2535 N N . GLN A 1 370 ? -8.405 9.222 47.747 1.00 87.12 370 GLN A N 1
ATOM 2536 C CA . GLN A 1 370 ? -7.973 10.456 47.089 1.00 87.12 370 GLN A CA 1
ATOM 2537 C C . GLN A 1 370 ? -8.483 10.514 45.640 1.00 87.12 370 GLN A C 1
ATOM 2539 O O . GLN A 1 370 ? -9.005 9.531 45.111 1.00 87.12 370 GLN A O 1
ATOM 2544 N N . ALA A 1 371 ? -8.325 11.672 44.989 1.00 83.12 371 ALA A N 1
ATOM 2545 C CA . ALA A 1 371 ? -8.525 11.764 43.545 1.00 83.12 371 ALA A CA 1
ATOM 2546 C C . ALA A 1 371 ? -7.571 10.783 42.849 1.00 83.12 371 ALA A C 1
ATOM 2548 O O . ALA A 1 371 ? -6.401 10.679 43.223 1.00 83.12 371 ALA A O 1
ATOM 2549 N N . GLY A 1 372 ? -8.101 10.019 41.900 1.00 82.75 372 GLY A N 1
ATOM 2550 C CA . GLY A 1 372 ? -7.376 8.911 41.297 1.00 82.75 372 GLY A CA 1
ATOM 2551 C C . GLY A 1 372 ? -6.381 9.356 40.235 1.00 82.75 372 GLY A C 1
ATOM 2552 O O . GLY A 1 372 ? -6.482 10.450 39.679 1.00 82.75 372 GLY A O 1
ATOM 2553 N N . VAL A 1 373 ? -5.445 8.470 39.914 1.00 86.56 373 VAL A N 1
ATOM 2554 C CA . VAL A 1 373 ? -4.570 8.608 38.748 1.00 86.56 373 VAL A CA 1
ATOM 2555 C C . VAL A 1 373 ? -5.072 7.647 37.681 1.00 86.56 373 VAL A C 1
ATOM 2557 O O . VAL A 1 373 ? -5.231 6.452 37.943 1.00 86.56 373 VAL A O 1
ATOM 2560 N N . CYS A 1 374 ? -5.359 8.181 36.497 1.00 88.31 374 CYS A N 1
ATOM 2561 C CA . CYS A 1 374 ? -5.751 7.383 35.345 1.00 88.31 374 CYS A CA 1
ATOM 2562 C C . CYS A 1 374 ? -4.523 6.661 34.769 1.00 88.31 374 CYS A C 1
ATOM 2564 O O . CYS A 1 374 ? -3.481 7.287 34.571 1.00 88.31 374 CYS A O 1
ATOM 2566 N N . ASP A 1 375 ? -4.644 5.357 34.520 1.00 84.94 375 ASP A N 1
ATOM 2567 C CA . ASP A 1 375 ? -3.637 4.555 33.824 1.00 84.94 375 ASP A CA 1
ATOM 2568 C C . ASP A 1 375 ? -3.709 4.808 32.304 1.00 84.94 375 ASP A C 1
ATOM 2570 O O . ASP A 1 375 ? -4.715 4.441 31.686 1.00 84.94 375 ASP A O 1
ATOM 2574 N N . PRO A 1 376 ? -2.657 5.375 31.680 1.00 83.88 376 PRO A N 1
ATOM 2575 C CA . PRO A 1 376 ? -2.647 5.706 30.255 1.00 83.88 376 PRO A CA 1
ATOM 2576 C C . PRO A 1 376 ? -2.903 4.518 29.323 1.00 83.88 376 PRO A C 1
ATOM 2578 O O . PRO A 1 376 ? -3.412 4.714 28.224 1.00 83.88 376 PRO A O 1
ATOM 2581 N N . ALA A 1 377 ? -2.573 3.290 29.736 1.00 82.38 377 ALA A N 1
ATOM 2582 C CA . ALA A 1 377 ? -2.725 2.106 28.891 1.00 82.38 377 ALA A CA 1
ATOM 2583 C C . ALA A 1 377 ? -4.154 1.543 28.897 1.00 82.38 377 ALA A C 1
ATOM 2585 O O . ALA A 1 377 ? -4.590 0.948 27.913 1.00 82.38 377 ALA A O 1
ATOM 2586 N N . THR A 1 378 ? -4.877 1.692 30.009 1.00 81.88 378 THR A N 1
ATOM 2587 C CA . THR A 1 378 ? -6.182 1.041 30.214 1.00 81.88 378 THR A CA 1
ATOM 2588 C C . THR A 1 378 ? -7.341 2.025 30.361 1.00 81.88 378 THR A C 1
ATOM 2590 O O . THR A 1 378 ? -8.496 1.626 30.235 1.00 81.88 378 THR A O 1
ATOM 2593 N N . GLY A 1 379 ? -7.061 3.303 30.632 1.00 82.38 379 GLY A N 1
ATOM 2594 C CA . GLY A 1 379 ? -8.068 4.328 30.923 1.00 82.38 379 GLY A CA 1
ATOM 2595 C C . GLY A 1 379 ? -8.712 4.148 32.299 1.00 82.38 379 GLY A C 1
ATOM 2596 O O . GLY A 1 379 ? -9.671 4.841 32.642 1.00 82.38 379 GLY A O 1
ATOM 2597 N N . THR A 1 380 ? -8.205 3.203 33.096 1.00 86.12 380 THR A N 1
ATOM 2598 C CA . THR A 1 380 ? -8.767 2.851 34.397 1.00 86.12 380 THR A CA 1
ATOM 2599 C C . THR A 1 380 ? -8.218 3.779 35.472 1.00 86.12 380 THR A C 1
ATOM 2601 O O . THR A 1 380 ? -7.013 4.015 35.561 1.00 86.12 380 THR A O 1
ATOM 2604 N N . CYS A 1 381 ? -9.096 4.297 36.325 1.00 85.50 381 CYS A N 1
ATOM 2605 C CA . CYS A 1 381 ? -8.693 5.110 37.464 1.00 85.50 381 CYS A CA 1
ATOM 2606 C C . CYS A 1 381 ? -8.218 4.223 38.621 1.00 85.50 381 CYS A C 1
ATOM 2608 O O . CYS A 1 381 ? -8.942 3.335 39.071 1.00 85.50 381 CYS A O 1
ATOM 2610 N N . SER A 1 382 ? -7.019 4.499 39.130 1.00 86.75 382 SER A N 1
ATOM 2611 C CA . SER A 1 382 ? -6.500 3.920 40.371 1.00 86.75 382 SER A CA 1
ATOM 2612 C C . SER A 1 382 ? -6.650 4.921 41.515 1.00 86.75 382 SER A C 1
ATOM 2614 O O . SER A 1 382 ? -6.375 6.109 41.343 1.00 86.75 382 SER A O 1
ATOM 2616 N N . TYR A 1 383 ? -7.097 4.457 42.681 1.00 88.00 383 TYR A N 1
ATOM 2617 C CA . TYR A 1 383 ? -7.410 5.321 43.818 1.00 88.00 383 TYR A CA 1
ATOM 2618 C C . TYR A 1 383 ? -6.590 4.918 45.038 1.00 88.00 383 TYR A C 1
ATOM 2620 O O . TYR A 1 383 ? -6.692 3.793 45.522 1.00 88.00 383 TYR A O 1
ATOM 2628 N N . ALA A 1 384 ? -5.774 5.842 45.541 1.00 85.00 384 ALA A N 1
ATOM 2629 C CA . ALA A 1 384 ? -5.033 5.633 46.776 1.00 85.00 384 ALA A CA 1
ATOM 2630 C C . ALA A 1 384 ? -5.947 5.871 47.994 1.00 85.00 384 ALA A C 1
ATOM 2632 O O . ALA A 1 384 ? -6.691 6.864 48.002 1.00 85.00 384 ALA A O 1
ATOM 2633 N N . PRO A 1 385 ? -5.875 5.025 49.038 1.00 84.38 385 PRO A N 1
ATOM 2634 C CA . PRO A 1 385 ? -6.522 5.305 50.312 1.00 84.38 385 PRO A CA 1
ATOM 2635 C C . PRO A 1 385 ? -6.006 6.625 50.895 1.00 84.38 385 PRO A C 1
ATOM 2637 O O . PRO A 1 385 ? -4.814 6.941 50.822 1.00 84.38 385 PRO A O 1
ATOM 2640 N N . LYS A 1 386 ? -6.892 7.408 51.505 1.00 83.06 386 LYS A N 1
ATOM 2641 C CA . LYS A 1 386 ? -6.495 8.470 52.430 1.00 83.06 386 LYS A CA 1
ATOM 2642 C C . LYS A 1 386 ? -5.838 7.840 53.654 1.00 83.06 386 LYS A C 1
ATOM 2644 O O . LYS A 1 386 ? -6.058 6.673 53.962 1.00 83.06 386 LYS A O 1
ATOM 2649 N N . THR A 1 387 ? -5.021 8.629 54.342 1.00 87.62 387 THR A N 1
ATOM 2650 C CA . THR A 1 387 ? -4.364 8.217 55.584 1.00 87.62 387 THR A CA 1
ATOM 2651 C C . THR A 1 387 ? -5.371 7.656 56.581 1.00 87.62 387 THR A C 1
ATOM 2653 O O . THR A 1 387 ? -6.455 8.222 56.755 1.00 87.62 387 THR A O 1
ATOM 2656 N N . ASP A 1 388 ? -4.996 6.572 57.254 1.00 83.88 388 ASP A N 1
ATOM 2657 C CA . ASP A 1 388 ? -5.809 6.011 58.327 1.00 83.88 388 ASP A CA 1
ATOM 2658 C C . ASP A 1 388 ? -6.104 7.085 59.391 1.00 83.88 388 ASP A C 1
ATOM 2660 O O . ASP A 1 388 ? -5.296 7.991 59.614 1.00 83.88 388 ASP A O 1
ATOM 2664 N N . ALA A 1 389 ? -7.274 6.998 60.024 1.00 79.81 389 ALA A N 1
ATOM 2665 C CA . ALA A 1 389 ? -7.834 7.995 60.945 1.00 79.81 389 ALA A CA 1
ATOM 2666 C C . ALA A 1 389 ? -8.368 9.295 60.305 1.00 79.81 389 ALA A C 1
ATOM 2668 O O . ALA A 1 389 ? -8.845 10.174 61.024 1.00 79.81 389 ALA A O 1
ATOM 2669 N N . THR A 1 390 ? -8.358 9.429 58.973 1.00 86.81 390 THR A N 1
ATOM 2670 C CA . THR A 1 390 ? -9.072 10.538 58.310 1.00 86.81 390 THR A CA 1
ATOM 2671 C C . THR A 1 390 ? -10.570 10.423 58.593 1.00 86.81 390 THR A C 1
ATOM 2673 O O . THR A 1 390 ? -11.129 9.338 58.467 1.00 86.81 390 THR A O 1
ATOM 2676 N N . SER A 1 391 ? -11.228 11.523 58.965 1.00 85.25 391 SER A N 1
ATOM 2677 C CA . SER A 1 391 ? -12.666 11.529 59.255 1.00 85.25 391 SER A CA 1
ATOM 2678 C C . SER A 1 391 ? -13.487 11.185 58.012 1.00 85.25 391 SER A C 1
ATOM 2680 O O . SER A 1 391 ? -13.263 11.769 56.946 1.00 85.25 391 SER A O 1
ATOM 2682 N N . CYS A 1 392 ? -14.471 10.311 58.166 1.00 86.31 392 CYS A N 1
ATOM 2683 C CA . CYS A 1 392 ? -15.451 9.976 57.140 1.00 86.31 392 CYS A CA 1
ATOM 2684 C C . CYS A 1 392 ? -16.832 9.801 57.790 1.00 86.31 392 CYS A C 1
ATOM 2686 O O . CYS A 1 392 ? -16.991 10.083 58.975 1.00 86.31 392 CYS A O 1
ATOM 2688 N N . ASN A 1 393 ? -17.836 9.405 57.011 1.00 83.94 393 ASN A N 1
ATOM 2689 C CA . ASN A 1 393 ? -19.144 9.009 57.522 1.00 83.94 393 ASN A CA 1
ATOM 2690 C C . ASN A 1 393 ? -19.558 7.706 56.830 1.00 83.94 393 ASN A C 1
ATOM 2692 O O . ASN A 1 393 ? -19.624 7.672 55.597 1.00 83.94 393 ASN A O 1
ATOM 2696 N N . ASP A 1 394 ? -19.792 6.643 57.596 1.00 79.88 394 ASP A N 1
ATOM 2697 C CA . ASP A 1 394 ? -20.131 5.311 57.067 1.00 79.88 394 ASP A CA 1
ATOM 2698 C C . ASP A 1 394 ? -21.647 5.121 56.843 1.00 79.88 394 ASP A C 1
ATOM 2700 O O . ASP A 1 394 ? -22.104 4.056 56.425 1.00 79.88 394 ASP A O 1
ATOM 2704 N N . GLY A 1 395 ? -22.434 6.172 57.092 1.00 81.25 395 GLY A N 1
ATOM 2705 C CA . GLY A 1 395 ? -23.889 6.179 57.004 1.00 81.25 395 GLY A CA 1
ATOM 2706 C C . GLY A 1 395 ? -24.587 5.506 58.188 1.00 81.25 395 GLY A C 1
ATOM 2707 O O . GLY A 1 395 ? -25.814 5.399 58.168 1.00 81.25 395 GLY A O 1
ATOM 2708 N N . ASN A 1 396 ? -23.850 5.052 59.205 1.00 81.94 396 ASN A N 1
ATOM 2709 C CA . ASN A 1 396 ? -24.388 4.408 60.391 1.00 81.94 396 ASN A CA 1
ATOM 2710 C C . ASN A 1 396 ? -24.480 5.402 61.555 1.00 81.94 396 ASN A C 1
ATOM 2712 O O . ASN A 1 396 ? -23.526 5.665 62.274 1.00 81.94 396 ASN A O 1
ATOM 2716 N N . ALA A 1 397 ? -25.686 5.886 61.837 1.00 79.75 397 ALA A N 1
ATOM 2717 C CA . ALA A 1 397 ? -25.932 6.794 62.957 1.00 79.75 397 ALA A CA 1
ATOM 2718 C C . ALA A 1 397 ? -25.732 6.148 64.351 1.00 79.75 397 ALA A C 1
ATOM 2720 O O . ALA A 1 397 ? -25.854 6.830 65.366 1.00 79.75 397 ALA A O 1
ATOM 2721 N N . CYS A 1 398 ? -25.445 4.841 64.423 1.00 80.69 398 CYS A N 1
ATOM 2722 C CA . CYS A 1 398 ? -25.109 4.135 65.662 1.00 80.69 398 CYS A CA 1
ATOM 2723 C C . CYS A 1 398 ? -23.608 4.107 65.976 1.00 80.69 398 CYS A C 1
ATOM 2725 O O . CYS A 1 398 ? -23.222 3.483 66.966 1.00 80.69 398 CYS A O 1
ATOM 2727 N N . THR A 1 399 ? -22.764 4.744 65.166 1.00 82.62 399 THR A N 1
ATOM 2728 C CA . THR A 1 399 ? -21.347 4.985 65.458 1.00 82.62 399 THR A CA 1
ATOM 2729 C C . THR A 1 399 ? -21.122 6.482 65.636 1.00 82.62 399 THR A C 1
ATOM 2731 O O . THR A 1 399 ? -21.713 7.310 64.950 1.00 82.62 399 THR A O 1
ATOM 2734 N N . GLN A 1 400 ? -20.355 6.849 66.662 1.00 76.94 400 GLN A N 1
ATOM 2735 C CA . GLN A 1 400 ? -20.212 8.252 67.079 1.00 76.94 400 GLN A CA 1
ATOM 2736 C C . GLN A 1 400 ? -18.997 8.937 66.447 1.00 76.94 400 GLN A C 1
ATOM 2738 O O . GLN A 1 400 ? -18.847 10.155 66.539 1.00 76.94 400 GLN A O 1
ATOM 2743 N N . SER A 1 401 ? -18.109 8.166 65.826 1.00 81.56 401 SER A N 1
ATOM 2744 C CA . SER A 1 401 ? -16.939 8.675 65.122 1.00 81.56 401 SER A CA 1
ATOM 2745 C C . SER A 1 401 ? -16.537 7.682 64.045 1.00 81.56 401 SER A C 1
ATOM 2747 O O . SER A 1 401 ? -16.160 6.562 64.392 1.00 81.56 401 SER A O 1
ATOM 2749 N N . ASP A 1 402 ? -16.547 8.095 62.782 1.00 87.62 402 ASP A N 1
ATOM 2750 C CA . ASP A 1 402 ? -16.142 7.222 61.683 1.00 87.62 402 ASP A CA 1
ATOM 2751 C C . ASP A 1 402 ? -14.810 7.695 61.105 1.00 87.62 402 ASP A C 1
ATOM 2753 O O . ASP A 1 402 ? -14.578 8.890 60.865 1.00 87.62 402 ASP A O 1
ATOM 2757 N N . THR A 1 403 ? -13.901 6.747 60.911 1.00 88.44 403 THR A N 1
ATOM 2758 C CA . THR A 1 403 ? -12.574 7.016 60.373 1.00 88.44 403 THR A CA 1
ATOM 2759 C C . THR A 1 403 ? -12.227 6.054 59.255 1.00 88.44 403 THR A C 1
ATOM 2761 O O . THR A 1 403 ? -12.674 4.914 59.202 1.00 88.44 403 THR A O 1
ATOM 2764 N N . CYS A 1 404 ? -11.422 6.529 58.315 1.00 88.38 404 CYS A N 1
ATOM 2765 C CA . CYS A 1 404 ? -10.895 5.681 57.266 1.00 88.38 404 CYS A CA 1
ATOM 2766 C C . CYS A 1 404 ? -9.862 4.725 57.860 1.00 88.38 404 CYS A C 1
ATOM 2768 O O . CYS A 1 404 ? -8.941 5.162 58.555 1.00 88.38 404 CYS A O 1
ATOM 2770 N N . GLN A 1 405 ? -9.992 3.442 57.545 1.00 88.75 405 GLN A N 1
ATOM 2771 C CA . GLN A 1 405 ? -9.007 2.422 57.859 1.00 88.75 405 GLN A CA 1
ATOM 2772 C C . GLN A 1 405 ? -8.819 1.511 56.646 1.00 88.75 405 GLN A C 1
ATOM 2774 O O . GLN A 1 405 ? -9.764 0.872 56.183 1.00 88.75 405 GLN A O 1
ATOM 2779 N N . ALA A 1 406 ? -7.603 1.492 56.097 1.00 84.75 406 ALA A N 1
ATOM 2780 C CA . ALA A 1 406 ? -7.260 0.770 54.870 1.00 84.75 406 ALA A CA 1
ATOM 2781 C C . ALA A 1 406 ? -8.213 1.068 53.688 1.00 84.75 406 ALA A C 1
ATOM 2783 O O . ALA A 1 406 ? -8.549 0.181 52.907 1.00 84.75 406 ALA A O 1
ATOM 2784 N N . GLY A 1 407 ? -8.659 2.324 53.560 1.00 82.62 407 GLY A N 1
ATOM 2785 C CA . GLY A 1 407 ? -9.551 2.775 52.482 1.00 82.62 407 GLY A CA 1
ATOM 2786 C C . GLY A 1 407 ? -11.044 2.528 52.722 1.00 82.62 407 GLY A C 1
ATOM 2787 O O . GLY A 1 407 ? -11.858 2.960 51.914 1.00 82.62 407 GLY A O 1
ATOM 2788 N N . VAL A 1 408 ? -11.436 1.904 53.833 1.00 85.75 408 VAL A N 1
ATOM 2789 C CA . VAL A 1 408 ? -12.848 1.710 54.200 1.00 85.75 408 VAL A CA 1
ATOM 2790 C C . VAL A 1 408 ? -13.213 2.669 55.324 1.00 85.75 408 VAL A C 1
ATOM 2792 O O . VAL A 1 408 ? -12.453 2.814 56.278 1.00 85.75 408 VAL A O 1
ATOM 2795 N N . CYS A 1 409 ? -14.371 3.322 55.228 1.00 85.94 409 CYS A N 1
ATOM 2796 C CA . CYS A 1 409 ? -14.898 4.096 56.347 1.00 85.94 409 CYS A CA 1
ATOM 2797 C C . CYS A 1 409 ? -15.444 3.136 57.406 1.00 85.94 409 CYS A C 1
ATOM 2799 O O . CYS A 1 409 ? -16.390 2.396 57.131 1.00 85.94 409 CYS A O 1
ATOM 2801 N N . THR A 1 410 ? -14.828 3.107 58.584 1.00 82.38 410 THR A N 1
ATOM 2802 C CA . THR A 1 410 ? -15.236 2.251 59.695 1.00 82.38 410 THR A CA 1
ATOM 2803 C C . THR A 1 410 ? -15.760 3.107 60.840 1.00 82.38 410 THR A C 1
ATOM 2805 O O . THR A 1 410 ? -15.082 4.010 61.332 1.00 82.38 410 THR A O 1
ATOM 2808 N N . GLY A 1 411 ? -16.984 2.821 61.277 1.00 81.06 411 GLY A N 1
ATOM 2809 C CA . GLY A 1 411 ? -17.550 3.453 62.455 1.00 81.06 411 GLY A CA 1
ATOM 2810 C C . GLY A 1 411 ? -16.978 2.888 63.756 1.00 81.06 411 GLY A C 1
ATOM 2811 O O . GLY A 1 411 ? -16.933 1.674 63.978 1.00 81.06 411 GLY A O 1
ATOM 2812 N N . ALA A 1 412 ? -16.551 3.783 64.641 1.00 72.75 412 ALA A N 1
ATOM 2813 C CA . ALA A 1 412 ? -16.074 3.500 65.990 1.00 72.75 412 ALA A CA 1
ATOM 2814 C C . ALA A 1 412 ? -16.991 4.156 67.040 1.00 72.75 412 ALA A C 1
ATOM 2816 O O . ALA A 1 412 ? -17.832 4.998 66.723 1.00 72.75 412 ALA A O 1
ATOM 2817 N N . ASN A 1 413 ? -16.828 3.770 68.310 1.00 74.62 413 ASN A N 1
ATOM 2818 C CA . ASN A 1 413 ? -17.647 4.241 69.439 1.00 74.62 413 ASN A CA 1
ATOM 2819 C C . ASN A 1 413 ? -19.157 3.963 69.256 1.00 74.62 413 ASN A C 1
ATOM 2821 O O . ASN A 1 413 ? -19.937 4.887 69.006 1.00 74.62 413 ASN A O 1
ATOM 2825 N N . PRO A 1 414 ? -19.585 2.691 69.366 1.00 77.50 414 PRO A N 1
ATOM 2826 C CA . PRO A 1 414 ? -20.979 2.306 69.167 1.00 77.50 414 PRO A CA 1
ATOM 2827 C C . PRO A 1 414 ? -21.910 2.924 70.223 1.00 77.50 414 PRO A C 1
ATOM 2829 O O . PRO A 1 414 ? -21.569 3.008 71.404 1.00 77.50 414 PRO A O 1
ATOM 2832 N N . VAL A 1 415 ? -23.105 3.339 69.801 1.00 79.25 415 VAL A N 1
ATOM 2833 C CA . VAL A 1 415 ? -24.187 3.812 70.679 1.00 79.25 415 VAL A CA 1
ATOM 2834 C C . VAL A 1 415 ? -24.665 2.659 71.568 1.00 79.25 415 VAL A C 1
ATOM 2836 O O . VAL A 1 415 ? -25.107 1.621 71.073 1.00 79.25 415 VAL A O 1
ATOM 2839 N N . VAL A 1 416 ? -24.574 2.841 72.888 1.00 78.31 416 VAL A N 1
ATOM 2840 C CA . VAL A 1 416 ? -24.999 1.851 73.890 1.00 78.31 416 VAL A CA 1
ATOM 2841 C C . VAL A 1 416 ? -26.436 2.143 74.319 1.00 78.31 416 VAL A C 1
ATOM 2843 O O . VAL A 1 416 ? -26.711 3.187 74.904 1.00 78.31 416 VAL A O 1
ATOM 2846 N N . CYS A 1 417 ? -27.348 1.207 74.058 1.00 80.88 417 CYS A N 1
ATOM 2847 C CA . CYS A 1 417 ? -28.763 1.330 74.401 1.00 80.88 417 CYS A CA 1
ATOM 2848 C C . CYS A 1 417 ? -29.072 0.602 75.717 1.00 80.88 417 CYS A C 1
ATOM 2850 O O . CYS A 1 417 ? -29.323 -0.602 75.726 1.00 80.88 417 CYS A O 1
ATOM 2852 N N . ALA A 1 418 ? -29.038 1.328 76.834 1.00 77.75 418 ALA A N 1
ATOM 2853 C CA . ALA A 1 418 ? -29.425 0.789 78.138 1.00 77.75 418 ALA A CA 1
ATOM 2854 C C . ALA A 1 418 ? -30.947 0.558 78.236 1.00 77.75 418 ALA A C 1
ATOM 2856 O O . ALA A 1 418 ? -31.721 1.146 77.480 1.00 77.75 418 ALA A O 1
ATOM 2857 N N . ALA A 1 419 ? -31.366 -0.302 79.169 1.00 74.31 419 ALA A N 1
ATOM 2858 C CA . ALA A 1 419 ? -32.778 -0.502 79.491 1.00 74.31 419 ALA A CA 1
ATOM 2859 C C . ALA A 1 419 ? -33.411 0.809 79.989 1.00 74.31 419 ALA A C 1
ATOM 2861 O O . ALA A 1 419 ? -32.796 1.521 80.784 1.00 74.31 419 ALA A O 1
ATOM 2862 N N . LEU A 1 420 ? -34.622 1.116 79.511 1.00 79.38 420 LEU A N 1
ATOM 2863 C CA . LEU A 1 420 ? -35.327 2.359 79.844 1.00 79.38 420 LEU A CA 1
ATOM 2864 C C . LEU A 1 420 ? -35.746 2.408 81.322 1.00 79.38 420 LEU A C 1
ATOM 2866 O O . LEU A 1 420 ? -35.562 3.428 81.980 1.00 79.38 420 LEU A O 1
ATOM 2870 N N . ASP A 1 421 ? -36.287 1.303 81.835 1.00 80.44 421 ASP A N 1
ATOM 2871 C CA . ASP A 1 421 ? -36.775 1.150 83.207 1.00 80.44 421 ASP A CA 1
ATOM 2872 C C . ASP A 1 421 ? -36.823 -0.341 83.613 1.00 80.44 421 ASP A C 1
ATOM 2874 O O . ASP A 1 421 ? -36.300 -1.216 82.916 1.00 80.44 421 ASP A O 1
ATOM 2878 N N . GLN A 1 422 ? -37.437 -0.646 84.763 1.00 81.50 422 GLN A N 1
ATOM 2879 C CA . GLN A 1 422 ? -37.529 -2.007 85.300 1.00 81.50 422 GLN A CA 1
ATOM 2880 C C . GLN A 1 422 ? -38.373 -2.963 84.440 1.00 81.50 422 GLN A C 1
ATOM 2882 O O . GLN A 1 422 ? -38.158 -4.173 84.530 1.00 81.50 422 GLN A O 1
ATOM 2887 N N . CYS A 1 423 ? -39.256 -2.448 83.582 1.00 83.44 423 CYS A N 1
ATOM 2888 C CA . CYS A 1 423 ? -40.144 -3.210 82.706 1.00 83.44 423 CYS A CA 1
ATOM 2889 C C . CYS A 1 423 ? -39.701 -3.217 81.234 1.00 83.44 423 CYS A C 1
ATOM 2891 O O . CYS A 1 423 ? -40.416 -3.761 80.393 1.00 83.44 423 CYS A O 1
ATOM 2893 N N . HIS A 1 424 ? -38.511 -2.701 80.914 1.00 82.00 424 HIS A N 1
ATOM 2894 C CA . HIS A 1 424 ? -37.935 -2.725 79.566 1.00 82.00 424 HIS A CA 1
ATOM 2895 C C . HIS A 1 424 ? -36.542 -3.372 79.544 1.00 82.00 424 HIS A C 1
ATOM 2897 O O . HIS A 1 424 ? -35.800 -3.340 80.526 1.00 82.00 424 HIS A O 1
ATOM 2903 N N . GLU A 1 425 ? -36.175 -3.985 78.421 1.00 82.50 425 GLU A N 1
ATOM 2904 C CA . GLU A 1 425 ? -34.838 -4.548 78.199 1.00 82.50 425 GLU A CA 1
ATOM 2905 C C . GLU A 1 425 ? -33.901 -3.550 77.502 1.00 82.50 425 GLU A C 1
ATOM 2907 O O . GLU A 1 425 ? -34.323 -2.511 76.987 1.00 82.50 425 GLU A O 1
ATOM 2912 N N . ALA A 1 426 ? -32.602 -3.867 77.483 1.00 80.12 426 ALA A N 1
ATOM 2913 C CA . ALA A 1 426 ? -31.618 -3.115 76.712 1.00 80.12 426 ALA A CA 1
ATOM 2914 C C . ALA A 1 426 ? -31.948 -3.168 75.209 1.00 80.12 426 ALA A C 1
ATOM 2916 O O . ALA A 1 426 ? -32.226 -4.227 74.647 1.00 80.12 426 ALA A O 1
ATOM 2917 N N . GLY A 1 427 ? -31.924 -2.003 74.565 1.00 80.25 427 GLY A N 1
ATOM 2918 C CA . GLY A 1 427 ? -32.319 -1.829 73.172 1.00 80.25 427 GLY A CA 1
ATOM 2919 C C . GLY A 1 427 ? -31.252 -2.189 72.142 1.00 80.25 427 GLY A C 1
ATOM 2920 O O . GLY A 1 427 ? -30.080 -2.378 72.457 1.00 80.25 427 GLY A O 1
ATOM 2921 N N . VAL A 1 428 ? -31.640 -2.172 70.866 1.00 83.62 428 VAL A N 1
ATOM 2922 C CA . VAL A 1 428 ? -30.722 -2.168 69.722 1.00 83.62 428 VAL A CA 1
ATOM 2923 C C . VAL A 1 428 ? -30.845 -0.822 69.010 1.00 83.62 428 VAL A C 1
ATOM 2925 O O . VAL A 1 428 ? -31.948 -0.327 68.777 1.00 83.62 428 VAL A O 1
ATOM 2928 N N . CYS A 1 429 ? -29.710 -0.212 68.674 1.00 84.62 429 CYS A N 1
ATOM 2929 C CA . CYS A 1 429 ? -29.681 1.054 67.948 1.00 84.62 429 CYS A CA 1
ATOM 2930 C C . CYS A 1 429 ? -30.063 0.857 66.468 1.00 84.62 429 CYS A C 1
ATOM 2932 O O . CYS A 1 429 ? -29.547 -0.036 65.787 1.00 84.62 429 CYS A O 1
ATOM 2934 N N . ASN A 1 430 ? -30.957 1.703 65.949 1.00 81.19 430 ASN A N 1
ATOM 2935 C CA . ASN A 1 430 ? -31.323 1.730 64.535 1.00 81.19 430 ASN A CA 1
ATOM 2936 C C . ASN A 1 430 ? -30.246 2.444 63.703 1.00 81.19 430 ASN A C 1
ATOM 2938 O O . ASN A 1 430 ? -30.068 3.655 63.826 1.00 81.19 430 ASN A O 1
ATOM 2942 N N . ARG A 1 431 ? -29.586 1.708 62.797 1.00 81.81 431 ARG A N 1
ATOM 2943 C CA . ARG A 1 431 ? -28.463 2.211 61.978 1.00 81.81 431 ARG A CA 1
ATOM 2944 C C . ARG A 1 431 ? -28.765 3.470 61.160 1.00 81.81 431 ARG A C 1
ATOM 2946 O O . ARG A 1 431 ? -27.849 4.236 60.898 1.00 81.81 431 ARG A O 1
ATOM 2953 N N . ALA A 1 432 ? -30.013 3.691 60.749 1.00 78.00 432 ALA A N 1
ATOM 2954 C CA . ALA A 1 432 ? -30.373 4.836 59.913 1.00 78.00 432 ALA A CA 1
ATOM 2955 C C . ALA A 1 432 ? -30.663 6.111 60.720 1.00 78.00 432 ALA A C 1
ATOM 2957 O O . ALA A 1 432 ? -30.498 7.211 60.203 1.00 78.00 432 ALA A O 1
ATOM 2958 N N . THR A 1 433 ? -31.128 5.978 61.966 1.00 77.44 433 THR A N 1
ATOM 2959 C CA . THR A 1 433 ? -31.613 7.118 62.765 1.00 77.44 433 THR A CA 1
ATOM 2960 C C . THR A 1 433 ? -30.829 7.355 64.052 1.00 77.44 433 THR A C 1
ATOM 2962 O O . THR A 1 433 ? -30.987 8.411 64.656 1.00 77.44 433 THR A O 1
ATOM 2965 N N . GLY A 1 434 ? -30.013 6.396 64.499 1.00 76.94 434 GLY A N 1
ATOM 2966 C CA . GLY A 1 434 ? -29.279 6.462 65.767 1.00 76.94 434 GLY A CA 1
ATOM 2967 C C . GLY A 1 434 ? -30.167 6.258 67.003 1.00 76.94 434 GLY A C 1
ATOM 2968 O O . GLY A 1 434 ? -29.697 6.385 68.130 1.00 76.94 434 GLY A O 1
ATOM 2969 N N . VAL A 1 435 ? -31.456 5.950 66.812 1.00 82.50 435 VAL A N 1
ATOM 2970 C CA . VAL A 1 435 ? -32.442 5.814 67.895 1.00 82.50 435 VAL A CA 1
ATOM 2971 C C . VAL A 1 435 ? -32.442 4.384 68.441 1.00 82.50 435 VAL A C 1
ATOM 2973 O O . VAL A 1 435 ? -32.516 3.420 67.677 1.00 82.50 435 VAL A O 1
ATOM 2976 N N . CYS A 1 436 ? -32.390 4.248 69.765 1.00 81.56 436 CYS A N 1
ATOM 2977 C CA . CYS A 1 436 ? -32.481 2.969 70.468 1.00 81.56 436 CYS A CA 1
ATOM 2978 C C . CYS A 1 436 ? -33.922 2.445 70.520 1.00 81.56 436 CYS A C 1
ATOM 2980 O O . CYS A 1 436 ? -34.846 3.193 70.837 1.00 81.56 436 CYS A O 1
ATOM 2982 N N . SER A 1 437 ? -34.119 1.151 70.261 1.00 82.56 437 SER A N 1
ATOM 2983 C CA . SER A 1 437 ? -35.393 0.481 70.545 1.00 82.56 437 SER A CA 1
ATOM 2984 C C . SER A 1 437 ? -35.604 0.305 72.052 1.00 82.56 437 SER A C 1
ATOM 2986 O O . SER A 1 437 ? -34.641 0.078 72.774 1.00 82.56 437 SER A O 1
ATOM 2988 N N . THR A 1 438 ? -36.849 0.295 72.521 1.00 80.31 438 THR A N 1
ATOM 2989 C CA . THR A 1 438 ? -37.187 0.051 73.937 1.00 80.31 438 THR A CA 1
ATOM 2990 C C . THR A 1 438 ? -38.147 -1.139 74.059 1.00 80.31 438 THR A C 1
ATOM 2992 O O . THR A 1 438 ? -39.352 -0.943 74.213 1.00 80.31 438 THR A O 1
ATOM 2995 N N . PRO A 1 439 ? -37.663 -2.382 73.894 1.00 83.25 439 PRO A N 1
ATOM 2996 C CA . PRO A 1 439 ? -38.507 -3.569 74.008 1.00 83.25 439 PRO A CA 1
ATOM 2997 C C . PRO A 1 439 ? -38.980 -3.782 75.456 1.00 83.25 439 PRO A C 1
ATOM 2999 O O . PRO A 1 439 ? -38.190 -3.661 76.392 1.00 83.25 439 PRO A O 1
ATOM 3002 N N . ALA A 1 440 ? -40.266 -4.092 75.634 1.00 81.62 440 ALA A N 1
ATOM 3003 C CA . ALA A 1 440 ? -40.854 -4.411 76.935 1.00 81.62 440 ALA A CA 1
ATOM 3004 C C . ALA A 1 440 ? -40.440 -5.817 77.405 1.00 81.62 440 ALA A C 1
ATOM 3006 O O . ALA A 1 440 ? -40.324 -6.739 76.594 1.00 81.62 440 ALA A O 1
ATOM 3007 N N . LYS A 1 441 ? -40.244 -5.981 78.716 1.00 81.38 441 LYS A N 1
ATOM 3008 C CA . LYS A 1 441 ? -40.061 -7.285 79.365 1.00 81.38 441 LYS A CA 1
ATOM 3009 C C . LYS A 1 441 ? -41.368 -8.091 79.344 1.00 81.38 441 LYS A C 1
ATOM 3011 O O . LYS A 1 441 ? -42.438 -7.492 79.231 1.00 81.38 441 LYS A O 1
ATOM 3016 N N . PRO A 1 442 ? -41.304 -9.430 79.478 1.00 84.31 442 PRO A N 1
ATOM 3017 C CA . PRO A 1 442 ? -42.494 -10.274 79.524 1.00 84.31 442 PRO A CA 1
ATOM 3018 C C . PRO A 1 442 ? -43.470 -9.874 80.636 1.00 84.31 442 PRO A C 1
ATOM 3020 O O . PRO A 1 442 ? -43.049 -9.534 81.748 1.00 84.31 442 PRO A O 1
ATOM 3023 N N . ASP A 1 443 ? -44.765 -9.986 80.342 1.00 81.06 443 ASP A N 1
ATOM 3024 C CA . ASP A 1 443 ? -45.827 -9.770 81.323 1.00 81.06 443 ASP A CA 1
ATOM 3025 C C . ASP A 1 443 ? -45.657 -10.717 82.527 1.00 81.06 443 ASP A C 1
ATOM 3027 O O . ASP A 1 443 ? -45.309 -11.891 82.365 1.00 81.06 443 ASP A O 1
ATOM 3031 N N . GLY A 1 444 ? -45.875 -10.206 83.741 1.00 72.44 444 GLY A N 1
ATOM 3032 C CA . GLY A 1 444 ? -45.662 -10.940 84.994 1.00 72.44 444 GLY A CA 1
ATOM 3033 C C . GLY A 1 444 ? -44.258 -10.793 85.596 1.00 72.44 444 GLY A C 1
ATOM 3034 O O . GLY A 1 444 ? -44.001 -11.316 86.679 1.00 72.44 444 GLY A O 1
ATOM 3035 N N . THR A 1 445 ? -43.335 -10.084 84.932 1.00 84.56 445 THR A N 1
ATOM 3036 C CA . THR A 1 445 ? -42.016 -9.777 85.515 1.00 84.56 445 THR A CA 1
ATOM 3037 C C . THR A 1 445 ? -42.191 -8.899 86.753 1.00 84.56 445 THR A C 1
ATOM 3039 O O . THR A 1 445 ? -42.855 -7.872 86.666 1.00 84.56 445 THR A O 1
ATOM 3042 N N . VAL A 1 446 ? -41.588 -9.274 87.884 1.00 78.62 446 VAL A N 1
ATOM 3043 C CA . VAL A 1 446 ? -41.686 -8.494 89.131 1.00 78.62 446 VAL A CA 1
ATOM 3044 C C . VAL A 1 446 ? -41.106 -7.094 88.930 1.00 78.62 446 VAL A C 1
ATOM 3046 O O . VAL A 1 446 ? -40.011 -6.941 88.378 1.00 78.62 446 VAL A O 1
ATOM 3049 N N . CYS A 1 447 ? -41.834 -6.091 89.398 1.00 79.75 447 CYS A N 1
ATOM 3050 C CA . CYS A 1 447 ? -41.413 -4.697 89.445 1.00 79.75 447 CYS A CA 1
ATOM 3051 C C . CYS A 1 447 ? -41.840 -4.075 90.784 1.00 79.75 447 CYS A C 1
ATOM 3053 O O . CYS A 1 447 ? -42.396 -4.767 91.632 1.00 79.75 447 CYS A O 1
ATOM 3055 N N . ASP A 1 448 ? -41.506 -2.807 90.998 1.00 77.31 448 ASP A N 1
ATOM 3056 C CA . ASP A 1 448 ? -41.898 -2.043 92.187 1.00 77.31 448 ASP A CA 1
ATOM 3057 C C . ASP A 1 448 ? -42.319 -0.643 91.735 1.00 77.31 448 ASP A C 1
ATOM 3059 O O . ASP A 1 448 ? -41.529 0.070 91.099 1.00 77.31 448 ASP A O 1
ATOM 3063 N N . ASP A 1 449 ? -43.570 -0.275 92.010 1.00 71.19 449 ASP A N 1
ATOM 3064 C CA . ASP A 1 449 ? -44.127 1.036 91.675 1.00 71.19 449 ASP A CA 1
ATOM 3065 C C . ASP A 1 449 ? -43.927 2.099 92.779 1.00 71.19 449 ASP A C 1
ATOM 3067 O O . ASP A 1 449 ? -44.221 3.282 92.568 1.00 71.19 449 ASP A O 1
ATOM 3071 N N . GLY A 1 450 ? -43.367 1.703 93.927 1.00 69.25 450 GLY A N 1
ATOM 3072 C CA . GLY A 1 450 ? -43.046 2.563 95.061 1.00 69.25 450 GLY A CA 1
ATOM 3073 C C . GLY A 1 450 ? -44.132 2.692 96.139 1.00 69.25 450 GLY A C 1
ATOM 3074 O O . GLY A 1 450 ? -43.951 3.522 97.038 1.00 69.25 450 GLY A O 1
ATOM 3075 N N . HIS A 1 451 ? -45.231 1.923 96.103 1.00 64.25 451 HIS A N 1
ATOM 3076 C CA . HIS A 1 451 ? -46.278 1.944 97.142 1.00 64.25 451 HIS A CA 1
ATOM 3077 C C . HIS A 1 451 ? -46.105 0.851 98.230 1.00 64.25 451 HIS A C 1
ATOM 3079 O O . HIS A 1 451 ? -45.719 -0.276 97.929 1.00 64.25 451 HIS A O 1
ATOM 3085 N N . PRO A 1 452 ? -46.406 1.128 99.523 1.00 56.19 452 PRO A N 1
ATOM 3086 C CA . PRO A 1 452 ? -46.285 0.132 100.598 1.00 56.19 452 PRO A CA 1
ATOM 3087 C C . PRO A 1 452 ? -47.417 -0.912 100.573 1.00 56.19 452 PRO A C 1
ATOM 3089 O O . PRO A 1 452 ? -48.590 -0.550 100.637 1.00 56.19 452 PRO A O 1
ATOM 3092 N N . LEU A 1 453 ? -47.065 -2.202 100.559 1.00 55.22 453 LEU A N 1
ATOM 3093 C CA . LEU A 1 453 ? -48.007 -3.329 100.501 1.00 55.22 453 LEU A CA 1
ATOM 3094 C C . LEU A 1 453 ? -48.627 -3.640 101.881 1.00 55.22 453 LEU A C 1
ATOM 3096 O O . LEU A 1 453 ? -47.910 -3.985 102.822 1.00 55.22 453 LEU A O 1
ATOM 3100 N N . ILE A 1 454 ? -49.957 -3.586 101.992 1.00 56.12 454 ILE A N 1
ATOM 3101 C CA . ILE A 1 454 ? -50.737 -4.243 103.055 1.00 56.12 454 ILE A CA 1
ATOM 3102 C C . ILE A 1 454 ? -51.854 -5.014 102.334 1.00 56.12 454 ILE A C 1
ATOM 3104 O O . ILE A 1 454 ? -52.674 -4.396 101.664 1.00 56.12 454 ILE A O 1
ATOM 3108 N N . CYS A 1 455 ? -51.823 -6.350 102.413 1.00 62.56 455 CYS A N 1
ATOM 3109 C CA . CYS A 1 455 ? -52.750 -7.287 101.747 1.00 62.56 455 CYS A CA 1
ATOM 3110 C C . CYS A 1 455 ? -52.739 -7.286 100.193 1.00 62.56 455 CYS A C 1
ATOM 3112 O O . CYS A 1 455 ? -53.788 -7.339 99.550 1.00 62.56 455 CYS A O 1
ATOM 3114 N N . SER A 1 456 ? -51.543 -7.292 99.581 1.00 62.03 456 SER A N 1
ATOM 3115 C CA . SER A 1 456 ? -51.339 -7.402 98.122 1.00 62.03 456 SER A CA 1
ATOM 3116 C C . SER A 1 456 ? -50.194 -8.359 97.744 1.00 62.03 456 SER A C 1
ATOM 3118 O O . SER A 1 456 ? -49.166 -8.405 98.420 1.00 62.03 456 SER A O 1
ATOM 3120 N N . LEU A 1 457 ? -50.360 -9.094 96.634 1.00 60.78 457 LEU A N 1
ATOM 3121 C CA . LEU A 1 457 ? -49.277 -9.783 95.904 1.00 60.78 457 LEU A CA 1
ATOM 3122 C C . LEU A 1 457 ? -48.301 -8.748 95.283 1.00 60.78 457 LEU A C 1
ATOM 3124 O O . LEU A 1 457 ? -48.726 -7.619 95.045 1.00 60.78 457 LEU A O 1
ATOM 3128 N N . PRO A 1 458 ? -47.022 -9.094 95.005 1.00 64.00 458 PRO A N 1
ATOM 3129 C CA . PRO A 1 458 ? -46.035 -8.152 94.450 1.00 64.00 458 PRO A CA 1
ATOM 3130 C C . PRO A 1 458 ? -46.430 -7.590 93.071 1.00 64.00 458 PRO A C 1
ATOM 3132 O O . PRO A 1 458 ? -47.069 -8.293 92.284 1.00 64.00 458 PRO A O 1
ATOM 3135 N N . ASP A 1 459 ? -46.003 -6.356 92.765 1.00 77.62 459 ASP A N 1
ATOM 3136 C CA . ASP A 1 459 ? -46.282 -5.685 91.487 1.00 77.62 459 ASP A CA 1
ATOM 3137 C C . ASP A 1 459 ? -45.643 -6.426 90.305 1.00 77.62 459 ASP A C 1
ATOM 3139 O O . ASP A 1 459 ? -44.546 -6.994 90.393 1.00 77.62 459 ASP A O 1
ATOM 3143 N N . THR A 1 460 ? -46.317 -6.396 89.156 1.00 83.62 460 THR A N 1
ATOM 3144 C CA . THR A 1 460 ? -45.838 -7.045 87.932 1.00 83.62 460 THR A CA 1
ATOM 3145 C C . THR A 1 460 ? -45.933 -6.137 86.714 1.00 83.62 460 THR A C 1
ATOM 3147 O O . THR A 1 460 ? -46.840 -5.312 86.587 1.00 83.62 460 THR A O 1
ATOM 3150 N N . CYS A 1 461 ? -44.978 -6.286 85.798 1.00 85.75 461 CYS A N 1
ATOM 3151 C CA . CYS A 1 461 ? -44.987 -5.611 84.511 1.00 85.75 461 CYS A CA 1
ATOM 3152 C C . CYS A 1 461 ? -46.118 -6.165 83.639 1.00 85.75 461 CYS A C 1
ATOM 3154 O O . CYS A 1 461 ? -46.237 -7.381 83.483 1.00 85.75 461 CYS A O 1
ATOM 3156 N N . GLN A 1 462 ? -46.887 -5.277 83.015 1.00 85.19 462 GLN A N 1
ATOM 3157 C CA . GLN A 1 462 ? -47.895 -5.607 82.018 1.00 85.19 462 GLN A CA 1
ATOM 3158 C C . GLN A 1 462 ? -47.824 -4.604 80.862 1.00 85.19 462 GLN A C 1
ATOM 3160 O O . GLN A 1 462 ? -47.991 -3.398 81.048 1.00 85.19 462 GLN A O 1
ATOM 3165 N N . GLY A 1 463 ? -47.507 -5.083 79.658 1.00 82.50 463 GLY A N 1
ATOM 3166 C CA . GLY A 1 463 ? -47.348 -4.236 78.473 1.00 82.50 463 GLY A CA 1
ATOM 3167 C C . GLY A 1 463 ? -46.238 -3.184 78.596 1.00 82.50 463 GLY A C 1
ATOM 3168 O O . GLY A 1 463 ? -46.356 -2.110 78.012 1.00 82.50 463 GLY A O 1
ATOM 3169 N N . GLY A 1 464 ? -45.180 -3.468 79.368 1.00 80.00 464 GLY A N 1
ATOM 3170 C CA . GLY A 1 464 ? -44.074 -2.534 79.626 1.00 80.00 464 GLY A CA 1
ATOM 3171 C C . GLY A 1 464 ? -44.328 -1.517 80.746 1.00 80.00 464 GLY A C 1
ATOM 3172 O O . GLY A 1 464 ? -43.499 -0.638 80.957 1.00 80.00 464 GLY A O 1
ATOM 3173 N N . VAL A 1 465 ? -45.438 -1.627 81.483 1.00 81.50 465 VAL A N 1
ATOM 3174 C CA . VAL A 1 465 ? -45.785 -0.746 82.614 1.00 81.50 465 VAL A CA 1
ATOM 3175 C C . VAL A 1 465 ? -45.863 -1.565 83.901 1.00 81.50 465 VAL A C 1
ATOM 3177 O O . VAL A 1 465 ? -46.396 -2.668 83.880 1.00 81.50 465 VAL A O 1
ATOM 3180 N N . CYS A 1 466 ? -45.347 -1.048 85.018 1.00 79.62 466 CYS A N 1
ATOM 3181 C CA . CYS A 1 466 ? -45.478 -1.710 86.319 1.00 79.62 466 CYS A CA 1
ATOM 3182 C C . CYS A 1 466 ? -46.902 -1.535 86.881 1.00 79.62 466 CYS A C 1
ATOM 3184 O O . CYS A 1 466 ? -47.417 -0.417 86.883 1.00 79.62 466 CYS A O 1
ATOM 3186 N N . THR A 1 467 ? -47.547 -2.625 87.311 1.00 76.31 467 THR A N 1
ATOM 3187 C CA . THR A 1 467 ? -48.943 -2.652 87.790 1.00 76.31 467 THR A CA 1
ATOM 3188 C C . THR A 1 467 ? -49.079 -3.405 89.119 1.00 76.31 467 THR A C 1
ATOM 3190 O O . THR A 1 467 ? -48.424 -4.430 89.303 1.00 76.31 467 THR A O 1
ATOM 3193 N N . ALA A 1 468 ? -49.940 -2.918 90.022 1.00 67.88 468 ALA A N 1
ATOM 3194 C CA . ALA A 1 468 ? -50.102 -3.448 91.383 1.00 67.88 468 ALA A CA 1
ATOM 3195 C C . ALA A 1 468 ? -50.883 -4.782 91.468 1.00 67.88 468 ALA A C 1
ATOM 3197 O O . ALA A 1 468 ? -51.872 -4.971 90.754 1.00 67.88 468 ALA A O 1
ATOM 3198 N N . GLY A 1 469 ? -50.472 -5.697 92.363 1.00 62.03 469 GLY A N 1
ATOM 3199 C CA . GLY A 1 469 ? -51.117 -7.005 92.613 1.00 62.03 469 GLY A CA 1
ATOM 3200 C C . GLY A 1 469 ? -52.216 -6.979 93.700 1.00 62.03 469 GLY A C 1
ATOM 3201 O O . GLY A 1 469 ? -52.138 -6.197 94.644 1.00 62.03 469 GLY A O 1
ATOM 3202 N N . GL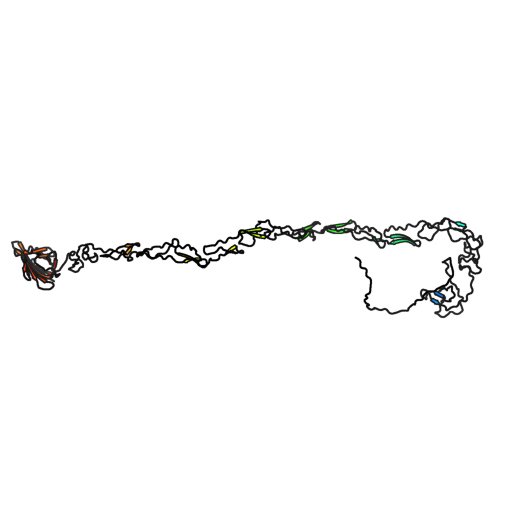Y A 1 470 ? -53.260 -7.822 93.606 1.00 56.50 470 GLY A N 1
ATOM 3203 C CA . GLY A 1 470 ? -54.445 -7.789 94.497 1.00 56.50 470 GLY A CA 1
ATOM 3204 C C . GLY A 1 470 ? -54.770 -9.120 95.200 1.00 56.50 470 GLY A C 1
ATOM 3205 O O . GLY A 1 470 ? -54.646 -10.173 94.578 1.00 56.50 470 GLY A O 1
ATOM 3206 N N . GLY A 1 471 ? -55.180 -9.054 96.479 1.00 63.16 471 GLY A N 1
ATOM 3207 C CA . GLY A 1 471 ? -55.556 -10.202 97.330 1.00 63.16 471 GLY A CA 1
ATOM 3208 C C . GLY A 1 471 ? -56.828 -10.045 98.186 1.00 63.16 471 GLY A C 1
ATOM 3209 O O . GLY A 1 471 ? -57.428 -11.063 98.486 1.00 63.16 471 GLY A O 1
ATOM 3210 N N . GLY A 1 472 ? -57.290 -8.825 98.488 1.00 69.69 472 GLY A N 1
ATOM 3211 C CA . GLY A 1 472 ? -58.634 -8.567 99.043 1.00 69.69 472 GLY A CA 1
ATOM 3212 C C . GLY A 1 472 ? -58.868 -8.948 100.519 1.00 69.69 472 GLY A C 1
ATOM 3213 O O . GLY A 1 472 ? -58.283 -9.890 101.041 1.00 69.69 472 GLY A O 1
ATOM 3214 N N . ASP A 1 473 ? -59.724 -8.163 101.171 1.00 78.56 473 ASP A N 1
ATOM 3215 C CA . ASP A 1 473 ? -60.333 -8.387 102.492 1.00 78.56 473 ASP A CA 1
ATOM 3216 C C . ASP A 1 473 ? -61.801 -7.952 102.322 1.00 78.56 473 ASP A C 1
ATOM 3218 O O . ASP A 1 473 ? -62.115 -6.755 102.285 1.00 78.56 473 ASP A O 1
ATOM 3222 N N . THR A 1 474 ? -62.656 -8.918 101.981 1.00 84.31 474 THR A N 1
ATOM 3223 C CA . THR A 1 474 ? -64.004 -8.717 101.434 1.00 84.31 474 THR A CA 1
ATOM 3224 C C . THR A 1 474 ? -64.983 -8.244 102.500 1.00 84.31 474 THR A C 1
ATOM 3226 O O . THR A 1 474 ? -65.872 -7.444 102.185 1.00 84.31 474 THR A O 1
ATOM 3229 N N . ASP A 1 475 ? -64.836 -8.685 103.747 1.00 80.19 475 ASP A N 1
ATOM 3230 C CA . ASP A 1 475 ? -65.706 -8.288 104.855 1.00 80.19 475 ASP A CA 1
ATOM 3231 C C . ASP A 1 475 ? -65.064 -7.295 105.840 1.00 80.19 475 ASP A C 1
ATOM 3233 O O . ASP A 1 475 ? -65.770 -6.718 106.678 1.00 80.19 475 ASP A O 1
ATOM 3237 N N . GLY A 1 476 ? -63.787 -6.964 105.639 1.00 83.06 476 GLY A N 1
ATOM 3238 C CA . GLY A 1 476 ? -63.089 -5.868 106.299 1.00 83.06 476 GLY A CA 1
ATOM 3239 C C . GLY A 1 476 ? -62.644 -6.198 107.718 1.00 83.06 476 GLY A C 1
ATOM 3240 O O . GLY A 1 476 ? -62.527 -5.279 108.542 1.00 83.06 476 GLY A O 1
ATOM 3241 N N . ASP A 1 477 ? -62.456 -7.476 108.033 1.00 83.31 477 ASP A N 1
ATOM 3242 C CA . ASP A 1 477 ? -62.109 -7.950 109.369 1.00 83.31 477 ASP A CA 1
ATOM 3243 C C . ASP A 1 477 ? -60.592 -8.069 109.620 1.00 83.31 477 ASP A C 1
ATOM 3245 O O . ASP A 1 477 ? -60.167 -8.346 110.748 1.00 83.31 477 ASP A O 1
ATOM 3249 N N . LEU A 1 478 ? -59.791 -7.699 108.610 1.00 81.06 478 LEU A N 1
ATOM 3250 C CA . LEU A 1 478 ? -58.326 -7.689 108.570 1.00 81.06 478 LEU A CA 1
ATOM 3251 C C . LEU A 1 478 ? -57.671 -9.067 108.407 1.00 81.06 478 LEU A C 1
ATOM 3253 O O . LEU A 1 478 ? -56.443 -9.167 108.531 1.00 81.06 478 LEU A O 1
ATOM 3257 N N . ILE A 1 479 ? -58.446 -10.101 108.089 1.00 79.56 479 ILE A N 1
ATOM 3258 C CA . ILE A 1 479 ? -57.962 -11.370 107.551 1.00 79.56 479 ILE A CA 1
ATOM 3259 C C . ILE A 1 479 ? -58.132 -11.334 106.023 1.00 79.56 479 ILE A C 1
ATOM 3261 O O . ILE A 1 479 ? -59.077 -10.766 105.491 1.00 79.56 479 ILE A O 1
ATOM 3265 N N . CYS A 1 480 ? -57.149 -11.839 105.270 1.00 83.56 480 CYS A N 1
ATOM 3266 C CA . CYS A 1 480 ? -57.255 -11.836 103.805 1.00 83.56 480 CYS A CA 1
ATOM 3267 C C . CYS A 1 480 ? -58.276 -12.892 103.366 1.00 83.56 480 CYS A C 1
ATOM 3269 O O . CYS A 1 480 ? -58.279 -13.972 103.945 1.00 83.56 480 CYS A O 1
ATOM 3271 N N . ASP A 1 481 ? -59.016 -12.666 102.274 1.00 78.75 481 ASP A N 1
ATOM 3272 C CA . ASP A 1 481 ? -60.075 -13.582 101.785 1.00 78.75 481 ASP A CA 1
ATOM 3273 C C . ASP A 1 481 ? -59.634 -15.049 101.635 1.00 78.75 481 ASP A C 1
ATOM 3275 O O . ASP A 1 481 ? -60.443 -15.973 101.664 1.00 78.75 481 ASP A O 1
ATOM 3279 N N . HIS A 1 482 ? -58.341 -15.273 101.400 1.00 79.62 482 HIS A N 1
ATOM 3280 C CA . HIS A 1 482 ? -57.753 -16.603 101.244 1.00 79.62 482 HIS A CA 1
ATOM 3281 C C . HIS A 1 482 ? -57.425 -17.303 102.580 1.00 79.62 482 HIS A C 1
ATOM 3283 O O . HIS A 1 482 ? -57.287 -18.525 102.595 1.00 79.62 482 HIS A O 1
ATOM 3289 N N . ASP A 1 483 ? -57.276 -16.535 103.660 1.00 80.25 483 ASP A N 1
ATOM 3290 C CA . ASP A 1 483 ? -56.951 -16.978 105.023 1.00 80.25 483 ASP A CA 1
ATOM 3291 C C . ASP A 1 483 ? -58.169 -16.940 105.964 1.00 80.25 483 ASP A C 1
ATOM 3293 O O . ASP A 1 483 ? -58.034 -17.299 107.132 1.00 80.25 483 ASP A O 1
ATOM 3297 N N . ASP A 1 484 ? -59.323 -16.489 105.469 1.00 86.06 484 ASP A N 1
ATOM 3298 C CA . ASP A 1 484 ? -60.544 -16.268 106.238 1.00 86.06 484 ASP A CA 1
ATOM 3299 C C . ASP A 1 484 ? -61.491 -17.486 106.168 1.00 86.06 484 ASP A C 1
ATOM 3301 O O . ASP A 1 484 ? -61.882 -17.930 105.085 1.00 86.06 484 ASP A O 1
ATOM 3305 N N . ASN A 1 485 ? -61.862 -18.053 107.321 1.00 84.38 485 ASN A N 1
ATOM 3306 C CA . ASN A 1 485 ? -62.807 -19.166 107.443 1.00 84.38 485 ASN A CA 1
ATOM 3307 C C . ASN A 1 485 ? -64.293 -18.745 107.428 1.00 84.38 485 ASN A C 1
ATOM 3309 O O . ASN A 1 485 ? -65.167 -19.615 107.393 1.00 84.38 485 ASN A O 1
ATOM 3313 N N . CYS A 1 486 ? -64.592 -17.443 107.362 1.00 88.50 486 CYS A N 1
ATOM 3314 C CA . CYS A 1 486 ? -65.874 -16.906 106.908 1.00 88.50 486 CYS A CA 1
ATOM 3315 C C . CYS A 1 486 ? -65.671 -15.668 105.985 1.00 88.50 486 CYS A C 1
ATOM 3317 O O . CYS A 1 486 ? -66.120 -14.594 106.363 1.00 88.50 486 CYS A O 1
ATOM 3319 N N . PRO A 1 487 ? -65.201 -15.815 104.717 1.00 87.25 487 PRO A N 1
ATOM 3320 C CA . PRO A 1 487 ? -64.767 -14.727 103.795 1.00 87.25 487 PRO A CA 1
ATOM 3321 C C . PRO A 1 487 ? -65.746 -13.584 103.460 1.00 87.25 487 PRO A C 1
ATOM 3323 O O . PRO A 1 487 ? -65.506 -12.764 102.574 1.00 87.25 487 PRO A O 1
ATOM 3326 N N . THR A 1 488 ? -66.952 -13.621 104.010 1.00 87.44 488 THR A N 1
ATOM 3327 C CA . THR A 1 488 ? -68.015 -12.645 103.750 1.00 87.44 488 THR A CA 1
ATOM 3328 C C . THR A 1 488 ? -68.727 -12.204 105.029 1.00 87.44 488 THR A C 1
ATOM 3330 O O . THR A 1 488 ? -69.681 -11.422 104.956 1.00 87.44 488 THR A O 1
ATOM 3333 N N . ILE A 1 489 ? -68.324 -12.729 106.187 1.00 84.00 489 ILE A N 1
ATOM 3334 C CA . ILE A 1 489 ? -68.913 -12.459 107.493 1.00 84.00 489 ILE A CA 1
ATOM 3335 C C . ILE A 1 489 ? -67.771 -12.263 108.484 1.00 84.00 489 ILE A C 1
ATOM 3337 O O . ILE A 1 489 ? -67.267 -13.232 109.041 1.00 84.00 489 ILE A O 1
ATOM 3341 N N . ALA A 1 490 ? -67.501 -10.991 108.779 1.00 86.44 490 ALA A N 1
ATOM 3342 C CA . ALA A 1 490 ? -66.400 -10.579 109.632 1.00 86.44 490 ALA A CA 1
ATOM 3343 C C . ALA A 1 490 ? -66.334 -11.391 110.932 1.00 86.44 490 ALA A C 1
ATOM 3345 O O . ALA A 1 490 ? -67.196 -11.269 111.817 1.00 86.44 490 ALA A O 1
ATOM 3346 N N . ASN A 1 491 ? -65.280 -12.183 111.065 1.00 84.06 491 ASN A N 1
ATOM 3347 C CA . ASN A 1 491 ? -65.025 -13.049 112.198 1.00 84.06 491 ASN A CA 1
ATOM 3348 C C . ASN A 1 491 ? -63.518 -13.102 112.490 1.00 84.06 491 ASN A C 1
ATOM 3350 O O . ASN A 1 491 ? -62.936 -14.170 112.619 1.00 84.06 491 ASN A O 1
ATOM 3354 N N . ALA A 1 492 ? -62.904 -11.943 112.742 1.00 84.12 492 ALA A N 1
ATOM 3355 C CA . ALA A 1 492 ? -61.462 -11.778 112.986 1.00 84.12 492 ALA A CA 1
ATOM 3356 C C . ALA A 1 492 ? -60.829 -12.714 114.047 1.00 84.12 492 ALA A C 1
ATOM 3358 O O . ALA A 1 492 ? -59.607 -12.801 114.166 1.00 84.12 492 ALA A O 1
ATOM 3359 N N . GLY A 1 493 ? -61.644 -13.376 114.875 1.00 81.06 493 GLY A N 1
ATOM 3360 C CA . GLY A 1 493 ? -61.211 -14.405 115.824 1.00 81.06 493 GLY A CA 1
ATOM 3361 C C . GLY A 1 493 ? -61.074 -15.822 115.246 1.00 81.06 493 GLY A C 1
ATOM 3362 O O . GLY A 1 493 ? -60.513 -16.665 115.941 1.00 81.06 493 GLY A O 1
ATOM 3363 N N . GLN A 1 494 ? -61.574 -16.073 114.031 1.00 85.62 494 GLN A N 1
ATOM 3364 C CA . GLN A 1 494 ? -61.481 -17.317 113.253 1.00 85.62 494 GLN A CA 1
ATOM 3365 C C . GLN A 1 494 ? -61.824 -18.575 114.077 1.00 85.62 494 GLN A C 1
ATOM 3367 O O . GLN A 1 494 ? -61.146 -19.596 113.991 1.00 85.62 494 GLN A O 1
ATOM 3372 N N . ALA A 1 495 ? -62.840 -18.481 114.944 1.00 78.75 495 ALA A N 1
ATOM 3373 C CA . ALA A 1 495 ? -63.261 -19.589 115.801 1.00 78.75 495 ALA A CA 1
ATOM 3374 C C . ALA A 1 495 ? -63.947 -20.682 114.967 1.00 78.75 495 ALA A C 1
ATOM 3376 O O . ALA A 1 495 ? -64.759 -20.350 114.109 1.00 78.75 495 ALA A O 1
ATOM 3377 N N . ASP A 1 496 ? -63.576 -21.937 115.213 1.00 69.56 496 ASP A N 1
ATOM 3378 C CA . ASP A 1 496 ? -64.024 -23.145 114.507 1.00 69.56 496 ASP A CA 1
ATOM 3379 C C . ASP A 1 496 ? -64.026 -24.298 115.528 1.00 69.56 496 ASP A C 1
ATOM 3381 O O . ASP A 1 496 ? -62.971 -24.809 115.933 1.00 69.56 496 ASP A O 1
ATOM 3385 N N . LEU A 1 497 ? -65.206 -24.588 116.072 1.00 71.00 497 LEU A N 1
ATOM 3386 C CA . LEU A 1 497 ? -65.400 -25.443 117.234 1.00 71.00 497 LEU A CA 1
ATOM 3387 C C . LEU A 1 497 ? -65.273 -26.934 116.909 1.00 71.00 497 LEU A C 1
ATOM 3389 O O . LEU A 1 497 ? -64.714 -27.685 117.718 1.00 71.00 497 LEU A O 1
ATOM 3393 N N . ASP A 1 498 ? -65.784 -27.378 115.765 1.00 66.75 498 ASP A N 1
ATOM 3394 C CA . ASP A 1 498 ? -65.724 -28.781 115.353 1.00 66.75 498 ASP A CA 1
ATOM 3395 C C . ASP A 1 498 ? -64.520 -29.093 114.437 1.00 66.75 498 ASP A C 1
ATOM 3397 O O . ASP A 1 498 ? -64.147 -30.265 114.280 1.00 66.75 498 ASP A O 1
ATOM 3401 N N . GLY A 1 499 ? -63.813 -28.055 113.980 1.00 72.62 499 GLY A N 1
ATOM 3402 C CA . GLY A 1 499 ? -62.532 -28.123 113.288 1.00 72.62 499 GLY A CA 1
ATOM 3403 C C . GLY A 1 499 ? -62.657 -28.443 111.802 1.00 72.62 499 GLY A C 1
ATOM 3404 O O . GLY A 1 499 ? -61.724 -29.034 111.239 1.00 72.62 499 GLY A O 1
ATOM 3405 N N . ASP A 1 500 ? -63.800 -28.152 111.182 1.00 75.38 500 ASP A N 1
ATOM 3406 C CA . ASP A 1 500 ? -64.078 -28.488 109.786 1.00 75.38 500 ASP A CA 1
ATOM 3407 C C . ASP A 1 500 ? -63.613 -27.414 108.778 1.00 75.38 500 ASP A C 1
ATOM 3409 O O . ASP A 1 500 ? -63.572 -27.669 107.565 1.00 75.38 500 ASP A O 1
ATOM 3413 N N . GLY A 1 501 ? -63.137 -26.269 109.279 1.00 79.50 501 GLY A N 1
ATOM 3414 C CA . GLY A 1 501 ? -62.643 -25.142 108.495 1.00 79.50 501 GLY A CA 1
ATOM 3415 C C . GLY A 1 501 ? -63.707 -24.103 108.138 1.00 79.50 501 GLY A C 1
ATOM 3416 O O . GLY A 1 501 ? -63.384 -23.176 107.392 1.00 79.50 501 GLY A O 1
ATOM 3417 N N . VAL A 1 502 ? -64.934 -24.232 108.644 1.00 83.69 502 VAL A N 1
ATOM 3418 C CA . VAL A 1 502 ? -65.989 -23.213 108.609 1.00 83.69 502 VAL A CA 1
ATOM 3419 C C . VAL A 1 502 ? -66.061 -22.545 109.982 1.00 83.69 502 VAL A C 1
ATOM 3421 O O . VAL A 1 502 ? -65.976 -23.196 111.017 1.00 83.69 502 VAL A O 1
ATOM 3424 N N . GLY A 1 503 ? -66.153 -21.215 110.024 1.00 84.19 503 GLY A N 1
ATOM 3425 C CA . GLY A 1 503 ? -66.211 -20.524 111.311 1.00 84.19 503 GLY A CA 1
ATOM 3426 C C . GLY A 1 503 ? -67.548 -20.719 112.036 1.00 84.19 503 GLY A C 1
ATOM 3427 O O . GLY A 1 503 ? -68.599 -20.734 111.400 1.00 84.19 503 GLY A O 1
ATOM 3428 N N . ASP A 1 504 ? -67.527 -20.727 113.374 1.00 75.31 504 ASP A N 1
ATOM 3429 C CA . ASP A 1 504 ? -68.706 -20.927 114.245 1.00 75.31 504 ASP A CA 1
ATOM 3430 C C . ASP A 1 504 ? -69.898 -20.029 113.870 1.00 75.31 504 ASP A C 1
ATOM 3432 O O . ASP A 1 504 ? -71.063 -20.391 113.998 1.00 75.31 504 ASP A O 1
ATOM 3436 N N . ILE A 1 505 ? -69.621 -18.801 113.420 1.00 79.06 505 ILE A N 1
ATOM 3437 C CA . ILE A 1 505 ? -70.668 -17.828 113.083 1.00 79.06 505 ILE A CA 1
ATOM 3438 C C . ILE A 1 505 ? -71.345 -18.120 111.736 1.00 79.06 505 ILE A C 1
ATOM 3440 O O . ILE A 1 505 ? -72.416 -17.575 111.452 1.00 79.06 505 ILE A O 1
ATOM 3444 N N . CYS A 1 506 ? -70.710 -18.941 110.898 1.00 82.19 506 CYS A N 1
ATOM 3445 C CA . CYS A 1 506 ? -71.192 -19.351 109.591 1.00 82.19 506 CYS A CA 1
ATOM 3446 C C . CYS A 1 506 ? -71.508 -20.866 109.493 1.00 82.19 506 CYS A C 1
ATOM 3448 O O . CYS A 1 506 ? -71.928 -21.299 108.415 1.00 82.19 506 CYS A O 1
ATOM 3450 N N . ASP A 1 507 ? -71.440 -21.623 110.607 1.00 79.06 507 ASP A N 1
ATOM 3451 C CA . ASP A 1 507 ? -71.770 -23.061 110.708 1.00 79.06 507 ASP A CA 1
ATOM 3452 C C . ASP A 1 507 ? -73.093 -23.353 111.476 1.00 79.06 507 ASP A C 1
ATOM 3454 O O . ASP A 1 507 ? -73.379 -22.725 112.495 1.00 79.06 507 ASP A O 1
ATOM 3458 N N . PRO A 1 508 ? -73.969 -24.259 110.988 1.00 65.88 508 PRO A N 1
ATOM 3459 C CA . PRO A 1 508 ? -75.176 -24.705 111.691 1.00 65.88 508 PRO A CA 1
ATOM 3460 C C . PRO A 1 508 ? -75.075 -25.940 112.637 1.00 65.88 508 PRO A C 1
ATOM 3462 O O . PRO A 1 508 ? -76.132 -26.325 113.154 1.00 65.88 508 PRO A O 1
ATOM 3465 N N . VAL A 1 509 ? -73.934 -26.620 112.852 1.00 65.00 509 VAL A N 1
ATOM 3466 C CA . VAL A 1 509 ? -73.829 -27.840 113.703 1.00 65.00 509 VAL A CA 1
ATOM 3467 C C . VAL A 1 509 ? -72.583 -27.865 114.609 1.00 65.00 509 VAL A C 1
ATOM 3469 O O . VAL A 1 509 ? -71.507 -28.255 114.183 1.00 65.00 509 VAL A O 1
ATOM 3472 N N . ASP A 1 510 ? -72.778 -27.651 115.920 1.00 66.62 510 ASP A N 1
ATOM 3473 C CA . ASP A 1 510 ? -71.651 -27.331 116.819 1.00 66.62 510 ASP A CA 1
ATOM 3474 C C . ASP A 1 510 ? -71.201 -28.426 117.837 1.00 66.62 510 ASP A C 1
ATOM 3476 O O . ASP A 1 510 ? -70.079 -28.354 118.340 1.00 66.62 510 ASP A O 1
ATOM 3480 N N . ALA A 1 511 ? -72.029 -29.427 118.237 1.00 63.19 511 ALA A N 1
ATOM 3481 C CA . ALA A 1 511 ? -71.645 -30.450 119.256 1.00 63.19 511 ALA A CA 1
ATOM 3482 C C . ALA A 1 511 ? -72.511 -31.754 119.340 1.00 63.19 511 ALA A C 1
ATOM 3484 O O . ALA A 1 511 ? -73.659 -31.805 118.899 1.00 63.19 511 ALA A O 1
ATOM 3485 N N . SER A 1 512 ? -72.010 -32.823 120.011 1.00 63.78 512 SER A N 1
ATOM 3486 C CA . SER A 1 512 ? -72.681 -34.154 120.163 1.00 63.78 512 SER A CA 1
ATOM 3487 C C . SER A 1 512 ? -72.978 -34.621 121.621 1.00 63.78 512 SER A C 1
ATOM 3489 O O . SER A 1 512 ? -72.242 -34.295 122.554 1.00 63.78 512 SER A O 1
ATOM 3491 N N . ILE A 1 513 ? -74.060 -35.404 121.851 1.00 68.12 513 ILE A N 1
ATOM 3492 C CA . ILE A 1 513 ? -74.488 -35.972 123.169 1.00 68.12 513 ILE A CA 1
ATOM 3493 C C . ILE A 1 513 ? -74.255 -37.495 123.280 1.00 68.12 513 ILE A C 1
ATOM 3495 O O . ILE A 1 513 ? -74.652 -38.247 122.391 1.00 68.12 513 ILE A O 1
ATOM 3499 N N . ASP A 1 514 ? -73.790 -37.977 124.449 1.00 67.00 514 ASP A N 1
ATOM 3500 C CA . ASP A 1 514 ? -73.763 -39.408 124.824 1.00 67.00 514 ASP A CA 1
ATOM 3501 C C . ASP A 1 514 ? -74.968 -39.822 125.705 1.00 67.00 514 ASP A C 1
ATOM 3503 O O . ASP A 1 514 ? -75.002 -39.664 126.934 1.00 67.00 514 ASP A O 1
ATOM 3507 N N . VAL A 1 515 ? -76.019 -40.359 125.083 1.00 64.50 515 VAL A N 1
ATOM 3508 C CA . VAL A 1 515 ? -77.288 -40.607 125.777 1.00 64.50 515 VAL A CA 1
ATOM 3509 C C . VAL A 1 515 ? -77.473 -42.064 126.226 1.00 64.50 515 VAL A C 1
ATOM 3511 O O . VAL A 1 515 ? -77.527 -42.974 125.413 1.00 64.50 515 VAL A O 1
ATOM 3514 N N . GLY A 1 516 ? -77.700 -42.302 127.526 1.00 63.78 516 GLY A N 1
ATOM 3515 C CA . GLY A 1 516 ? -77.702 -43.644 128.135 1.00 63.78 516 GLY A CA 1
ATOM 3516 C C . GLY A 1 516 ? -78.983 -44.492 127.988 1.00 63.78 516 GLY A C 1
ATOM 3517 O O . GLY A 1 516 ? -78.932 -45.632 127.519 1.00 63.78 516 GLY A O 1
ATOM 3518 N N . ILE A 1 517 ? -80.147 -44.018 128.459 1.00 72.38 517 ILE A N 1
ATOM 3519 C CA . ILE A 1 517 ? -81.417 -44.782 128.471 1.00 72.38 517 ILE A CA 1
ATOM 3520 C C . ILE A 1 517 ? -82.622 -43.868 128.206 1.00 72.38 517 ILE A C 1
ATOM 3522 O O . ILE A 1 517 ? -82.844 -42.903 128.937 1.00 72.38 517 ILE A O 1
ATOM 3526 N N . VAL A 1 518 ? -83.491 -44.272 127.271 1.00 74.62 518 VAL A N 1
ATOM 3527 C CA . VAL A 1 518 ? -84.854 -43.729 127.104 1.00 74.62 518 VAL A CA 1
ATOM 3528 C C . VAL A 1 518 ? -85.891 -44.765 127.498 1.00 74.62 518 VAL A C 1
ATOM 3530 O O . VAL A 1 518 ? -85.841 -45.916 127.065 1.00 74.62 518 VAL A O 1
ATOM 3533 N N . ALA A 1 519 ? -86.896 -44.353 128.262 1.00 77.38 519 ALA A N 1
ATOM 3534 C CA . ALA A 1 519 ? -88.102 -45.127 128.499 1.00 77.38 519 ALA A CA 1
ATOM 3535 C C . ALA A 1 519 ? -89.342 -44.276 128.213 1.00 77.38 519 ALA A C 1
ATOM 3537 O O . ALA A 1 519 ? -89.630 -43.321 128.932 1.00 77.38 519 ALA A O 1
ATOM 3538 N N . ILE A 1 520 ? -90.118 -44.676 127.209 1.00 79.00 520 ILE A N 1
ATOM 3539 C CA . ILE A 1 520 ? -91.398 -44.058 126.863 1.00 79.00 520 ILE A CA 1
ATOM 3540 C C . ILE A 1 520 ? -92.510 -45.021 127.259 1.00 79.00 520 ILE A C 1
ATOM 3542 O O . ILE A 1 520 ? -92.489 -46.202 126.904 1.00 79.00 520 ILE A O 1
ATOM 3546 N N . ARG A 1 521 ? -93.485 -44.534 128.022 1.00 78.38 521 ARG A N 1
ATOM 3547 C CA . ARG A 1 521 ? -94.679 -45.275 128.427 1.00 78.38 521 ARG A CA 1
ATOM 3548 C C . ARG A 1 521 ? -95.922 -44.471 128.110 1.00 78.38 521 ARG A C 1
ATOM 3550 O O . ARG A 1 521 ? -95.967 -43.272 128.344 1.00 78.38 521 ARG A O 1
ATOM 3557 N N . ARG A 1 522 ? -96.972 -45.148 127.680 1.00 73.00 522 ARG A N 1
ATOM 3558 C CA . ARG A 1 522 ? -98.306 -44.583 127.522 1.00 73.00 522 ARG A CA 1
ATOM 3559 C C . ARG A 1 522 ? -99.230 -45.157 128.590 1.00 73.00 522 ARG A C 1
ATOM 3561 O O . ARG A 1 522 ? -99.169 -46.349 128.876 1.00 73.00 522 ARG A O 1
ATOM 3568 N N . SER A 1 523 ? -100.080 -44.319 129.173 1.00 70.38 523 SER A N 1
ATOM 3569 C CA . SER A 1 523 ? -101.138 -44.720 130.101 1.00 70.38 523 SER A CA 1
ATOM 3570 C C . SER A 1 523 ? -102.483 -44.178 129.618 1.00 70.38 523 SER A C 1
ATOM 3572 O O . SER A 1 523 ? -102.579 -43.024 129.196 1.00 70.38 523 SER A O 1
ATOM 3574 N N . TYR A 1 524 ? -103.526 -45.006 129.664 1.00 62.69 524 TYR A N 1
ATOM 3575 C CA . TYR A 1 524 ? -104.891 -44.600 129.329 1.00 62.69 524 TYR A CA 1
ATOM 3576 C C . TYR A 1 524 ? -105.678 -44.362 130.615 1.00 62.69 524 TYR A C 1
ATOM 3578 O O . TYR A 1 524 ? -105.810 -45.267 131.437 1.00 62.69 524 TYR A O 1
ATOM 3586 N N . SER A 1 525 ? -106.220 -43.157 130.782 1.00 57.97 525 SER A N 1
ATOM 3587 C CA . SER A 1 525 ? -107.192 -42.855 131.835 1.00 57.97 525 SER A CA 1
ATOM 3588 C C . SER A 1 525 ? -108.473 -42.303 131.209 1.00 57.97 525 SER A C 1
ATOM 3590 O O . SER A 1 525 ? -108.436 -41.768 130.103 1.00 57.97 525 SER A O 1
ATOM 3592 N N . GLN A 1 526 ? -109.613 -42.403 131.901 1.00 55.00 526 GLN A N 1
ATOM 3593 C CA . GLN A 1 526 ? -110.889 -41.860 131.401 1.00 55.00 526 GLN A CA 1
ATOM 3594 C C . GLN A 1 526 ? -110.882 -40.328 131.216 1.00 55.00 526 GLN A C 1
ATOM 3596 O O . GLN A 1 526 ? -111.792 -39.798 130.589 1.00 55.00 526 GLN A O 1
ATOM 3601 N N . ALA A 1 527 ? -109.852 -39.626 131.704 1.00 57.16 527 ALA A N 1
ATOM 3602 C CA . ALA A 1 527 ? -109.653 -38.190 131.512 1.00 57.16 527 ALA A CA 1
ATOM 3603 C C . ALA A 1 527 ? -108.779 -37.833 130.286 1.00 57.16 527 ALA A C 1
ATOM 3605 O O . ALA A 1 527 ? -108.577 -36.653 130.020 1.00 57.16 527 ALA A O 1
ATOM 3606 N N . GLY A 1 528 ? -108.254 -38.823 129.545 1.00 62.38 528 GLY A N 1
ATOM 3607 C CA . GLY A 1 528 ? -107.405 -38.614 128.366 1.00 62.38 528 GLY A CA 1
ATOM 3608 C C . GLY A 1 528 ? -106.160 -39.511 128.311 1.00 62.38 528 GLY A C 1
ATOM 3609 O O . GLY A 1 528 ? -105.891 -40.319 129.209 1.00 62.38 528 GLY A O 1
ATOM 3610 N N . VAL A 1 529 ? -105.404 -39.380 127.215 1.00 63.12 529 VAL A N 1
ATOM 3611 C CA . VAL A 1 529 ? -104.134 -40.086 126.979 1.00 63.12 529 VAL A CA 1
ATOM 3612 C C . VAL A 1 529 ? -103.028 -39.419 127.795 1.00 63.12 529 VAL A C 1
ATOM 3614 O O . VAL A 1 529 ? -102.651 -38.295 127.489 1.00 63.12 529 VAL A O 1
ATOM 3617 N N . ASN A 1 530 ? -102.463 -40.129 128.774 1.00 72.19 530 ASN A N 1
ATOM 3618 C CA . ASN A 1 530 ? -101.372 -39.620 129.606 1.00 72.19 530 ASN A CA 1
ATOM 3619 C C . ASN A 1 530 ? -100.098 -40.434 129.364 1.00 72.19 530 ASN A C 1
ATOM 3621 O O . ASN A 1 530 ? -99.939 -41.553 129.857 1.00 72.19 530 ASN A O 1
ATOM 3625 N N . GLY A 1 531 ? -99.176 -39.876 128.588 1.00 80.81 531 GLY A N 1
ATOM 3626 C CA . GLY A 1 531 ? -97.845 -40.420 128.352 1.00 80.81 531 GLY A CA 1
ATOM 3627 C C . GLY A 1 531 ? -96.847 -40.036 129.442 1.00 80.81 531 GLY A C 1
ATOM 3628 O O . GLY A 1 531 ? -96.989 -39.018 130.118 1.00 80.81 531 GLY A O 1
ATOM 3629 N N . ARG A 1 532 ? -95.819 -40.864 129.607 1.00 86.50 532 ARG A N 1
ATOM 3630 C CA . ARG A 1 532 ? -94.644 -40.601 130.429 1.00 86.50 532 ARG A CA 1
ATOM 3631 C C . ARG A 1 532 ? -93.382 -40.890 129.627 1.00 86.50 532 ARG A C 1
ATOM 3633 O O . ARG A 1 532 ? -93.187 -42.023 129.192 1.00 86.50 532 ARG A O 1
ATOM 3640 N N . ILE A 1 533 ? -92.502 -39.903 129.514 1.00 86.56 533 ILE A N 1
ATOM 3641 C CA . ILE A 1 533 ? -91.148 -40.070 128.981 1.00 86.56 533 ILE A CA 1
ATOM 3642 C C . ILE A 1 533 ? -90.160 -39.957 130.140 1.00 86.56 533 ILE A C 1
ATOM 3644 O O . ILE A 1 533 ? -90.311 -39.123 131.033 1.00 86.56 533 ILE A O 1
ATOM 3648 N N . SER A 1 534 ? -89.170 -40.839 130.177 1.00 86.44 534 SER A N 1
ATOM 3649 C CA . SER A 1 534 ? -88.050 -40.761 131.111 1.00 86.44 534 SER A CA 1
ATOM 3650 C C . SER A 1 534 ? -86.740 -40.943 130.351 1.00 86.44 534 SER A C 1
ATOM 3652 O O . SER A 1 534 ? -86.576 -41.952 129.668 1.00 86.44 534 SER A O 1
ATOM 3654 N N . LEU A 1 535 ? -85.838 -39.969 130.461 1.00 85.50 535 LEU A N 1
ATOM 3655 C CA . LEU A 1 535 ? -84.549 -39.926 129.769 1.00 85.50 535 LEU A CA 1
ATOM 3656 C C . LEU A 1 535 ? -83.420 -39.852 130.786 1.00 85.50 535 LEU A C 1
ATOM 3658 O O . LEU A 1 535 ? -83.515 -39.114 131.765 1.00 85.50 535 LEU A O 1
ATOM 3662 N N . ARG A 1 536 ? -82.346 -40.594 130.542 1.00 85.19 536 ARG A N 1
ATOM 3663 C CA . ARG A 1 536 ? -81.102 -40.498 131.302 1.00 85.19 536 ARG A CA 1
ATOM 3664 C C . ARG A 1 536 ? -79.920 -40.544 130.356 1.00 85.19 536 ARG A C 1
ATOM 3666 O O . ARG A 1 536 ? -79.890 -41.399 129.477 1.00 85.19 536 ARG A O 1
ATOM 3673 N N . GLY A 1 537 ? -78.937 -39.688 130.572 1.00 85.00 537 GLY A N 1
ATOM 3674 C CA . GLY A 1 537 ? -77.734 -39.648 129.747 1.00 85.00 537 GLY A CA 1
ATOM 3675 C C . GLY A 1 537 ? -76.694 -38.696 130.300 1.00 85.00 537 GLY A C 1
ATOM 3676 O O . GLY A 1 537 ? -76.795 -38.272 131.459 1.00 85.00 537 GLY A O 1
ATOM 3677 N N . SER A 1 538 ? -75.707 -38.378 129.471 1.00 82.38 538 SER A N 1
ATOM 3678 C CA . SER A 1 538 ? -74.698 -37.379 129.781 1.00 82.38 538 SER A CA 1
ATOM 3679 C C . SER A 1 538 ? -74.201 -36.630 128.544 1.00 82.38 538 SER A C 1
ATOM 3681 O O . SER A 1 538 ? -74.309 -37.113 127.430 1.00 82.38 538 SER A O 1
ATOM 3683 N N . PHE A 1 539 ? -73.662 -35.430 128.719 1.00 77.94 539 PHE A N 1
ATOM 3684 C CA . PHE A 1 539 ? -73.002 -34.697 127.636 1.00 77.94 539 PHE A CA 1
ATOM 3685 C C . PHE A 1 539 ? -71.820 -33.906 128.173 1.00 77.94 539 PHE A C 1
ATOM 3687 O O . PHE A 1 539 ? -71.806 -33.507 129.346 1.00 77.94 539 PHE A O 1
ATOM 3694 N N . PHE A 1 540 ? -70.841 -33.692 127.302 1.00 73.88 540 PHE A N 1
ATOM 3695 C CA . PHE A 1 540 ? -69.736 -32.790 127.568 1.00 73.88 540 PHE A CA 1
ATOM 3696 C C . PHE A 1 540 ? -70.133 -31.356 127.226 1.00 73.88 540 PHE A C 1
ATOM 3698 O O . PHE A 1 540 ? -70.916 -31.104 126.310 1.00 73.88 540 PHE A O 1
ATOM 3705 N N . THR A 1 541 ? -69.607 -30.406 127.989 1.00 65.06 541 THR A N 1
ATOM 3706 C CA . THR A 1 541 ? -69.616 -28.996 127.602 1.00 65.06 541 THR A CA 1
ATOM 3707 C C . THR A 1 541 ? -68.277 -28.703 126.935 1.00 65.06 541 THR A C 1
ATOM 3709 O O . THR A 1 541 ? -67.294 -28.434 127.630 1.00 65.06 541 THR A O 1
ATOM 3712 N N . GLU A 1 542 ? -68.226 -28.831 125.612 1.00 58.88 542 GLU A N 1
ATOM 3713 C CA . GLU A 1 542 ? -67.105 -28.350 124.803 1.00 58.88 542 GLU A CA 1
ATOM 3714 C C . GLU A 1 542 ? -67.579 -27.198 123.897 1.00 58.88 542 GLU A C 1
ATOM 3716 O O . GLU A 1 542 ? -68.740 -27.227 123.480 1.00 58.88 542 GLU A O 1
ATOM 3721 N N . PRO A 1 543 ? -66.741 -26.158 123.700 1.00 55.47 543 PRO A N 1
ATOM 3722 C CA . PRO A 1 543 ? -65.411 -25.987 124.282 1.00 55.47 543 PRO A CA 1
ATOM 3723 C C . PRO A 1 543 ? -65.505 -25.431 125.720 1.00 55.47 543 PRO A C 1
ATOM 3725 O O . PRO A 1 543 ? -66.561 -25.011 126.201 1.00 55.47 543 PRO A O 1
ATOM 3728 N N . LEU A 1 544 ? -64.379 -25.445 126.438 1.00 53.81 544 LEU A N 1
ATOM 3729 C CA . LEU A 1 544 ? -64.227 -24.960 127.819 1.00 53.81 544 LEU A CA 1
ATOM 3730 C C . LEU A 1 544 ? -64.416 -23.427 127.914 1.00 53.81 544 LEU A C 1
ATOM 3732 O O . LEU A 1 544 ? -63.447 -22.690 128.072 1.00 53.81 544 LEU A O 1
ATOM 3736 N N . GLY A 1 545 ? -65.655 -22.938 127.823 1.00 55.69 545 GLY A N 1
ATOM 3737 C CA . GLY A 1 545 ? -65.943 -21.497 127.836 1.00 55.69 545 GLY A CA 1
ATOM 3738 C C . GLY A 1 545 ? -67.347 -21.104 128.298 1.00 55.69 545 GLY A C 1
ATOM 3739 O O . GLY A 1 545 ? -67.478 -20.083 128.971 1.00 55.69 545 GLY A O 1
ATOM 3740 N N . ASP A 1 546 ? -68.370 -21.926 128.040 1.00 57.25 546 ASP A N 1
ATOM 3741 C CA . ASP A 1 546 ? -69.744 -21.668 128.495 1.00 57.25 546 ASP A CA 1
ATOM 3742 C C . ASP A 1 546 ? -70.225 -22.763 129.471 1.00 57.25 546 ASP A C 1
ATOM 3744 O O . ASP A 1 546 ? -70.480 -23.905 129.065 1.00 57.25 546 ASP A O 1
ATOM 3748 N N . PRO A 1 547 ? -70.312 -22.485 130.787 1.00 66.12 547 PRO A N 1
ATOM 3749 C CA . PRO A 1 547 ? -70.817 -23.461 131.737 1.00 66.12 547 PRO A CA 1
ATOM 3750 C C . PRO A 1 547 ? -72.311 -23.676 131.491 1.00 66.12 547 PRO A C 1
ATOM 3752 O O . PRO A 1 547 ? -73.108 -22.762 131.681 1.00 66.12 547 PRO A O 1
ATOM 3755 N N . PHE A 1 548 ? -72.707 -24.909 131.157 1.00 75.81 548 PHE A N 1
ATOM 3756 C CA . PHE A 1 548 ? -74.121 -25.282 131.071 1.00 75.81 548 PHE A CA 1
ATOM 3757 C C . PHE A 1 548 ? -74.870 -24.815 132.329 1.00 75.81 548 PHE A C 1
ATOM 3759 O O . PHE A 1 548 ? -74.578 -25.265 133.449 1.00 75.81 548 PHE A O 1
ATOM 3766 N N . SER A 1 549 ? -75.808 -23.883 132.146 1.00 76.75 549 SER A N 1
ATOM 3767 C CA . SER A 1 549 ? -76.463 -23.152 133.227 1.00 76.75 549 SER A CA 1
ATOM 3768 C C . SER A 1 549 ? -77.973 -23.063 133.013 1.00 76.75 549 SER A C 1
ATOM 3770 O O . SER A 1 549 ? -78.497 -23.323 131.938 1.00 76.75 549 SER A O 1
ATOM 3772 N N . SER A 1 550 ? -78.706 -22.678 134.059 1.00 78.06 550 SER A N 1
ATOM 3773 C CA . SER A 1 550 ? -80.132 -22.371 133.924 1.00 78.06 550 SER A CA 1
ATOM 3774 C C . SER A 1 550 ? -80.412 -20.922 133.510 1.00 78.06 550 SER A C 1
ATOM 3776 O O . SER A 1 550 ? -81.575 -20.540 133.469 1.00 78.06 550 SER A O 1
ATOM 3778 N N . ALA A 1 551 ? -79.389 -20.089 133.281 1.00 76.12 551 ALA A N 1
ATOM 3779 C CA . ALA A 1 551 ? -79.560 -18.641 133.134 1.00 76.12 551 ALA A CA 1
ATOM 3780 C C . ALA A 1 551 ? -80.286 -18.246 131.838 1.00 76.12 551 ALA A C 1
ATOM 3782 O O . ALA A 1 551 ? -81.067 -17.297 131.851 1.00 76.12 551 ALA A O 1
ATOM 3783 N N . SER A 1 552 ? -80.080 -19.010 130.765 1.00 70.81 552 SER A N 1
ATOM 3784 C CA . SER A 1 552 ? -80.646 -18.743 129.434 1.00 70.81 552 SER A CA 1
ATOM 3785 C C . SER A 1 552 ? -81.857 -19.626 129.100 1.00 70.81 552 SER A C 1
ATOM 3787 O O . SER A 1 552 ? -82.311 -19.646 127.961 1.00 70.81 552 SER A O 1
ATOM 3789 N N . GLY A 1 553 ? -82.388 -20.358 130.089 1.00 79.94 553 GLY A N 1
ATOM 3790 C CA . GLY A 1 553 ? -83.384 -21.408 129.868 1.00 79.94 553 GLY A CA 1
ATOM 3791 C C . GLY A 1 553 ? -82.771 -22.689 129.290 1.00 79.94 553 GLY A C 1
ATOM 3792 O O . GLY A 1 553 ? -81.648 -22.699 128.787 1.00 79.94 553 GLY A O 1
ATOM 3793 N N . ILE A 1 554 ? -83.493 -23.801 129.422 1.00 86.31 554 ILE A N 1
ATOM 3794 C CA . ILE A 1 554 ? -83.078 -25.112 128.906 1.00 86.31 554 ILE A CA 1
ATOM 3795 C C . ILE A 1 554 ? -84.247 -25.699 128.127 1.00 86.31 554 ILE A C 1
ATOM 3797 O O . ILE A 1 554 ? -85.343 -25.843 128.678 1.00 86.31 554 ILE A O 1
ATOM 3801 N N . ALA A 1 555 ? -84.004 -26.089 126.878 1.00 84.88 555 ALA A N 1
ATOM 3802 C CA . ALA A 1 555 ? -84.985 -26.787 126.060 1.00 84.88 555 ALA A CA 1
ATOM 3803 C C . ALA A 1 555 ? -84.485 -28.180 125.674 1.00 84.88 555 ALA A C 1
ATOM 3805 O O . ALA A 1 555 ? -83.306 -28.391 125.402 1.00 84.88 555 ALA A O 1
ATOM 3806 N N . VAL A 1 556 ? -85.404 -29.142 125.673 1.00 86.31 556 VAL A N 1
ATOM 3807 C CA . VAL A 1 556 ? -85.156 -30.521 125.262 1.00 86.31 556 VAL A CA 1
ATOM 3808 C C . VAL A 1 556 ? -86.164 -30.882 124.191 1.00 86.31 556 VAL A C 1
ATOM 3810 O O . VAL A 1 556 ? -87.363 -30.964 124.474 1.00 86.31 556 VAL A O 1
ATOM 3813 N N . ARG A 1 557 ? -85.686 -31.114 122.973 1.00 85.94 557 ARG A N 1
ATOM 3814 C CA . ARG A 1 557 ? -86.502 -31.649 121.885 1.00 85.94 557 ARG A CA 1
ATOM 3815 C C . ARG A 1 557 ? -86.317 -33.153 121.815 1.00 85.94 557 ARG A C 1
ATOM 3817 O O . ARG A 1 557 ? -85.216 -33.663 121.983 1.00 85.94 557 ARG A O 1
ATOM 3824 N N . ILE A 1 558 ? -87.416 -33.870 121.629 1.00 81.75 558 ILE A N 1
ATOM 3825 C CA . ILE A 1 558 ? -87.419 -35.323 121.484 1.00 81.75 558 ILE A CA 1
ATOM 3826 C C . ILE A 1 558 ? -88.185 -35.647 120.225 1.00 81.75 558 ILE A C 1
ATOM 3828 O O . ILE A 1 558 ? -89.365 -35.290 120.129 1.00 81.75 558 ILE A O 1
ATOM 3832 N N . GLN A 1 559 ? -87.547 -36.371 119.314 1.00 82.69 559 GLN A N 1
ATOM 3833 C CA . GLN A 1 559 ? -88.197 -36.805 118.090 1.00 82.69 559 GLN A CA 1
ATOM 3834 C C . GLN A 1 559 ? -88.087 -38.315 117.903 1.00 82.69 559 GLN A C 1
ATOM 3836 O O . GLN A 1 559 ? -87.152 -38.948 118.385 1.00 82.69 559 GLN A O 1
ATOM 3841 N N . ASP A 1 560 ? -89.063 -38.914 117.230 1.00 76.81 560 ASP A N 1
ATOM 3842 C CA . ASP A 1 560 ? -88.962 -40.276 116.711 1.00 76.81 560 ASP A CA 1
ATOM 3843 C C . ASP A 1 560 ? -89.085 -40.282 115.185 1.00 76.81 560 ASP A C 1
ATOM 3845 O O . ASP A 1 560 ? -89.491 -39.299 114.567 1.00 76.81 560 ASP A O 1
ATOM 3849 N N . ALA A 1 561 ? -88.731 -41.403 114.560 1.00 69.44 561 ALA A N 1
ATOM 3850 C CA . ALA A 1 561 ? -88.721 -41.526 113.103 1.00 69.44 561 ALA A CA 1
ATOM 3851 C C . ALA A 1 561 ? -90.112 -41.456 112.429 1.00 69.44 561 ALA A C 1
ATOM 3853 O O . ALA A 1 561 ? -90.196 -41.627 111.212 1.00 69.44 561 ALA A O 1
ATOM 3854 N N . LEU A 1 562 ? -91.210 -41.269 113.175 1.00 68.88 562 LEU A N 1
ATOM 3855 C CA . LEU A 1 562 ? -92.564 -41.275 112.621 1.00 68.88 562 LEU A CA 1
ATOM 3856 C C . LEU A 1 562 ? -93.358 -40.003 112.911 1.00 68.88 562 LEU A C 1
ATOM 3858 O O . LEU A 1 562 ? -93.816 -39.369 111.962 1.00 68.88 562 LEU A O 1
ATOM 3862 N N . GLN A 1 563 ? -93.645 -39.697 114.177 1.00 69.31 563 GLN A N 1
ATOM 3863 C CA . GLN A 1 563 ? -94.646 -38.685 114.557 1.00 69.31 563 GLN A CA 1
ATOM 3864 C C . GLN A 1 563 ? -94.400 -38.021 115.920 1.00 69.31 563 GLN A C 1
ATOM 3866 O O . GLN A 1 563 ? -95.100 -37.062 116.249 1.00 69.31 563 GLN A O 1
ATOM 3871 N N . LEU A 1 564 ? -93.480 -38.518 116.750 1.00 76.56 564 LEU A N 1
ATOM 3872 C CA . LEU A 1 564 ? -93.118 -37.817 117.977 1.00 76.56 564 LEU A CA 1
ATOM 3873 C C . LEU A 1 564 ? -92.178 -36.672 117.599 1.00 76.56 564 LEU A C 1
ATOM 3875 O O . LEU A 1 564 ? -91.110 -36.922 117.063 1.00 76.56 564 LEU A O 1
ATOM 3879 N N . ASP A 1 565 ? -92.580 -35.440 117.884 1.00 82.44 565 ASP A N 1
ATOM 3880 C CA . ASP A 1 565 ? -91.717 -34.258 117.892 1.00 82.44 565 ASP A CA 1
ATOM 3881 C C . ASP A 1 565 ? -92.233 -33.355 119.008 1.00 82.44 565 ASP A C 1
ATOM 3883 O O . ASP A 1 565 ? -93.335 -32.804 118.940 1.00 82.44 565 ASP A O 1
ATOM 3887 N N . SER A 1 566 ? -91.533 -33.343 120.132 1.00 81.75 566 SER A N 1
ATOM 3888 C CA . SER A 1 566 ? -91.972 -32.635 121.327 1.00 81.75 566 SER A CA 1
ATOM 3889 C C . SER A 1 566 ? -90.812 -31.879 121.930 1.00 81.75 566 SER A C 1
ATOM 3891 O O . SER A 1 566 ? -89.832 -32.483 122.361 1.00 81.75 566 SER A O 1
ATOM 3893 N N . THR A 1 567 ? -90.972 -30.563 122.014 1.00 85.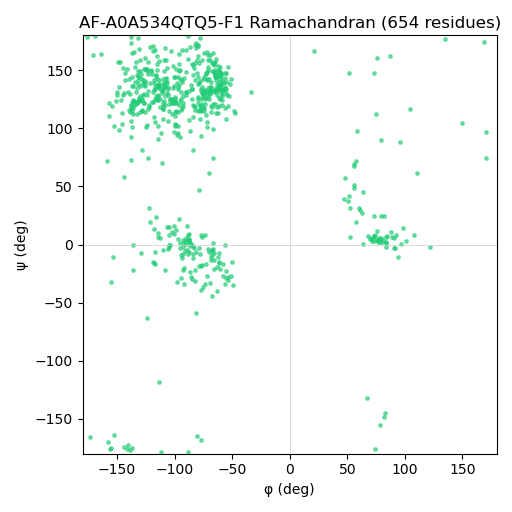75 567 THR A N 1
ATOM 3894 C CA . THR A 1 567 ? -90.037 -29.677 122.702 1.00 85.75 567 THR A CA 1
ATOM 3895 C C . THR A 1 567 ? -90.576 -29.348 124.081 1.00 85.75 567 THR A C 1
ATOM 3897 O O . THR A 1 567 ? -91.705 -28.880 124.235 1.00 85.75 567 THR A O 1
ATOM 3900 N N . ILE A 1 568 ? -89.761 -29.616 125.094 1.00 87.50 568 ILE A N 1
ATOM 3901 C CA . ILE A 1 568 ? -90.016 -29.249 126.477 1.00 87.50 568 ILE A CA 1
ATOM 3902 C C . ILE A 1 568 ? -89.023 -28.162 126.846 1.00 87.50 568 ILE A C 1
ATOM 3904 O O . ILE A 1 568 ? -87.822 -28.413 126.845 1.00 87.50 568 ILE A O 1
ATOM 3908 N N . SER A 1 569 ? -89.532 -26.993 127.213 1.00 86.75 569 SER A N 1
ATOM 3909 C CA . SER A 1 569 ? -88.706 -25.862 127.626 1.00 86.75 569 SER A CA 1
ATOM 3910 C C . SER A 1 569 ? -88.952 -25.521 129.089 1.00 86.75 569 SER A C 1
ATOM 3912 O O . SER A 1 569 ? -90.083 -25.597 129.575 1.00 86.75 569 SER A O 1
ATOM 3914 N N . TRP A 1 570 ? -87.879 -25.152 129.776 1.00 89.44 570 TRP A N 1
ATOM 3915 C CA . TRP A 1 570 ? -87.899 -24.509 131.081 1.00 89.44 570 TRP A CA 1
ATOM 3916 C C . TRP A 1 570 ? -87.247 -23.143 130.950 1.00 89.44 570 TRP A C 1
ATOM 3918 O O . TRP A 1 570 ? -86.080 -23.052 130.556 1.00 89.44 570 TRP A O 1
ATOM 3928 N N . ASP A 1 571 ? -87.979 -22.099 131.316 1.00 85.25 571 ASP A N 1
ATOM 3929 C CA . ASP A 1 571 ? -87.404 -20.762 131.392 1.00 85.25 571 ASP A CA 1
ATOM 3930 C C . ASP A 1 571 ? -86.465 -20.671 132.603 1.00 85.25 571 ASP A C 1
ATOM 3932 O O . ASP A 1 571 ? -86.499 -21.505 133.515 1.00 85.25 571 ASP A O 1
ATOM 3936 N N . ALA A 1 572 ? -85.640 -19.624 132.666 1.00 79.31 572 ALA A N 1
ATOM 3937 C CA . ALA A 1 572 ? -84.672 -19.451 133.752 1.00 79.31 572 ALA A CA 1
ATOM 3938 C C . ALA A 1 572 ? -85.302 -19.511 135.162 1.00 79.31 572 ALA A C 1
ATOM 3940 O O . ALA A 1 572 ? -84.663 -19.970 136.109 1.00 79.31 572 ALA A O 1
ATOM 3941 N N . GLY A 1 573 ? -86.567 -19.089 135.303 1.00 82.00 573 GLY A N 1
ATOM 3942 C CA . GLY A 1 573 ? -87.322 -19.129 136.560 1.00 82.00 573 GLY A CA 1
ATOM 3943 C C . GLY A 1 573 ? -87.864 -20.510 136.961 1.00 82.00 573 GLY A C 1
ATOM 3944 O O . GLY A 1 573 ? -88.155 -20.721 138.139 1.00 82.00 573 GLY A O 1
ATOM 3945 N N . ASP A 1 574 ? -87.965 -21.459 136.026 1.00 87.75 574 ASP A N 1
ATOM 3946 C CA . ASP A 1 574 ? -88.448 -22.828 136.279 1.00 87.75 574 ASP A CA 1
ATOM 3947 C C . ASP A 1 574 ? -87.340 -23.760 136.798 1.00 87.75 574 ASP A C 1
ATOM 3949 O O . ASP A 1 574 ? -87.595 -24.904 137.203 1.00 87.75 574 ASP A O 1
ATOM 3953 N N . CYS A 1 575 ? -86.096 -23.279 136.788 1.00 88.81 575 CYS A N 1
ATOM 3954 C CA . CYS A 1 575 ? -84.905 -24.019 137.161 1.00 88.81 575 CYS A CA 1
ATOM 3955 C C . CYS A 1 575 ? -84.212 -23.398 138.379 1.00 88.81 575 CYS A C 1
ATOM 3957 O O . CYS A 1 575 ? -83.985 -22.196 138.465 1.00 88.81 575 CYS A O 1
ATOM 3959 N N . VAL A 1 576 ? -83.800 -24.247 139.318 1.00 88.00 576 VAL A N 1
ATOM 3960 C CA . VAL A 1 576 ? -82.984 -23.857 140.470 1.00 88.00 576 VAL A CA 1
ATOM 3961 C C . VAL A 1 576 ? -81.587 -24.439 140.303 1.00 88.00 576 VAL A C 1
ATOM 3963 O O . VAL A 1 576 ? -81.410 -25.662 140.305 1.00 88.00 576 VAL A O 1
ATOM 3966 N N . SER A 1 577 ? -80.599 -23.552 140.194 1.00 84.31 577 SER A N 1
ATOM 3967 C CA . SER A 1 577 ? -79.179 -23.901 140.214 1.00 84.31 577 SER A CA 1
ATOM 3968 C C . SER A 1 577 ? -78.685 -24.039 141.660 1.00 84.31 577 SER A C 1
ATOM 3970 O O . SER A 1 577 ? -78.749 -23.104 142.456 1.00 84.31 577 SER A O 1
ATOM 3972 N N . LEU A 1 578 ? -78.213 -25.231 142.013 1.00 82.75 578 LEU A N 1
ATOM 3973 C CA . LEU A 1 578 ? -77.602 -25.600 143.292 1.00 82.75 578 LEU A CA 1
ATOM 3974 C C . LEU A 1 578 ? -76.128 -25.983 143.058 1.00 82.75 578 LEU A C 1
ATOM 3976 O O . LEU A 1 578 ? -75.758 -26.326 141.935 1.00 82.75 578 LEU A O 1
ATOM 3980 N N . PRO A 1 579 ? -75.268 -26.005 144.094 1.00 82.12 579 PRO A N 1
ATOM 3981 C CA . PRO A 1 579 ? -73.876 -26.429 143.936 1.00 82.12 579 PRO A CA 1
ATOM 3982 C C . PRO A 1 579 ? -73.769 -27.839 143.324 1.00 82.12 579 PRO A C 1
ATOM 3984 O O . PRO A 1 579 ? -74.106 -28.831 143.970 1.00 82.12 579 PRO A O 1
ATOM 3987 N N . GLY A 1 580 ? -73.332 -27.917 142.062 1.00 81.12 580 GLY A N 1
ATOM 3988 C CA . GLY A 1 580 ? -73.181 -29.158 141.290 1.00 81.12 580 GLY A CA 1
ATOM 3989 C C . GLY A 1 580 ? -74.466 -29.742 140.682 1.00 81.12 580 GLY A C 1
ATOM 3990 O O . GLY A 1 580 ? -74.412 -30.842 140.127 1.00 81.12 580 GLY A O 1
ATOM 3991 N N . TRP A 1 581 ? -75.610 -29.052 140.778 1.00 86.88 581 TRP A N 1
ATOM 3992 C CA . TRP A 1 581 ? -76.897 -29.541 140.268 1.00 86.88 581 TRP A CA 1
ATOM 3993 C C . TRP A 1 581 ? -77.761 -28.425 139.682 1.00 86.88 581 TRP A C 1
ATOM 3995 O O . TRP A 1 581 ? -77.905 -27.372 140.286 1.00 86.88 581 TRP A O 1
ATOM 4005 N N . ILE A 1 582 ? -78.465 -28.710 138.592 1.00 90.31 582 ILE A N 1
ATOM 4006 C CA . ILE A 1 582 ? -79.565 -27.888 138.082 1.00 90.31 582 ILE A CA 1
ATOM 4007 C C . ILE A 1 582 ? -80.838 -28.722 138.166 1.00 90.31 582 ILE A C 1
ATOM 4009 O O . ILE A 1 582 ? -80.872 -29.866 137.709 1.00 90.31 582 ILE A O 1
ATOM 4013 N N . ARG A 1 583 ? -81.887 -28.181 138.789 1.00 91.44 583 ARG A N 1
ATOM 4014 C CA . ARG A 1 583 ? -83.195 -28.840 138.890 1.00 91.44 583 ARG A CA 1
ATOM 4015 C C . ARG A 1 583 ? -84.275 -27.965 138.289 1.00 91.44 583 ARG A C 1
ATOM 4017 O O . ARG A 1 583 ? -84.556 -26.907 138.833 1.00 91.44 583 ARG A O 1
ATOM 4024 N N . CYS A 1 584 ? -84.921 -28.464 137.249 1.00 91.88 584 CYS A N 1
ATOM 4025 C CA . CYS A 1 584 ? -86.007 -27.795 136.554 1.00 91.88 584 CYS A CA 1
ATOM 4026 C C . CYS A 1 584 ? -87.338 -28.499 136.817 1.00 91.88 584 CYS A C 1
ATOM 4028 O O . CYS A 1 584 ? -87.407 -29.737 136.861 1.00 91.88 584 CYS A O 1
ATOM 4030 N N . ARG A 1 585 ? -88.402 -27.722 137.035 1.00 91.12 585 ARG A N 1
ATOM 4031 C CA . ARG A 1 585 ? -89.752 -28.243 137.267 1.00 91.12 585 ARG A CA 1
ATOM 4032 C C . ARG A 1 585 ? -90.812 -27.265 136.757 1.00 91.12 585 ARG A C 1
ATOM 4034 O O . ARG A 1 585 ? -90.803 -26.113 137.157 1.00 91.12 585 ARG A O 1
ATOM 4041 N N . SER A 1 586 ? -91.783 -27.763 135.990 1.00 89.38 586 SER A N 1
ATOM 4042 C CA . SER A 1 586 ? -92.965 -26.985 135.588 1.00 89.38 586 SER A CA 1
ATOM 4043 C C . SER A 1 586 ? -93.890 -26.649 136.767 1.00 89.38 586 SER A C 1
ATOM 4045 O O . SER A 1 586 ? -93.943 -27.383 137.759 1.00 89.38 586 SER A O 1
ATOM 4047 N N . ALA A 1 587 ? -94.689 -25.585 136.646 1.00 82.75 587 ALA A N 1
ATOM 4048 C CA . ALA A 1 587 ? -95.619 -25.136 137.691 1.00 82.75 587 ALA A CA 1
ATOM 4049 C C . ALA A 1 587 ? -96.628 -26.214 138.148 1.00 82.75 587 ALA A C 1
ATOM 4051 O O . ALA A 1 587 ? -96.968 -26.294 139.328 1.00 82.75 587 ALA A O 1
ATOM 4052 N N . ASP A 1 588 ? -97.069 -27.086 137.237 1.00 82.94 588 ASP A N 1
ATOM 4053 C CA . ASP A 1 588 ? -97.957 -28.222 137.528 1.00 82.94 588 ASP A CA 1
ATOM 4054 C C . ASP A 1 588 ? -97.219 -29.455 138.097 1.00 82.94 588 ASP A C 1
ATOM 4056 O O . ASP A 1 588 ? -97.835 -30.439 138.509 1.00 82.94 588 ASP A O 1
ATOM 4060 N N . GLY A 1 589 ? -95.885 -29.409 138.136 1.00 83.06 589 GLY A N 1
ATOM 4061 C CA . GLY A 1 589 ? -95.010 -30.458 138.638 1.00 83.06 589 GLY A CA 1
ATOM 4062 C C . GLY A 1 589 ? -94.880 -31.686 137.737 1.00 83.06 589 GLY A C 1
ATOM 4063 O O . GLY A 1 589 ? -94.266 -32.666 138.176 1.00 83.06 589 GLY A O 1
ATOM 4064 N N . ASN A 1 590 ? -95.425 -31.668 136.519 1.00 85.81 590 ASN A N 1
ATOM 4065 C CA . ASN A 1 590 ? -95.462 -32.833 135.632 1.00 85.81 590 ASN A CA 1
ATOM 4066 C C . ASN A 1 590 ? -94.181 -33.014 134.804 1.00 85.81 590 ASN A C 1
ATOM 4068 O O . ASN A 1 590 ? -93.807 -34.161 134.532 1.00 85.81 590 ASN A O 1
ATOM 4072 N N . LEU A 1 591 ? -93.484 -31.924 134.469 1.00 90.50 591 LEU A N 1
ATOM 4073 C CA . LEU A 1 591 ? -92.239 -31.909 133.696 1.00 90.50 591 LEU A CA 1
ATOM 4074 C C . LEU A 1 591 ? -91.063 -31.639 134.635 1.00 90.50 591 LEU A C 1
ATOM 4076 O O . LEU A 1 591 ? -91.046 -30.627 135.338 1.00 90.50 591 LEU A O 1
ATOM 4080 N N . LYS A 1 592 ? -90.097 -32.558 134.689 1.00 92.25 592 LYS A N 1
ATOM 4081 C CA . LYS A 1 592 ? -88.952 -32.488 135.607 1.00 92.25 592 LYS A CA 1
ATOM 4082 C C . LYS A 1 592 ? -87.654 -32.767 134.868 1.00 92.25 592 LYS A C 1
ATOM 4084 O O . LYS A 1 592 ? -87.574 -33.760 134.151 1.00 92.25 592 LYS A O 1
ATOM 4089 N N . GLY A 1 593 ? -86.641 -31.953 135.126 1.00 92.00 593 GLY A N 1
ATOM 4090 C CA . GLY A 1 593 ? -85.275 -32.172 134.668 1.00 92.00 593 GLY A CA 1
ATOM 4091 C C . GLY A 1 593 ? -84.295 -32.038 135.824 1.00 92.00 593 GLY A C 1
ATOM 4092 O O . GLY A 1 593 ? -84.436 -31.159 136.670 1.00 92.00 593 GLY A O 1
ATOM 4093 N N . THR A 1 594 ? -83.327 -32.939 135.919 1.00 91.81 594 THR A N 1
ATOM 4094 C CA . THR A 1 594 ? -82.194 -32.812 136.839 1.00 91.81 594 THR A CA 1
ATOM 4095 C C . THR A 1 594 ? -80.913 -33.005 136.054 1.00 91.81 594 THR A C 1
ATOM 4097 O O . THR A 1 594 ? -80.755 -34.044 135.430 1.00 91.81 594 THR A O 1
ATOM 4100 N N . PHE A 1 595 ? -80.000 -32.046 136.139 1.00 91.00 595 PHE A N 1
ATOM 4101 C CA . PHE A 1 595 ? -78.671 -32.096 135.540 1.00 91.00 595 PHE A CA 1
ATOM 4102 C C . PHE A 1 595 ? -77.641 -32.024 136.663 1.00 91.00 595 PHE A C 1
ATOM 4104 O O . PHE A 1 595 ? -77.769 -31.212 137.578 1.00 91.00 595 PHE A O 1
ATOM 4111 N N . ARG A 1 596 ? -76.641 -32.896 136.642 1.00 89.75 596 ARG A N 1
ATOM 4112 C CA . ARG A 1 596 ? -75.623 -33.032 137.680 1.00 89.75 596 ARG A CA 1
ATOM 4113 C C . ARG A 1 596 ? -74.249 -32.934 137.047 1.00 89.75 596 ARG A C 1
ATOM 4115 O O . ARG A 1 596 ? -73.901 -33.789 136.237 1.00 89.75 596 ARG A O 1
ATOM 4122 N N . ALA A 1 597 ? -73.451 -31.976 137.498 1.00 86.00 597 ALA A N 1
ATOM 4123 C CA . ALA A 1 597 ? -72.045 -31.912 137.131 1.00 86.00 597 ALA A CA 1
ATOM 4124 C C . ALA A 1 597 ? -71.277 -33.065 137.804 1.00 86.00 597 ALA A C 1
ATOM 4126 O O . ALA A 1 597 ? -71.397 -33.282 139.015 1.00 86.00 597 ALA A O 1
ATOM 4127 N N . LEU A 1 598 ? -70.497 -33.816 137.024 1.00 83.81 598 LEU A N 1
ATOM 4128 C CA . LEU A 1 598 ? -69.696 -34.949 137.506 1.00 83.81 598 LEU A CA 1
ATOM 4129 C C . LEU A 1 598 ? -68.236 -34.583 137.823 1.00 83.81 598 LEU A C 1
ATOM 4131 O O . LEU A 1 598 ? -67.509 -35.424 138.343 1.00 83.81 598 LEU A O 1
ATOM 4135 N N . GLY A 1 599 ? -67.829 -33.330 137.586 1.00 74.38 599 GLY A N 1
ATOM 4136 C CA . GLY A 1 599 ? -66.511 -32.812 137.978 1.00 74.38 599 GLY A CA 1
ATOM 4137 C C . GLY A 1 599 ? -65.339 -33.327 137.133 1.00 74.38 599 GLY A C 1
ATOM 4138 O O . GLY A 1 599 ? -64.217 -33.379 137.628 1.00 74.38 599 GLY A O 1
ATOM 4139 N N . THR A 1 600 ? -65.595 -33.738 135.891 1.00 76.31 600 THR A N 1
ATOM 4140 C CA . THR A 1 600 ? -64.573 -34.136 134.909 1.00 76.31 600 THR A CA 1
ATOM 4141 C C . THR A 1 600 ? -64.045 -32.929 134.122 1.00 76.31 600 THR A C 1
ATOM 4143 O O . THR A 1 600 ? -64.616 -31.843 134.192 1.00 76.31 600 THR A O 1
ATOM 4146 N N . SER A 1 601 ? -62.974 -33.129 133.351 1.00 69.50 601 SER A N 1
ATOM 4147 C CA . SER A 1 601 ? -62.472 -32.180 132.349 1.00 69.50 601 SER A CA 1
ATOM 4148 C C . SER A 1 601 ? -62.298 -32.933 131.021 1.00 69.50 601 SER A C 1
ATOM 4150 O O . SER A 1 601 ? -61.466 -33.844 131.004 1.00 69.50 601 SER A O 1
ATOM 4152 N N . PRO A 1 602 ? -63.057 -32.618 129.952 1.00 69.00 602 PRO A N 1
ATOM 4153 C CA . PRO A 1 602 ? -64.097 -31.579 129.861 1.00 69.00 602 PRO A CA 1
ATOM 4154 C C . PRO A 1 602 ? -65.284 -31.815 130.827 1.00 69.00 602 PRO A C 1
ATOM 4156 O O . PRO A 1 602 ? -65.513 -32.961 131.246 1.00 69.00 602 PRO A O 1
ATOM 4159 N N . PRO A 1 603 ? -66.015 -30.759 131.253 1.00 71.69 603 PRO A N 1
ATOM 4160 C CA . PRO A 1 603 ? -67.111 -30.895 132.207 1.00 71.69 603 PRO A CA 1
ATOM 4161 C C . PRO A 1 603 ? -68.215 -31.795 131.653 1.00 71.69 603 PRO A C 1
ATOM 4163 O O . PRO A 1 603 ? -68.826 -31.510 130.628 1.00 71.69 603 PRO A O 1
ATOM 4166 N N . LEU A 1 604 ? -68.471 -32.896 132.358 1.00 80.44 604 LEU A N 1
ATOM 4167 C CA . LEU A 1 604 ? -69.517 -33.859 132.038 1.00 80.44 604 LEU A CA 1
ATOM 4168 C C . LEU A 1 604 ? -70.730 -33.607 132.928 1.00 80.44 604 LEU A C 1
ATOM 4170 O O . LEU A 1 604 ? -70.630 -33.615 134.164 1.00 80.44 604 LEU A O 1
ATOM 4174 N N . TYR A 1 605 ? -71.888 -33.452 132.301 1.00 85.12 605 TYR A N 1
ATOM 4175 C CA . TYR A 1 605 ? -73.168 -33.391 132.989 1.00 85.12 605 TYR A CA 1
ATOM 4176 C C . TYR A 1 605 ? -73.914 -34.695 132.781 1.00 85.12 605 TYR A C 1
ATOM 4178 O O . TYR A 1 605 ? -74.103 -35.126 131.654 1.00 85.12 605 TYR A O 1
ATOM 4186 N N . SER A 1 606 ? -74.377 -35.312 133.866 1.00 87.56 606 SER A N 1
ATOM 4187 C CA . SER A 1 606 ? -75.378 -36.376 133.800 1.00 87.56 606 SER A CA 1
ATOM 4188 C C . SER A 1 606 ? -76.764 -35.780 133.980 1.00 87.56 606 SER A C 1
ATOM 4190 O O . SER A 1 606 ? -76.954 -34.928 134.847 1.00 87.56 606 SER A O 1
ATOM 4192 N N . PHE A 1 607 ? -77.745 -36.250 133.218 1.00 89.50 607 PHE A N 1
ATOM 4193 C CA . PHE A 1 607 ? -79.120 -35.792 133.336 1.00 89.50 607 PHE A CA 1
ATOM 4194 C C . PHE A 1 607 ? -80.120 -36.923 133.592 1.00 89.50 607 PHE A C 1
ATOM 4196 O O . PHE A 1 607 ? -79.939 -38.059 133.155 1.00 89.50 607 PHE A O 1
ATOM 4203 N N . ASP A 1 608 ? -81.197 -36.590 134.302 1.00 89.69 608 ASP A N 1
ATOM 4204 C CA . ASP A 1 608 ? -82.395 -37.406 134.504 1.00 89.69 608 ASP A CA 1
ATOM 4205 C C . ASP A 1 608 ? -83.622 -36.523 134.254 1.00 89.69 608 ASP A C 1
ATOM 4207 O O . ASP A 1 608 ? -83.884 -35.567 134.994 1.00 89.69 608 ASP A O 1
ATOM 4211 N N . LEU A 1 609 ? -84.350 -36.820 133.181 1.00 90.75 609 LEU A N 1
ATOM 4212 C CA . LEU A 1 609 ? -85.539 -36.092 132.759 1.00 90.75 609 LEU A CA 1
ATOM 4213 C C . LEU A 1 609 ? -86.754 -37.002 132.894 1.00 90.75 609 LEU A C 1
ATOM 4215 O O . LEU A 1 609 ? -86.731 -38.169 132.501 1.00 90.75 609 LEU A O 1
ATOM 4219 N N . CYS A 1 610 ? -87.846 -36.463 133.423 1.00 89.75 610 CYS A N 1
ATOM 4220 C CA . CYS A 1 610 ? -89.108 -37.168 133.557 1.00 89.75 610 CYS A CA 1
ATOM 4221 C C . CYS A 1 610 ? -90.263 -36.239 133.195 1.00 89.75 610 CYS A C 1
ATOM 4223 O O . CYS A 1 610 ? -90.584 -35.305 133.930 1.00 89.75 610 CYS A O 1
ATOM 4225 N N . PHE A 1 611 ? -90.942 -36.568 132.106 1.00 89.75 611 PHE A N 1
ATOM 4226 C CA . PHE A 1 611 ? -92.074 -35.823 131.583 1.00 89.75 611 PHE A CA 1
ATOM 4227 C C . PHE A 1 611 ? -93.333 -36.665 131.731 1.00 89.75 611 PHE A C 1
ATOM 4229 O O . PHE A 1 611 ? -93.399 -37.764 131.186 1.00 89.75 611 PHE A O 1
ATOM 4236 N N . ASN A 1 612 ? -94.309 -36.194 132.503 1.00 85.19 612 ASN A N 1
ATOM 4237 C CA . ASN A 1 612 ? -95.592 -36.868 132.699 1.00 85.19 612 ASN A CA 1
ATOM 4238 C C . ASN A 1 612 ? -96.715 -36.105 131.995 1.00 85.19 612 ASN A C 1
ATOM 4240 O O . ASN A 1 612 ? -96.595 -34.912 131.750 1.00 85.19 612 ASN A O 1
ATOM 4244 N N . HIS A 1 613 ? -97.814 -36.810 131.723 1.00 82.44 613 HIS A N 1
ATOM 4245 C CA . HIS A 1 613 ? -99.017 -36.271 131.078 1.00 82.44 613 HIS A CA 1
ATOM 4246 C C . HIS A 1 613 ? -98.758 -35.700 129.673 1.00 82.44 613 HIS A C 1
ATOM 4248 O O . HIS A 1 613 ? -99.448 -34.790 129.227 1.00 82.44 613 HIS A O 1
ATOM 4254 N N . LEU A 1 614 ? -97.787 -36.269 128.950 1.00 78.12 614 LEU A N 1
ATOM 4255 C CA . LEU A 1 614 ? -97.539 -35.916 127.554 1.00 78.12 614 LEU A CA 1
ATOM 4256 C C . LEU A 1 614 ? -98.552 -36.601 126.631 1.00 78.12 614 LEU A C 1
ATOM 4258 O O . LEU A 1 614 ? -98.858 -37.787 126.794 1.00 78.12 614 LEU A O 1
ATOM 4262 N N . ALA A 1 615 ? -99.037 -35.881 125.624 1.00 75.81 615 ALA A N 1
ATOM 4263 C CA . ALA A 1 615 ? -99.895 -36.444 124.590 1.00 75.81 615 ALA A CA 1
ATOM 4264 C C . ALA A 1 615 ? -99.051 -37.258 123.593 1.00 75.81 615 ALA A C 1
ATOM 4266 O O . ALA A 1 615 ? -98.504 -36.719 122.641 1.00 75.81 615 ALA A O 1
ATOM 4267 N N . ILE A 1 616 ? -98.929 -38.569 123.825 1.00 75.19 616 ILE A N 1
ATOM 4268 C CA . ILE A 1 616 ? -98.106 -39.464 122.994 1.00 75.19 616 ILE A CA 1
ATOM 4269 C C . ILE A 1 616 ? -99.006 -40.377 122.150 1.00 75.19 616 ILE A C 1
ATOM 4271 O O . ILE A 1 616 ? -99.794 -41.158 122.705 1.00 75.19 616 ILE A O 1
ATOM 4275 N N . ALA A 1 617 ? -98.885 -40.295 120.822 1.00 68.44 617 ALA A N 1
ATOM 4276 C CA . ALA A 1 617 ? -99.630 -41.112 119.860 1.00 68.44 617 ALA A CA 1
ATOM 4277 C C . ALA A 1 617 ? -98.868 -42.408 119.481 1.00 68.44 617 ALA A C 1
ATOM 4279 O O . ALA A 1 617 ? -97.641 -42.396 119.410 1.00 68.44 617 ALA A O 1
ATOM 4280 N N . PRO A 1 618 ? -99.553 -43.550 119.265 1.00 62.53 618 PRO A N 1
ATOM 4281 C CA . PRO A 1 618 ? -98.934 -44.772 118.748 1.00 62.53 618 PRO A CA 1
ATOM 4282 C C . PRO A 1 618 ? -98.855 -44.767 117.204 1.00 62.53 618 PRO A C 1
ATOM 4284 O O . PRO A 1 618 ? -99.719 -44.159 116.572 1.00 62.53 618 PRO A O 1
ATOM 4287 N N . PRO A 1 619 ? -97.913 -45.513 116.585 1.00 62.09 619 PRO A N 1
ATOM 4288 C CA . PRO A 1 619 ? -96.988 -46.465 117.204 1.00 62.09 619 PRO A CA 1
ATOM 4289 C C . PRO A 1 619 ? -95.567 -45.889 117.400 1.00 62.09 619 PRO A C 1
ATOM 4291 O O . PRO A 1 619 ? -94.915 -45.522 116.434 1.00 62.09 619 PRO A O 1
ATOM 4294 N N . LEU A 1 620 ? -95.038 -45.910 118.629 1.00 66.62 620 LEU A N 1
ATOM 4295 C CA . LEU A 1 620 ? -93.686 -45.409 118.946 1.00 66.62 620 LEU A CA 1
ATOM 4296 C C . LEU A 1 620 ? -92.589 -46.269 118.298 1.00 66.62 620 LEU A C 1
ATOM 4298 O O . LEU A 1 620 ? -92.532 -47.474 118.577 1.00 66.62 620 LEU A O 1
ATOM 4302 N N . GLN A 1 621 ? -91.730 -45.708 117.447 1.00 66.62 621 GLN A N 1
ATOM 4303 C CA . GLN A 1 621 ? -90.623 -46.441 116.802 1.00 66.62 621 GLN A CA 1
ATOM 4304 C C . GLN A 1 621 ? -89.266 -45.843 117.163 1.00 66.62 621 GLN A C 1
ATOM 4306 O O . GLN A 1 621 ? -89.153 -44.651 117.388 1.00 66.62 621 GLN A O 1
ATOM 4311 N N . GLY A 1 622 ? -88.240 -46.691 117.252 1.00 62.97 622 GLY A N 1
ATOM 4312 C CA . GLY A 1 622 ? -86.864 -46.197 117.201 1.00 62.97 622 GLY A CA 1
ATOM 4313 C C . GLY A 1 622 ? -86.446 -45.954 115.746 1.00 62.97 622 GLY A C 1
ATOM 4314 O O . GLY A 1 622 ? -87.033 -46.586 114.862 1.00 62.97 622 GLY A O 1
ATOM 4315 N N . PRO A 1 623 ? -85.425 -45.119 115.488 1.00 68.00 623 PRO A N 1
ATOM 4316 C CA . PRO A 1 623 ? -84.609 -44.394 116.464 1.00 68.00 623 PRO A CA 1
ATOM 4317 C C . PRO A 1 623 ? -85.293 -43.141 117.036 1.00 68.00 623 PRO A C 1
ATOM 4319 O O . PRO A 1 623 ? -86.201 -42.587 116.423 1.00 68.00 623 PRO A O 1
ATOM 4322 N N . VAL A 1 624 ? -84.864 -42.726 118.230 1.00 71.75 624 VAL A N 1
ATOM 4323 C CA . VAL A 1 624 ? -85.318 -41.493 118.903 1.00 71.75 624 VAL A CA 1
ATOM 4324 C C . VAL A 1 624 ? -84.154 -40.503 118.912 1.00 71.75 624 VAL A C 1
ATOM 4326 O O . VAL A 1 624 ? -83.058 -40.902 119.301 1.00 71.75 624 VAL A O 1
ATOM 4329 N N . THR A 1 625 ? -84.357 -39.255 118.502 1.00 76.56 625 THR A N 1
ATOM 4330 C CA . THR A 1 625 ? -83.370 -38.171 118.639 1.00 76.56 625 THR A CA 1
ATOM 4331 C C . THR A 1 625 ? -83.701 -37.311 119.851 1.00 76.56 625 THR A C 1
ATOM 4333 O O . THR A 1 625 ? -84.872 -37.149 120.216 1.00 76.56 625 THR A O 1
ATOM 4336 N N . VAL A 1 626 ? -82.666 -36.827 120.530 1.00 79.06 626 VAL A N 1
ATOM 4337 C CA . VAL A 1 626 ? -82.781 -35.907 121.658 1.00 79.06 626 VAL A CA 1
ATOM 4338 C C . VAL A 1 626 ? -81.794 -34.771 121.462 1.00 79.06 626 VAL A C 1
ATOM 4340 O O . VAL A 1 626 ? -80.590 -35.020 121.420 1.00 79.06 626 VAL A O 1
ATOM 4343 N N . ASP A 1 627 ? -82.329 -33.556 121.452 1.00 78.75 627 ASP A N 1
ATOM 4344 C CA . ASP A 1 627 ? -81.563 -32.322 121.303 1.00 78.75 627 ASP A CA 1
ATOM 4345 C C . ASP A 1 627 ? -81.674 -31.530 122.605 1.00 78.75 627 ASP A C 1
ATOM 4347 O O . ASP A 1 627 ? -82.786 -31.283 123.096 1.00 78.75 627 ASP A O 1
ATOM 4351 N N . ILE A 1 628 ? -80.536 -31.179 123.210 1.00 81.00 628 ILE A N 1
ATOM 4352 C CA . ILE A 1 628 ? -80.488 -30.339 124.415 1.00 81.00 628 ILE A CA 1
ATOM 4353 C C . ILE A 1 628 ? -79.898 -28.985 124.044 1.00 81.00 628 ILE A C 1
ATOM 4355 O O . ILE A 1 628 ? -78.688 -28.841 123.877 1.00 81.00 628 ILE A O 1
ATOM 4359 N N . MET A 1 629 ? -80.768 -27.982 124.024 1.00 79.00 629 MET A N 1
ATOM 4360 C CA . MET A 1 629 ? -80.433 -26.609 123.667 1.00 79.00 629 MET A CA 1
ATOM 4361 C C . MET A 1 629 ? -80.181 -25.764 124.923 1.00 79.00 629 MET A C 1
ATOM 4363 O O . MET A 1 629 ? -80.945 -25.824 125.898 1.00 79.00 629 MET A O 1
ATOM 4367 N N . HIS A 1 630 ? -79.114 -24.959 124.883 1.00 73.88 630 HIS A N 1
ATOM 4368 C CA . HIS A 1 630 ? -78.743 -23.970 125.904 1.00 73.88 630 HIS A CA 1
ATOM 4369 C C . HIS A 1 630 ? -78.105 -22.742 125.238 1.00 73.88 630 HIS A C 1
ATOM 4371 O O . HIS A 1 630 ? -77.142 -22.896 124.494 1.00 73.88 630 HIS A O 1
ATOM 4377 N N . GLY A 1 631 ? -78.594 -21.537 125.552 1.00 69.44 631 GLY A N 1
ATOM 4378 C CA . GLY A 1 631 ? -78.030 -20.280 125.035 1.00 69.44 631 GLY A CA 1
ATOM 4379 C C . GLY A 1 631 ? -78.435 -19.950 123.591 1.00 69.44 631 GLY A C 1
ATOM 4380 O O . GLY A 1 631 ? -79.484 -20.394 123.127 1.00 69.44 631 GLY A O 1
ATOM 4381 N N . GLU A 1 632 ? -77.615 -19.150 122.898 1.00 57.84 632 GLU A N 1
ATOM 4382 C CA . GLU A 1 632 ? -77.861 -18.659 121.525 1.00 57.84 632 GLU A CA 1
ATOM 4383 C C . GLU A 1 632 ? -77.544 -19.693 120.429 1.00 57.84 632 GLU A C 1
ATOM 4385 O O . GLU A 1 632 ? -76.926 -19.370 119.425 1.00 57.84 632 GLU A O 1
ATOM 4390 N N . GLY A 1 633 ? -78.004 -20.934 120.597 1.00 60.53 633 GLY A N 1
ATOM 4391 C CA . GLY A 1 633 ? -78.034 -21.894 119.487 1.00 60.53 633 GLY A CA 1
ATOM 4392 C C . GLY A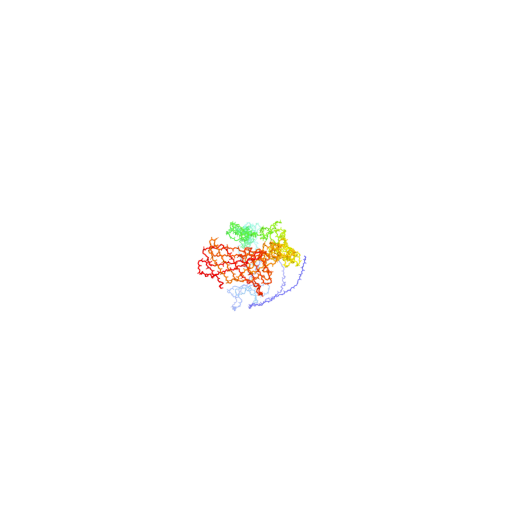 1 633 ? -77.026 -23.036 119.532 1.00 60.53 633 GLY A C 1
ATOM 4393 O O . GLY A 1 633 ? -77.014 -23.807 118.586 1.00 60.53 633 GLY A O 1
ATOM 4394 N N . ILE A 1 634 ? -76.281 -23.228 120.632 1.00 59.78 634 ILE A N 1
ATOM 4395 C CA . ILE A 1 634 ? -75.451 -24.435 120.792 1.00 59.78 634 ILE A CA 1
ATOM 4396 C C . ILE A 1 634 ? -76.372 -25.652 120.907 1.00 59.78 634 ILE A C 1
ATOM 4398 O O . ILE A 1 634 ? -76.918 -25.939 121.988 1.00 59.78 634 ILE A O 1
ATOM 4402 N N . ASP A 1 635 ? -76.538 -26.361 119.794 1.00 63.66 635 ASP A N 1
ATOM 4403 C CA . ASP A 1 635 ? -77.281 -27.606 119.747 1.00 63.66 635 ASP A CA 1
ATOM 4404 C C . ASP A 1 635 ? -76.373 -28.771 120.137 1.00 63.66 635 ASP A C 1
ATOM 4406 O O . ASP A 1 635 ? -75.227 -28.895 119.709 1.00 63.66 635 ASP A O 1
ATOM 4410 N N . ARG A 1 636 ? -76.890 -29.630 121.008 1.00 72.75 636 ARG A N 1
ATOM 4411 C CA . ARG A 1 636 ? -76.233 -30.876 121.379 1.00 72.75 636 ARG A CA 1
ATOM 4412 C C . ARG A 1 636 ? -77.178 -31.973 120.944 1.00 72.75 636 ARG A C 1
ATOM 4414 O O . ARG A 1 636 ? -78.229 -32.153 121.559 1.00 72.75 636 ARG A O 1
ATOM 4421 N N . VAL A 1 637 ? -76.785 -32.714 119.918 1.00 70.81 637 VAL A N 1
ATOM 4422 C CA . VAL A 1 637 ? -77.649 -33.711 119.278 1.00 70.81 637 VAL A CA 1
ATOM 4423 C C . VAL A 1 637 ? -77.211 -35.124 119.671 1.00 70.81 637 VAL A C 1
ATOM 4425 O O . VAL A 1 637 ? -76.023 -35.457 119.651 1.00 70.81 637 VAL A O 1
ATOM 4428 N N . GLY A 1 638 ? -78.167 -35.980 120.044 1.00 70.88 638 GLY A N 1
ATOM 4429 C CA . GLY A 1 638 ? -77.937 -37.397 120.350 1.00 70.88 638 GLY A CA 1
ATOM 4430 C C . GLY A 1 638 ? -79.000 -38.318 119.743 1.00 70.88 638 GLY A C 1
ATOM 4431 O O . GLY A 1 638 ? -80.196 -38.041 119.827 1.00 70.88 638 GLY A O 1
ATOM 4432 N N . VAL A 1 639 ? -78.588 -39.453 119.162 1.00 70.06 639 VAL A N 1
ATOM 4433 C CA . VAL A 1 639 ? -79.488 -40.397 118.465 1.00 70.06 639 VAL A CA 1
ATOM 4434 C C . VAL A 1 639 ? -79.483 -41.783 119.122 1.00 70.06 639 VAL A C 1
ATOM 4436 O O . VAL A 1 639 ? -78.435 -42.385 119.336 1.00 70.06 639 VAL A O 1
ATOM 4439 N N . PHE A 1 640 ? -80.663 -42.352 119.388 1.00 68.81 640 PHE A N 1
ATOM 4440 C CA . PHE A 1 640 ? -80.830 -43.700 119.942 1.00 68.81 640 PHE A CA 1
ATOM 4441 C C . PHE A 1 640 ? -81.164 -44.736 118.867 1.00 68.81 640 PHE A C 1
ATOM 4443 O O . PHE A 1 640 ? -82.316 -44.844 118.451 1.00 68.81 640 PHE A O 1
ATOM 4450 N N . GLY A 1 641 ? -80.190 -45.559 118.473 1.00 60.88 641 GLY A N 1
ATOM 4451 C CA . GLY A 1 641 ? -80.355 -46.547 117.397 1.00 60.88 641 GLY A CA 1
ATOM 4452 C C . GLY A 1 641 ? -81.160 -47.813 117.746 1.00 60.88 641 GLY A C 1
ATOM 4453 O O . GLY A 1 641 ? -81.907 -48.312 116.907 1.00 60.88 641 GLY A O 1
ATOM 4454 N N . ALA A 1 642 ? -81.054 -48.353 118.970 1.00 64.56 642 ALA A N 1
ATOM 4455 C CA . ALA A 1 642 ? -81.640 -49.654 119.332 1.00 64.56 642 ALA A CA 1
ATOM 4456 C C . ALA A 1 642 ? -82.759 -49.539 120.384 1.00 64.56 642 ALA A C 1
ATOM 4458 O O . ALA A 1 642 ? -82.540 -49.619 121.597 1.00 64.56 642 ALA A O 1
ATOM 4459 N N . CYS A 1 643 ? -83.999 -49.392 119.916 1.00 69.38 643 CYS A N 1
ATOM 4460 C CA . CYS A 1 643 ? -85.186 -49.368 120.768 1.00 69.38 643 CYS A CA 1
ATOM 4461 C C . CYS A 1 643 ? -85.894 -50.730 120.786 1.00 69.38 643 CYS A C 1
ATOM 4463 O O . CYS A 1 643 ? -86.363 -51.215 119.759 1.00 69.38 643 CYS A O 1
ATOM 4465 N N . ALA A 1 644 ? -86.046 -51.332 121.968 1.00 71.62 644 ALA A N 1
ATOM 4466 C CA . ALA A 1 644 ? -86.848 -52.536 122.153 1.00 71.62 644 ALA A CA 1
ATOM 4467 C C . ALA A 1 644 ? -88.287 -52.165 122.542 1.00 71.62 644 ALA A C 1
ATOM 4469 O O . ALA A 1 644 ? -88.540 -51.515 123.567 1.00 71.62 644 ALA A O 1
ATOM 4470 N N . ARG A 1 645 ? -89.257 -52.615 121.740 1.00 70.12 645 ARG A N 1
ATOM 4471 C CA . ARG A 1 645 ? -90.676 -52.571 122.110 1.00 70.12 645 ARG A CA 1
ATOM 4472 C C . ARG A 1 645 ? -90.974 -53.684 123.103 1.00 70.12 645 ARG A C 1
ATOM 4474 O O . ARG A 1 645 ? -90.727 -54.851 122.823 1.00 70.12 645 ARG A O 1
ATOM 4481 N N . THR A 1 646 ? -91.536 -53.321 124.252 1.00 63.84 646 THR A N 1
ATOM 4482 C CA . THR A 1 646 ? -92.016 -54.317 125.231 1.00 63.84 646 THR A CA 1
ATOM 4483 C C . THR A 1 646 ? -93.506 -54.616 125.059 1.00 63.84 646 THR A C 1
ATOM 4485 O O . THR A 1 646 ? -93.933 -55.728 125.345 1.00 63.84 646 THR A O 1
ATOM 4488 N N . ASN A 1 647 ? -94.284 -53.641 124.573 1.00 67.50 647 ASN A N 1
ATOM 4489 C CA . ASN A 1 647 ? -95.653 -53.759 124.053 1.00 67.50 647 ASN A CA 1
ATOM 4490 C C . ASN A 1 647 ? -96.052 -52.431 123.364 1.00 67.50 647 ASN A C 1
ATOM 4492 O O . ASN A 1 647 ? -95.277 -51.473 123.391 1.00 67.50 647 ASN A O 1
ATOM 4496 N N . ASP A 1 648 ? -97.269 -52.339 122.814 1.00 67.00 648 ASP A N 1
ATOM 4497 C CA . ASP A 1 648 ? -97.787 -51.144 122.109 1.00 67.00 648 ASP A CA 1
ATOM 4498 C C . ASP A 1 648 ? -97.809 -49.855 122.948 1.00 67.00 648 ASP A C 1
ATOM 4500 O O . ASP A 1 648 ? -97.919 -48.752 122.414 1.00 67.00 648 ASP A O 1
ATOM 4504 N N . SER A 1 649 ? -97.708 -49.976 124.272 1.00 69.44 649 SER A N 1
ATOM 4505 C CA . SER A 1 649 ? -97.725 -48.850 125.207 1.00 69.44 649 SER A CA 1
ATOM 4506 C C . SER A 1 649 ? -96.350 -48.510 125.785 1.00 69.44 649 SER A C 1
ATOM 4508 O O . SER A 1 649 ? -96.260 -47.586 126.593 1.00 69.44 649 SER A O 1
ATOM 4510 N N . ARG A 1 650 ? -95.276 -49.235 125.431 1.00 75.69 650 ARG A N 1
ATOM 4511 C CA . ARG A 1 650 ? -93.960 -49.030 126.051 1.00 75.69 650 ARG A CA 1
ATOM 4512 C C . ARG A 1 650 ? -92.771 -49.355 125.147 1.00 75.69 650 ARG A C 1
ATOM 4514 O O . ARG A 1 650 ? -92.558 -50.510 124.761 1.00 75.69 650 ARG A O 1
ATOM 4521 N N . VAL A 1 651 ? -91.910 -48.352 124.982 1.00 76.56 651 VAL A N 1
ATOM 4522 C CA . VAL A 1 651 ? -90.608 -48.439 124.307 1.00 76.56 651 VAL A CA 1
ATOM 4523 C C . VAL A 1 651 ? -89.490 -48.173 125.306 1.00 76.56 651 VAL A C 1
ATOM 4525 O O . VAL A 1 651 ? -89.593 -47.277 126.145 1.00 76.56 651 VAL A O 1
ATOM 4528 N N . SER A 1 652 ? -88.426 -48.970 125.237 1.00 77.50 652 SER A N 1
ATOM 4529 C CA . SER A 1 652 ? -87.184 -48.701 125.955 1.00 77.50 652 SER A CA 1
ATOM 4530 C C . SER A 1 652 ? -86.026 -48.722 124.967 1.00 77.50 652 SER A C 1
ATOM 4532 O O . SER A 1 652 ? -85.807 -49.739 124.313 1.00 77.50 652 SER A O 1
ATOM 4534 N N . CYS A 1 653 ? -85.286 -47.625 124.884 1.00 72.44 653 CYS A N 1
ATOM 4535 C CA . CYS A 1 653 ? -84.069 -47.519 124.089 1.00 72.44 653 CYS A CA 1
ATOM 4536 C C . CYS A 1 653 ? -82.867 -47.486 125.026 1.00 72.44 653 CYS A C 1
ATOM 4538 O O . CYS A 1 653 ? -82.935 -46.919 126.122 1.00 72.44 653 CYS A O 1
ATOM 4540 N N . ARG A 1 654 ? -81.781 -48.125 124.609 1.00 67.69 654 ARG A N 1
ATOM 4541 C CA . ARG A 1 654 ? -80.473 -47.986 125.247 1.00 67.69 654 ARG A CA 1
ATOM 4542 C C . ARG A 1 654 ? -79.499 -47.449 124.208 1.00 67.69 654 ARG A C 1
ATOM 4544 O O . ARG A 1 654 ? -79.691 -47.725 123.023 1.00 67.69 654 ARG A O 1
ATOM 4551 N N . ALA A 1 655 ? -78.504 -46.696 124.666 1.00 61.50 655 ALA A N 1
ATOM 4552 C CA . ALA A 1 655 ? -77.317 -46.405 123.868 1.00 61.50 655 ALA A CA 1
ATOM 4553 C C . ALA A 1 655 ? -76.743 -47.720 123.313 1.00 61.50 655 ALA A C 1
ATOM 4555 O O . ALA A 1 655 ? -76.820 -48.746 124.006 1.00 61.50 655 ALA A O 1
ATOM 4556 N N . GLN A 1 656 ? -76.236 -47.702 122.080 1.00 52.50 656 GLN A N 1
ATOM 4557 C CA . GLN A 1 656 ? -75.458 -48.821 121.543 1.00 52.50 656 GLN A CA 1
ATOM 4558 C C . GLN A 1 656 ? -74.019 -48.752 122.029 1.00 52.50 656 GLN A C 1
ATOM 4560 O O . GLN A 1 656 ? -73.481 -47.627 122.056 1.00 52.50 656 GLN A O 1
#

Mean predicted aligned error: 23.55 Å